Protein AF-A0A3A5AK91-F1 (afdb_monomer)

Radius of gyration: 73.46 Å; Cα contacts (8 Å, |Δi|>4): 492; chains: 1; bounding box: 166×92×155 Å

Secondary structure (DSSP, 8-state):
------------------------------------S-----S------SS-------GGGS---S--TTB-BTTB--BPPPP-S-TTEEE-TTS-EEE-------SSS---EETTEE-SS-PPPPGGGS-TT----GGGS--SS-SS-GGGSPPHHHHHTTS--SS--BTTB-S--TT-TTS-S----S---GGG--S----GGGS-TTT--THHHHTS-GGGGTTSSSS-HHHHHHHHHSS-TTTTTS-GGGTTSTTSP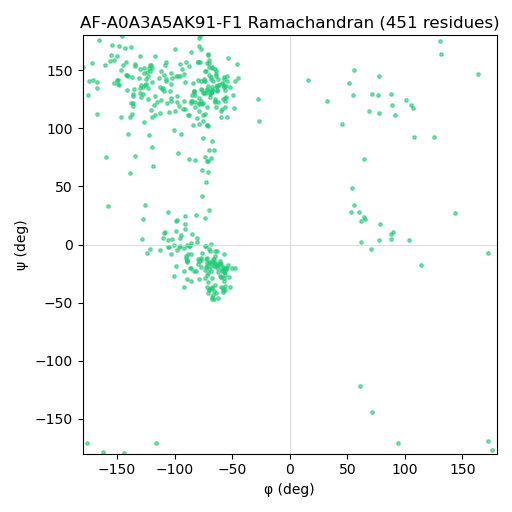PPB-TTSSB-GGGSSSTT--TT-EE-TTS-EEPPPTTTS-TTTS-GGGTTTS-GGGGTTSSSS-HHHHHHHHHHHHSPEE-TTTS-EES-SEEEEEEEEEEEETTEEEEEEEEEEE---S-EEEE-SS-B--SS-EEEEEEEEETTEEEEEEEEEE-TT--EEEEESSTT-PPPPSSSEEEEEEEEEEEBP-

Sequence (453 aa):
MIRYAGLLLLLGLLAAHGWATQITFPGDLPAQHDLLPGAHVTWGDSHNHTEGAGAAVPESGLSLSDNTTGDVSTARHGFVPKAPNDLSTFFRGDGTWSPLPVTAPTGTGFRHVTGGVEDAAAKLVENGDVHAAAGIAESKLSLNYPTHNNANDPTADQKAALAGTNGAPSAANKYVTNSDPRNTDARTPTAHGSGYHTGVIGTWAQIDKTISNLGDLTTKSHTSLTDIGTNSHAAIDTHLVASAPHAGHEVLTSKGGANGYCPLDATTKVATSYLAGAGADATKYLRGDRAWAVPTWGEINKTTSNIADITTKSHTSLTDIGTNSHAAIDSFIASASAWNSYGATSTVTGWSSFWYKDIYYKKVGSLVYVAFYIHGVSNSTAASFTLPFASNAPTYIHALIRAADNYNWQTAGLLSLAQGASTVNFYKDASETAWTASGNKTIAGQFFYEAAP

pLDDT: mean 72.26, std 17.88, range [30.64, 98.19]

Structure (mmCIF, N/CA/C/O backbone):
data_AF-A0A3A5AK91-F1
#
_entry.id   AF-A0A3A5AK91-F1
#
loop_
_atom_site.group_PDB
_atom_site.id
_atom_site.type_symbol
_atom_site.label_atom_id
_atom_site.label_alt_id
_atom_site.label_comp_id
_atom_site.label_asym_id
_atom_site.label_entity_id
_atom_site.label_seq_id
_atom_site.pdbx_PDB_ins_code
_atom_site.Cartn_x
_atom_site.Cartn_y
_atom_site.Cartn_z
_atom_site.occupancy
_atom_site.B_iso_or_equiv
_atom_site.auth_seq_id
_atom_site.auth_comp_id
_atom_site.auth_asym_id
_atom_site.auth_atom_id
_atom_site.pdbx_PDB_model_num
ATOM 1 N N . MET A 1 1 ? 105.443 -18.517 8.307 1.00 34.94 1 MET A N 1
ATOM 2 C CA . MET A 1 1 ? 106.760 -19.045 8.725 1.00 34.94 1 MET A CA 1
ATOM 3 C C . MET A 1 1 ? 107.799 -17.947 8.522 1.00 34.94 1 MET A C 1
ATOM 5 O O . MET A 1 1 ? 108.051 -17.609 7.382 1.00 34.94 1 MET A O 1
ATOM 9 N N . ILE A 1 2 ? 108.210 -17.276 9.614 1.00 36.47 2 ILE A N 1
ATOM 10 C CA . ILE A 1 2 ? 109.609 -17.148 10.097 1.00 36.47 2 ILE A CA 1
ATOM 11 C C . ILE A 1 2 ? 110.478 -16.272 9.153 1.00 36.47 2 ILE A C 1
ATOM 13 O O . ILE A 1 2 ? 110.718 -16.675 8.029 1.00 36.47 2 ILE A O 1
ATOM 17 N N . ARG A 1 3 ? 111.013 -15.093 9.518 1.00 39.81 3 ARG A N 1
ATOM 18 C CA . ARG A 1 3 ? 111.846 -14.761 10.696 1.00 39.81 3 ARG A CA 1
ATOM 19 C C . ARG A 1 3 ? 112.099 -13.224 10.754 1.00 39.81 3 ARG A C 1
ATOM 21 O O . ARG A 1 3 ? 112.382 -12.672 9.705 1.00 39.81 3 ARG A O 1
ATOM 28 N N . TYR A 1 4 ? 112.066 -12.634 11.968 1.00 41.97 4 TYR A N 1
ATOM 29 C CA . TYR A 1 4 ? 113.063 -11.724 12.607 1.00 41.97 4 TYR A CA 1
ATOM 30 C C . TYR A 1 4 ? 113.500 -10.415 11.893 1.00 41.97 4 TYR A C 1
ATOM 32 O O . TYR A 1 4 ? 113.650 -10.395 10.688 1.00 41.97 4 TYR A O 1
ATOM 40 N N . ALA A 1 5 ? 113.886 -9.304 12.532 1.00 44.56 5 ALA A N 1
ATOM 41 C CA . ALA A 1 5 ? 113.915 -8.814 13.914 1.00 44.56 5 ALA A CA 1
ATOM 42 C C . ALA A 1 5 ? 114.512 -7.382 13.896 1.00 44.56 5 ALA A C 1
ATOM 44 O O . ALA A 1 5 ? 115.378 -7.108 13.073 1.00 44.56 5 ALA A O 1
ATOM 45 N N . GLY A 1 6 ? 114.135 -6.550 14.876 1.00 41.31 6 GLY A N 1
ATOM 46 C CA . GLY A 1 6 ? 115.070 -5.677 15.609 1.00 41.31 6 GLY A CA 1
ATOM 47 C C . GLY A 1 6 ? 115.339 -4.249 15.110 1.00 41.31 6 GLY A C 1
ATOM 48 O O . GLY A 1 6 ? 116.075 -4.066 14.152 1.00 41.31 6 GLY A O 1
ATOM 49 N N . LEU A 1 7 ? 114.880 -3.253 15.882 1.00 39.84 7 LEU A N 1
ATOM 50 C CA . LEU A 1 7 ? 115.704 -2.163 16.451 1.00 39.84 7 LEU A CA 1
ATOM 51 C C . LEU A 1 7 ? 114.844 -1.435 17.522 1.00 39.84 7 LEU A C 1
ATOM 53 O O . LEU A 1 7 ? 113.768 -0.969 17.172 1.00 39.84 7 LEU A O 1
ATOM 57 N N . LEU A 1 8 ? 115.057 -1.424 18.845 1.00 42.81 8 LEU A N 1
ATOM 58 C CA . LEU A 1 8 ? 116.217 -1.395 19.751 1.00 42.81 8 LEU A CA 1
ATOM 59 C C . LEU A 1 8 ? 116.482 0.027 20.308 1.00 42.81 8 LEU A C 1
ATOM 61 O O . LEU A 1 8 ? 116.783 0.935 19.545 1.00 42.81 8 LEU A O 1
ATOM 65 N N . LEU A 1 9 ? 116.514 0.090 21.655 1.00 44.25 9 LEU A N 1
ATOM 66 C CA . LEU A 1 9 ? 117.324 0.972 22.522 1.00 44.25 9 LEU A CA 1
ATOM 67 C C . LEU A 1 9 ? 116.881 2.452 22.698 1.00 44.25 9 LEU A C 1
ATOM 69 O O . LEU A 1 9 ? 116.425 3.068 21.754 1.00 44.25 9 LEU A O 1
ATOM 73 N N . LEU A 1 10 ? 117.026 3.126 23.853 1.00 37.09 10 LEU A N 1
ATOM 74 C CA . LEU A 1 10 ? 117.838 2.877 25.056 1.00 37.09 10 LEU A CA 1
ATOM 75 C C . LEU A 1 10 ? 117.471 3.866 26.204 1.00 37.09 10 LEU A C 1
ATOM 77 O O . LEU A 1 10 ? 117.110 5.001 25.916 1.00 37.09 10 LEU A O 1
ATOM 81 N N . LEU A 1 11 ? 117.750 3.454 27.458 1.00 37.44 11 LEU A N 1
ATOM 82 C CA . LEU A 1 11 ? 117.900 4.232 28.718 1.00 37.44 11 LEU A CA 1
ATOM 83 C C . LEU A 1 11 ? 116.579 4.695 29.386 1.00 37.44 11 LEU A C 1
ATOM 85 O O . LEU A 1 11 ? 115.827 5.465 28.812 1.00 37.44 11 LEU A O 1
ATOM 89 N N . GLY A 1 12 ? 116.170 4.220 30.575 1.00 34.44 12 GLY A N 1
ATOM 90 C CA . GLY A 1 12 ? 116.916 4.085 31.843 1.00 34.44 12 GLY A CA 1
ATOM 91 C C . GLY A 1 12 ? 116.769 5.406 32.623 1.00 34.44 12 GLY A C 1
ATOM 92 O O . GLY A 1 12 ? 117.011 6.450 32.045 1.00 34.44 12 GLY A O 1
ATOM 93 N N . LEU A 1 13 ? 116.389 5.514 33.895 1.00 36.06 13 LEU A N 1
ATOM 94 C CA . LEU A 1 13 ? 116.521 4.618 35.034 1.00 36.06 13 LEU A CA 1
ATOM 95 C C . LEU A 1 13 ? 115.764 5.271 36.223 1.00 36.06 13 LEU A C 1
ATOM 97 O O . LEU A 1 13 ? 115.972 6.442 36.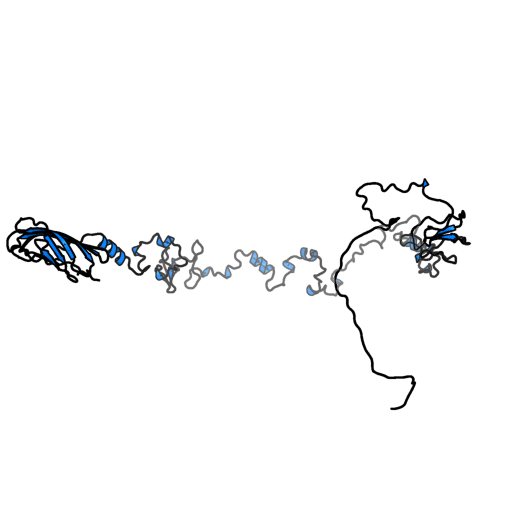509 1.00 36.06 13 LEU A O 1
ATOM 101 N N . LEU A 1 14 ? 114.871 4.509 36.859 1.00 32.53 14 LEU A N 1
ATOM 102 C CA . LEU A 1 14 ? 114.697 4.339 38.313 1.00 32.53 14 LEU A CA 1
ATOM 103 C C . LEU A 1 14 ? 115.000 5.525 39.270 1.00 32.53 14 LEU A C 1
ATOM 105 O O . LEU A 1 14 ? 116.151 5.921 39.411 1.00 32.53 14 LEU A O 1
ATOM 109 N N . ALA A 1 15 ? 114.025 5.927 40.098 1.00 34.75 15 ALA A N 1
ATOM 110 C CA . ALA A 1 15 ? 113.980 5.567 41.531 1.00 34.75 15 ALA A CA 1
ATOM 111 C C . ALA A 1 15 ? 113.025 6.452 42.358 1.00 34.75 15 ALA A C 1
ATOM 113 O O . ALA A 1 15 ? 112.847 7.641 42.120 1.00 34.75 15 ALA A O 1
ATOM 114 N N . ALA A 1 16 ? 112.429 5.807 43.358 1.00 38.16 16 ALA A N 1
ATOM 115 C CA . ALA A 1 16 ? 111.508 6.333 44.353 1.00 38.16 16 ALA A CA 1
ATOM 116 C C . ALA A 1 16 ? 112.188 7.152 45.474 1.00 38.16 16 ALA A C 1
ATOM 118 O O . ALA A 1 16 ? 113.386 6.995 45.706 1.00 38.16 16 ALA A O 1
ATOM 119 N N . HIS A 1 17 ? 111.330 7.849 46.241 1.00 34.38 17 HIS A N 1
ATOM 120 C CA . HIS A 1 17 ? 111.488 8.530 47.547 1.00 34.38 17 HIS A CA 1
ATOM 121 C C . HIS A 1 17 ? 111.510 10.069 47.502 1.00 34.38 17 HIS A C 1
ATOM 123 O O . HIS A 1 17 ? 112.464 10.664 47.022 1.00 34.38 17 HIS A O 1
ATOM 129 N N . GLY A 1 18 ? 110.512 10.694 48.149 1.00 30.64 18 GLY A N 1
ATOM 130 C CA . GLY A 1 18 ? 110.672 12.020 48.766 1.00 30.64 18 GLY A CA 1
ATOM 131 C C . GLY A 1 18 ? 109.680 13.121 48.360 1.00 30.64 18 GLY A C 1
ATOM 132 O O . GLY A 1 18 ? 109.957 13.874 47.445 1.00 30.64 18 GLY A O 1
ATOM 133 N N . TRP A 1 19 ? 108.599 13.239 49.145 1.00 34.88 19 TRP A N 1
ATOM 134 C CA . TRP A 1 19 ? 108.018 14.480 49.716 1.00 34.88 19 TRP A CA 1
ATOM 135 C C . TRP A 1 19 ? 107.279 15.525 48.835 1.00 34.88 19 TRP A C 1
ATOM 137 O O . TRP A 1 19 ? 107.836 16.030 47.878 1.00 34.88 19 TRP A O 1
ATOM 147 N N . ALA A 1 20 ? 106.062 15.893 49.306 1.00 44.84 20 ALA A N 1
ATOM 148 C CA . ALA A 1 20 ? 105.448 17.244 49.459 1.00 44.84 20 ALA A CA 1
ATOM 149 C C . ALA A 1 20 ? 105.431 18.228 48.250 1.00 44.84 20 ALA A C 1
ATOM 151 O O . ALA A 1 20 ? 106.411 18.354 47.541 1.00 44.84 20 ALA A O 1
ATOM 152 N N . THR A 1 21 ? 104.401 19.020 47.906 1.00 44.69 21 THR A N 1
ATOM 153 C CA . THR A 1 21 ? 103.328 19.776 48.615 1.00 44.69 21 THR A CA 1
ATOM 154 C C . THR A 1 21 ? 102.350 20.296 47.515 1.00 44.69 21 THR A C 1
ATOM 156 O O . THR A 1 21 ? 102.803 20.526 46.401 1.00 44.69 21 THR A O 1
ATOM 159 N N . GLN A 1 22 ? 101.012 20.324 47.678 1.00 45.31 22 GLN A N 1
ATOM 160 C CA . GLN A 1 22 ? 100.170 21.494 48.070 1.00 45.31 22 GLN A CA 1
ATOM 161 C C . GLN A 1 22 ? 100.355 22.744 47.149 1.00 45.31 22 GLN A C 1
ATOM 163 O O . GLN A 1 22 ? 101.488 23.146 46.938 1.00 45.31 22 GLN A O 1
ATOM 168 N N . ILE A 1 23 ? 99.359 23.431 46.551 1.00 37.81 23 ILE A N 1
ATOM 169 C CA . ILE A 1 23 ? 98.163 24.123 47.097 1.00 37.81 23 ILE A CA 1
ATOM 170 C C . ILE A 1 23 ? 97.173 24.480 45.945 1.00 37.81 23 ILE A C 1
ATOM 172 O O . ILE A 1 23 ? 97.611 24.882 44.873 1.00 37.81 23 ILE A O 1
ATOM 176 N N . THR A 1 24 ? 95.865 24.302 46.210 1.00 43.12 24 THR A N 1
ATOM 177 C CA . THR A 1 24 ? 94.652 25.156 45.989 1.00 43.12 24 THR A CA 1
ATOM 178 C C . THR A 1 24 ? 94.788 26.358 45.010 1.00 43.12 24 THR A C 1
ATOM 180 O O . THR A 1 24 ? 95.816 27.010 44.980 1.00 43.12 24 THR A O 1
ATOM 183 N N . PHE A 1 25 ? 93.812 26.721 44.162 1.00 37.94 25 PHE A N 1
ATOM 184 C CA . PHE A 1 25 ? 92.537 27.350 44.549 1.00 37.94 25 PHE A CA 1
ATOM 185 C C . PHE A 1 25 ? 91.370 27.077 43.574 1.00 37.94 25 PHE A C 1
ATOM 187 O O . PHE A 1 25 ? 91.568 27.137 42.362 1.00 37.94 25 PHE A O 1
ATOM 194 N N . PRO A 1 26 ? 90.150 26.821 44.090 1.00 45.66 26 PRO A N 1
ATOM 195 C CA . PRO A 1 26 ? 88.912 26.801 43.321 1.00 45.66 26 PRO A CA 1
ATOM 196 C C . PRO A 1 26 ? 88.177 28.152 43.378 1.00 45.66 26 PRO A C 1
ATOM 198 O O . PRO A 1 26 ? 88.245 28.848 44.388 1.00 45.66 26 PRO A O 1
ATOM 201 N N . GLY A 1 27 ? 87.366 28.416 42.350 1.00 38.78 27 GLY A N 1
ATOM 202 C CA . GLY A 1 27 ? 86.095 29.133 42.503 1.00 38.78 27 GLY A CA 1
ATOM 203 C C . GLY A 1 27 ? 86.039 30.589 42.035 1.00 38.78 27 GLY A C 1
ATOM 204 O O . GLY A 1 27 ? 86.692 31.455 42.599 1.00 38.78 27 GLY A O 1
ATOM 205 N N . ASP A 1 28 ? 85.127 30.798 41.082 1.00 41.56 28 ASP A N 1
ATOM 206 C CA . ASP A 1 28 ? 84.268 31.976 40.888 1.00 41.56 28 ASP A CA 1
ATOM 207 C C . ASP A 1 28 ? 84.754 33.173 40.037 1.00 41.56 28 ASP A C 1
ATOM 209 O O . ASP A 1 28 ? 85.714 33.876 40.335 1.00 41.56 28 ASP A O 1
ATOM 213 N N . LEU A 1 29 ? 83.980 33.436 38.969 1.00 55.03 29 LEU A N 1
ATOM 214 C CA . LEU A 1 29 ? 83.901 34.715 38.246 1.00 55.03 29 LEU A CA 1
ATOM 215 C C . LEU A 1 29 ? 83.578 35.856 39.231 1.00 55.03 29 LEU A C 1
ATOM 217 O O . LEU A 1 29 ? 82.753 35.657 40.126 1.00 55.03 29 LEU A O 1
ATOM 221 N N . PRO A 1 30 ? 84.110 37.076 39.025 1.00 48.03 30 PRO A N 1
ATOM 222 C CA . PRO A 1 30 ? 83.265 38.118 38.435 1.00 48.03 30 PRO A CA 1
ATOM 223 C C . PRO A 1 30 ? 84.000 39.145 37.552 1.00 48.03 30 PRO A C 1
ATOM 225 O O . PRO A 1 30 ? 85.220 39.209 37.449 1.00 48.03 30 PRO A O 1
ATOM 228 N N . ALA A 1 31 ? 83.153 39.929 36.893 1.00 48.41 31 ALA A N 1
ATOM 229 C CA . ALA A 1 31 ? 83.404 40.939 35.884 1.00 48.41 31 ALA A CA 1
ATOM 230 C C . ALA A 1 31 ? 83.892 42.302 36.418 1.00 48.41 31 ALA A C 1
ATOM 232 O O . ALA A 1 31 ? 83.851 42.567 37.615 1.00 48.41 31 ALA A O 1
ATOM 233 N N . GLN A 1 32 ? 84.157 43.184 35.439 1.00 47.09 32 GLN A N 1
ATOM 234 C CA . GLN A 1 32 ? 84.255 44.653 35.508 1.00 47.09 32 GLN A CA 1
ATOM 235 C C . GLN A 1 32 ? 85.566 45.168 36.123 1.00 47.09 32 GLN A C 1
ATOM 237 O O . GLN A 1 32 ? 85.966 44.751 37.194 1.00 47.09 32 GLN A O 1
ATOM 242 N N . HIS A 1 33 ? 86.318 46.082 35.518 1.00 40.25 33 HIS A N 1
ATOM 243 C CA . HIS A 1 33 ? 86.023 47.139 34.555 1.00 40.25 33 HIS A CA 1
ATOM 244 C C . HIS A 1 33 ? 87.371 47.609 33.962 1.00 40.25 33 HIS A C 1
ATOM 246 O O . HIS A 1 33 ? 88.426 47.239 34.470 1.00 40.25 33 HIS A O 1
ATOM 252 N N . ASP A 1 34 ? 87.300 48.523 32.996 1.00 48.06 34 ASP A N 1
ATOM 253 C CA . ASP A 1 34 ? 88.273 49.609 32.782 1.00 48.06 34 ASP A CA 1
ATOM 254 C C . ASP A 1 34 ? 89.232 49.549 31.572 1.00 48.06 34 ASP A C 1
ATOM 256 O O . ASP A 1 34 ? 90.337 49.021 31.605 1.00 48.06 34 ASP A O 1
ATOM 260 N N . LEU A 1 35 ? 88.751 50.179 30.491 1.00 51.50 35 LEU A N 1
ATOM 261 C CA . LEU A 1 35 ? 89.426 51.222 29.708 1.00 51.50 35 LEU A CA 1
ATOM 262 C C . LEU A 1 35 ? 90.905 51.013 29.326 1.00 51.50 35 LEU A C 1
ATOM 264 O O . LEU A 1 35 ? 91.818 51.400 30.051 1.00 51.50 35 LEU A O 1
ATOM 268 N N . LEU A 1 36 ? 91.131 50.650 28.058 1.00 48.31 36 LEU A N 1
ATOM 269 C CA . LEU A 1 36 ? 92.208 51.274 27.284 1.00 48.31 36 LEU A CA 1
ATOM 270 C C . LEU A 1 36 ? 91.603 52.072 26.111 1.00 48.31 36 LEU A C 1
ATOM 272 O O . LEU A 1 36 ? 90.840 51.516 25.317 1.00 48.31 36 LEU A O 1
ATOM 276 N N . PRO A 1 37 ? 91.888 53.384 26.020 1.00 52.12 37 PRO A N 1
ATOM 277 C CA . PRO A 1 37 ? 91.320 54.287 25.030 1.00 52.12 37 PRO A CA 1
ATOM 278 C C . PRO A 1 37 ? 91.999 54.059 23.680 1.00 52.12 37 PRO A C 1
ATOM 280 O O . PRO A 1 37 ? 93.212 54.199 23.551 1.00 52.12 37 PRO A O 1
ATOM 283 N N . GLY A 1 38 ? 91.213 53.709 22.668 1.00 50.69 38 GLY A N 1
ATOM 284 C CA . GLY A 1 38 ? 91.739 53.472 21.324 1.00 50.69 38 GLY A CA 1
ATOM 285 C C . GLY A 1 38 ? 91.063 52.344 20.561 1.00 50.69 38 GLY A C 1
ATOM 286 O O . GLY A 1 38 ? 91.694 51.761 19.684 1.00 50.69 38 GLY A O 1
ATOM 287 N N . ALA A 1 39 ? 89.793 52.038 20.848 1.00 45.88 39 ALA A N 1
ATOM 288 C CA . ALA A 1 39 ? 88.972 51.226 19.955 1.00 45.88 39 ALA A CA 1
ATOM 289 C C . ALA A 1 39 ? 88.606 52.058 18.714 1.00 45.88 39 ALA A C 1
ATOM 291 O O . ALA A 1 39 ? 87.488 52.528 18.529 1.00 45.88 39 ALA A O 1
ATOM 292 N N . HIS A 1 40 ? 89.619 52.270 17.882 1.00 49.44 40 HIS A N 1
ATOM 293 C CA . HIS A 1 40 ? 89.514 52.641 16.489 1.00 49.44 40 HIS A CA 1
ATOM 294 C C . HIS A 1 40 ? 88.864 51.458 15.765 1.00 49.44 40 HIS A C 1
ATOM 296 O O . HIS A 1 40 ? 89.546 50.619 15.181 1.00 49.44 40 HIS A O 1
ATOM 302 N N . VAL A 1 41 ? 87.534 51.361 15.834 1.00 45.47 41 VAL A N 1
ATOM 303 C CA . VAL A 1 41 ? 86.777 50.564 14.866 1.00 45.47 41 VAL A CA 1
ATOM 304 C C . VAL A 1 41 ? 86.588 51.431 13.629 1.00 45.47 41 VAL A C 1
ATOM 306 O O . VAL A 1 41 ? 85.536 51.989 13.339 1.00 45.47 41 VAL A O 1
ATOM 309 N N . THR A 1 42 ? 87.692 51.598 12.916 1.00 58.09 42 THR A N 1
ATOM 310 C CA . THR A 1 42 ? 87.702 52.028 11.526 1.00 58.09 42 THR A CA 1
ATOM 311 C C . THR A 1 42 ? 87.360 50.843 10.646 1.00 58.09 42 THR A C 1
ATOM 313 O O . THR A 1 42 ? 88.102 49.864 10.633 1.00 58.09 42 THR A O 1
ATOM 316 N N . TRP A 1 43 ? 86.278 50.989 9.882 1.00 42.44 43 TRP A N 1
ATOM 317 C CA . TRP A 1 43 ? 85.845 50.085 8.812 1.00 42.44 43 TRP A CA 1
ATOM 318 C C . TRP A 1 43 ? 85.456 48.684 9.296 1.00 42.44 43 TRP A C 1
ATOM 320 O O . TRP A 1 43 ? 86.162 47.707 9.066 1.00 42.44 43 TRP A O 1
ATOM 330 N N . GLY A 1 44 ? 84.295 48.581 9.948 1.00 58.03 44 GLY A N 1
ATOM 331 C CA . GLY A 1 44 ? 83.760 47.275 10.341 1.00 58.03 44 GLY A CA 1
ATOM 332 C C . GLY A 1 44 ? 82.524 47.270 11.233 1.00 58.03 44 GLY A C 1
ATOM 333 O O . GLY A 1 44 ? 81.951 46.201 11.423 1.00 58.03 44 GLY A O 1
ATOM 334 N N . ASP A 1 45 ? 82.065 48.417 11.735 1.00 55.94 45 ASP A N 1
ATOM 335 C CA . ASP A 1 45 ? 80.773 48.474 12.411 1.00 55.94 45 ASP A CA 1
ATOM 336 C C . ASP A 1 45 ? 79.643 48.503 11.379 1.00 55.94 45 ASP A C 1
ATOM 338 O O . ASP A 1 45 ? 79.479 49.464 10.623 1.00 55.94 45 ASP A O 1
ATOM 342 N N . SER A 1 46 ? 78.835 47.443 11.370 1.00 49.84 46 SER A N 1
ATOM 343 C CA . SER A 1 46 ? 77.522 47.430 10.726 1.00 49.84 46 SER A CA 1
ATOM 344 C C . SER A 1 46 ? 76.577 48.343 11.505 1.00 49.84 46 SER A C 1
ATOM 346 O O . SER A 1 46 ? 75.706 47.887 12.245 1.00 49.84 46 SER A O 1
ATOM 348 N N . HIS A 1 47 ? 76.768 49.652 11.354 1.00 50.97 47 HIS A N 1
ATOM 349 C CA . HIS A 1 47 ? 75.787 50.637 11.775 1.00 50.97 47 HIS A CA 1
ATOM 350 C C . HIS A 1 47 ? 74.620 50.559 10.796 1.00 50.97 47 HIS A C 1
ATOM 352 O O . HIS A 1 47 ? 74.691 51.018 9.658 1.00 50.97 47 HIS A O 1
ATOM 358 N N . ASN A 1 48 ? 73.544 49.913 11.241 1.00 52.81 48 ASN A N 1
ATOM 359 C CA . ASN A 1 48 ? 72.225 50.048 10.645 1.00 52.81 48 ASN A CA 1
ATOM 360 C C . ASN A 1 48 ? 71.943 51.552 10.490 1.00 52.81 48 ASN A C 1
ATOM 362 O O . ASN A 1 48 ? 71.919 52.274 11.485 1.00 52.81 48 ASN A O 1
ATOM 366 N N . HIS A 1 49 ? 71.774 52.040 9.258 1.00 56.25 49 HIS A N 1
ATOM 367 C CA . HIS A 1 49 ? 71.511 53.452 8.960 1.00 56.25 49 HIS A CA 1
ATOM 368 C C . HIS A 1 49 ? 70.082 53.856 9.358 1.00 56.25 49 HIS A C 1
ATOM 370 O O . HIS A 1 49 ? 69.315 54.370 8.548 1.00 56.25 49 HIS A O 1
ATOM 376 N N . THR A 1 50 ? 69.703 53.609 10.611 1.00 54.38 50 THR A N 1
ATOM 377 C CA . THR A 1 50 ? 68.428 54.071 11.166 1.00 54.38 50 THR A CA 1
ATOM 378 C C . THR A 1 50 ? 68.474 55.563 11.514 1.00 54.38 50 THR A C 1
ATOM 380 O O . THR A 1 50 ? 67.423 56.170 11.668 1.00 54.38 50 THR A O 1
ATOM 383 N N . GLU A 1 51 ? 69.652 56.199 11.519 1.00 52.84 51 GLU A N 1
ATOM 384 C CA . GLU A 1 51 ? 69.791 57.658 11.603 1.00 52.84 51 GLU A CA 1
ATOM 385 C C . GLU A 1 51 ? 70.867 58.127 10.606 1.00 52.84 51 GLU A C 1
ATOM 387 O O . GLU A 1 51 ? 72.034 57.746 10.678 1.00 52.84 51 GLU A O 1
ATOM 392 N N . GLY A 1 52 ? 70.440 58.863 9.577 1.00 55.06 52 GLY A N 1
ATOM 393 C CA . GLY A 1 52 ? 71.211 59.122 8.363 1.00 55.06 52 GLY A CA 1
ATOM 394 C C . GLY A 1 52 ? 72.495 59.938 8.552 1.00 55.06 52 GLY A C 1
ATOM 395 O O . GLY A 1 52 ? 72.448 61.097 8.948 1.00 55.06 52 GLY A O 1
ATOM 396 N N . ALA A 1 53 ? 73.622 59.348 8.135 1.00 54.06 53 ALA A N 1
ATOM 397 C CA . ALA A 1 53 ? 74.844 60.043 7.707 1.00 54.06 53 ALA A CA 1
ATOM 398 C C . ALA A 1 53 ? 75.733 59.168 6.787 1.00 54.06 53 ALA A C 1
ATOM 400 O O . ALA A 1 53 ? 76.956 59.263 6.812 1.00 54.06 53 ALA A O 1
ATOM 401 N N . GLY A 1 54 ? 75.138 58.304 5.954 1.00 54.28 54 GLY A N 1
ATOM 402 C CA . GLY A 1 54 ? 75.844 57.635 4.854 1.00 54.28 54 GLY A CA 1
ATOM 403 C C . GLY A 1 54 ? 76.063 58.602 3.691 1.00 54.28 54 GLY A C 1
ATOM 404 O O . GLY A 1 54 ? 75.462 58.437 2.633 1.00 54.28 54 GLY A O 1
ATOM 405 N N . ALA A 1 55 ? 76.847 59.662 3.900 1.00 59.47 55 ALA A N 1
ATOM 406 C CA . ALA A 1 55 ? 77.246 60.529 2.800 1.00 59.47 55 ALA A CA 1
ATOM 407 C C . ALA A 1 55 ? 78.099 59.696 1.834 1.00 59.47 55 ALA A C 1
ATOM 409 O O . ALA A 1 55 ? 79.133 59.155 2.228 1.00 59.47 55 ALA A O 1
ATOM 410 N N . ALA A 1 56 ? 77.642 59.549 0.588 1.00 62.56 56 ALA A N 1
ATOM 411 C CA . ALA A 1 56 ? 78.427 58.923 -0.467 1.00 62.56 56 ALA A CA 1
ATOM 412 C C . ALA A 1 56 ? 79.805 59.601 -0.533 1.00 62.56 56 ALA A C 1
ATOM 414 O O . ALA A 1 56 ? 79.883 60.828 -0.452 1.00 62.56 56 ALA A O 1
ATOM 415 N N . VAL A 1 57 ? 80.883 58.818 -0.651 1.00 73.56 57 VAL A N 1
ATOM 416 C CA . VAL A 1 57 ? 82.226 59.381 -0.853 1.00 73.56 57 VAL A CA 1
ATOM 417 C C . VAL A 1 57 ? 82.178 60.197 -2.149 1.00 73.56 57 VAL A C 1
ATOM 419 O O . VAL A 1 57 ? 81.927 59.604 -3.199 1.00 73.56 57 VAL A O 1
ATOM 422 N N . PRO A 1 58 ? 82.357 61.532 -2.102 1.00 76.50 58 PRO A N 1
ATOM 423 C CA . PRO A 1 58 ? 82.294 62.349 -3.304 1.00 76.50 58 PRO A CA 1
ATOM 424 C C . PRO A 1 58 ? 83.484 62.017 -4.203 1.00 76.50 58 PRO A C 1
ATOM 426 O O . PRO A 1 58 ? 84.552 61.637 -3.718 1.00 76.50 58 PRO A O 1
ATOM 429 N N . GLU A 1 59 ? 83.335 62.207 -5.510 1.00 75.88 59 GLU A N 1
ATOM 430 C CA . GLU A 1 59 ? 84.373 61.885 -6.493 1.00 75.88 59 GLU A CA 1
ATOM 431 C C . GLU A 1 59 ? 85.696 62.610 -6.198 1.00 75.88 59 GLU A C 1
ATOM 433 O O . GLU A 1 59 ? 86.767 62.076 -6.470 1.00 75.88 59 GLU A O 1
ATOM 438 N N . SER A 1 60 ? 85.644 63.788 -5.567 1.00 76.44 60 SER A N 1
ATOM 439 C CA . SER A 1 60 ? 86.825 64.543 -5.126 1.00 76.44 60 SER A CA 1
ATOM 440 C C . SER A 1 60 ? 87.660 63.842 -4.047 1.00 76.44 60 SER A C 1
ATOM 442 O O . SER A 1 60 ? 88.822 64.198 -3.857 1.00 76.44 60 SER A O 1
ATOM 444 N N . GLY A 1 61 ? 87.095 62.856 -3.344 1.00 78.25 61 GLY A N 1
ATOM 445 C CA . GLY A 1 61 ? 87.800 62.006 -2.385 1.00 78.25 61 GLY A CA 1
ATOM 446 C C . GLY A 1 61 ? 88.487 60.788 -3.014 1.00 78.25 61 GLY A C 1
ATOM 447 O O . GLY A 1 61 ? 89.236 60.098 -2.322 1.00 78.25 61 GLY A O 1
ATOM 448 N N . LEU A 1 62 ? 88.254 60.506 -4.302 1.00 78.19 62 LEU A N 1
ATOM 449 C CA . LEU A 1 62 ? 88.883 59.395 -5.019 1.00 78.19 62 LEU A CA 1
ATOM 450 C C . LEU A 1 62 ? 90.249 59.831 -5.576 1.00 78.19 62 LEU A C 1
ATOM 452 O O . LEU A 1 62 ? 90.344 60.766 -6.368 1.00 78.19 62 LEU A O 1
ATOM 456 N N . SER A 1 63 ? 91.325 59.135 -5.197 1.00 81.56 63 SER A N 1
ATOM 457 C CA . SER A 1 63 ? 92.643 59.349 -5.809 1.00 81.56 63 SER A CA 1
ATOM 458 C C . SER A 1 63 ? 92.726 58.603 -7.139 1.00 81.56 63 SER A C 1
ATOM 460 O O . SER A 1 63 ? 92.816 57.380 -7.157 1.00 81.56 63 SER A O 1
ATOM 462 N N . LEU A 1 64 ? 92.730 59.340 -8.252 1.00 79.12 64 LEU A N 1
ATOM 463 C CA . LEU A 1 64 ? 92.858 58.795 -9.614 1.00 79.12 64 LEU A CA 1
ATOM 464 C C . LEU A 1 64 ? 94.321 58.718 -10.089 1.00 79.12 64 LEU A C 1
ATOM 466 O O . LEU A 1 64 ? 94.605 58.787 -11.285 1.00 79.12 64 LEU A O 1
ATOM 470 N N . SER A 1 65 ? 95.267 58.639 -9.150 1.00 82.88 65 SER A N 1
ATOM 471 C CA . SER A 1 65 ? 96.682 58.458 -9.485 1.00 82.88 65 SER A CA 1
ATOM 472 C C . SER A 1 65 ? 96.899 57.064 -10.079 1.00 82.88 65 SER A C 1
ATOM 474 O O . SER A 1 65 ? 96.284 56.106 -9.625 1.00 82.88 65 SER A O 1
ATOM 476 N N . ASP A 1 66 ? 97.784 56.951 -11.071 1.00 82.94 66 ASP A N 1
ATOM 477 C CA . ASP A 1 66 ? 98.079 55.700 -11.787 1.00 82.94 66 ASP A CA 1
ATOM 478 C C . ASP A 1 66 ? 98.832 54.709 -10.881 1.00 82.94 66 ASP A C 1
ATOM 480 O O . ASP A 1 66 ? 100.062 54.646 -10.868 1.00 82.94 66 ASP A O 1
ATOM 484 N N . ASN A 1 67 ? 98.082 53.997 -10.042 1.00 79.25 67 ASN A N 1
ATOM 485 C CA . ASN A 1 67 ? 98.566 52.970 -9.134 1.00 79.25 67 ASN A CA 1
ATOM 486 C C . ASN A 1 67 ? 97.714 51.720 -9.349 1.00 79.25 67 ASN A C 1
ATOM 488 O O . ASN A 1 67 ? 96.496 51.778 -9.245 1.00 79.25 67 ASN A O 1
ATOM 492 N N . THR A 1 68 ? 98.356 50.583 -9.597 1.00 82.69 68 THR A N 1
ATOM 493 C CA . THR A 1 68 ? 97.684 49.307 -9.897 1.00 82.69 68 THR A CA 1
ATOM 494 C C . THR A 1 68 ? 96.962 48.694 -8.688 1.00 82.69 68 THR A C 1
ATOM 496 O O . THR A 1 68 ? 96.315 47.648 -8.780 1.00 82.69 68 THR A O 1
ATOM 499 N N . THR A 1 69 ? 97.074 49.319 -7.512 1.00 82.94 69 THR A N 1
ATOM 500 C CA . THR A 1 69 ? 96.391 48.885 -6.292 1.00 82.94 69 THR A CA 1
ATOM 501 C C . THR A 1 69 ? 94.900 49.217 -6.366 1.00 82.94 69 THR A C 1
ATOM 503 O O . THR A 1 69 ? 94.517 50.378 -6.281 1.00 82.94 69 THR A O 1
ATOM 506 N N . GLY A 1 70 ? 94.054 48.185 -6.441 1.00 81.75 70 GLY A N 1
ATOM 507 C CA . GLY A 1 70 ? 92.593 48.332 -6.515 1.00 81.75 70 GLY A CA 1
ATOM 508 C C . GLY A 1 70 ? 92.012 48.109 -7.911 1.00 81.75 70 GLY A C 1
ATOM 509 O O . GLY A 1 70 ? 90.800 48.239 -8.080 1.00 81.75 70 GLY A O 1
ATOM 510 N N . ASP A 1 71 ? 92.847 47.735 -8.881 1.00 90.06 71 ASP A N 1
ATOM 511 C CA . ASP A 1 71 ? 92.400 47.343 -10.211 1.00 90.06 71 ASP A CA 1
ATOM 512 C C . ASP A 1 71 ? 91.537 46.071 -10.182 1.00 90.06 71 ASP A C 1
ATOM 514 O O . ASP A 1 71 ? 91.734 45.155 -9.371 1.00 90.06 71 ASP A O 1
ATOM 518 N N . VAL A 1 72 ? 90.574 46.004 -11.100 1.00 90.69 72 VAL A N 1
ATOM 519 C CA . VAL A 1 72 ? 89.711 44.846 -11.293 1.00 90.69 72 VAL A CA 1
ATOM 520 C C . VAL A 1 72 ? 90.549 43.653 -11.733 1.00 90.69 72 VAL A C 1
ATOM 522 O O . VAL A 1 72 ? 91.426 43.739 -12.591 1.00 90.69 72 VAL A O 1
ATOM 525 N N . SER A 1 73 ? 90.249 42.510 -11.137 1.00 88.44 73 SER A N 1
ATOM 526 C CA . SER A 1 73 ? 90.850 41.226 -11.479 1.00 88.44 73 SER A CA 1
ATOM 527 C C . SER A 1 73 ? 89.764 40.161 -11.498 1.00 88.44 73 SER A C 1
ATOM 529 O O . SER A 1 73 ? 88.659 40.379 -11.001 1.00 88.44 73 SER A O 1
ATOM 531 N N . THR A 1 74 ? 90.083 38.968 -11.989 1.00 88.75 74 THR A N 1
ATOM 532 C CA . THR A 1 74 ? 89.158 37.822 -11.925 1.00 88.75 74 THR A CA 1
ATOM 533 C C . THR A 1 74 ? 88.706 37.465 -10.509 1.00 88.75 74 THR A C 1
ATOM 535 O O . THR A 1 74 ? 87.670 36.828 -10.350 1.00 88.75 74 THR A O 1
ATOM 538 N N . ALA A 1 75 ? 89.462 37.860 -9.480 1.00 88.19 75 ALA A N 1
ATOM 539 C CA . ALA A 1 75 ? 89.175 37.528 -8.087 1.00 88.19 75 ALA A CA 1
ATOM 540 C C . ALA A 1 75 ? 88.472 38.652 -7.307 1.00 88.19 75 ALA A C 1
ATOM 542 O O . ALA A 1 75 ? 87.933 38.392 -6.232 1.00 88.19 75 ALA A O 1
ATOM 543 N N . ARG A 1 76 ? 88.514 39.906 -7.784 1.00 83.69 76 ARG A N 1
ATOM 544 C CA . ARG A 1 76 ? 87.997 41.079 -7.057 1.00 83.69 76 ARG A CA 1
ATOM 545 C C . ARG A 1 76 ? 87.479 42.146 -8.017 1.00 83.69 76 ARG A C 1
ATOM 547 O O . ARG A 1 76 ? 88.146 42.473 -8.997 1.00 83.69 76 ARG A O 1
ATOM 554 N N . HIS A 1 77 ? 86.336 42.737 -7.672 1.00 84.12 77 HIS A N 1
ATOM 555 C CA . HIS A 1 77 ? 85.857 43.974 -8.292 1.00 84.12 77 HIS A CA 1
ATOM 556 C C . HIS A 1 77 ? 86.833 45.119 -7.972 1.00 84.12 77 HIS A C 1
ATOM 558 O O . HIS A 1 77 ? 87.459 45.113 -6.911 1.00 84.12 77 HIS A O 1
ATOM 564 N N . GLY A 1 78 ? 86.956 46.093 -8.872 1.00 87.69 78 GLY A N 1
ATOM 565 C CA . GLY A 1 78 ? 87.909 47.191 -8.731 1.00 87.69 78 GLY A CA 1
ATOM 566 C C . GLY A 1 78 ? 87.778 48.225 -9.844 1.00 87.69 78 GLY A C 1
ATOM 567 O O . GLY A 1 78 ? 86.838 48.171 -10.641 1.00 87.69 78 GLY A O 1
ATOM 568 N N . PHE A 1 79 ? 88.726 49.155 -9.903 1.00 87.44 79 PHE A N 1
ATOM 569 C CA . PHE A 1 79 ? 88.838 50.114 -11.001 1.00 87.44 79 PHE A CA 1
ATOM 570 C C . PHE A 1 79 ? 89.357 49.421 -12.265 1.00 87.44 79 PHE A C 1
ATOM 572 O O . PHE A 1 79 ? 90.087 48.442 -12.188 1.00 87.44 79 PHE A O 1
ATOM 579 N N . VAL A 1 80 ? 88.967 49.872 -13.455 1.00 89.31 80 VAL A N 1
ATOM 580 C CA . VAL A 1 80 ? 89.537 49.306 -14.687 1.00 89.31 80 VAL A CA 1
ATOM 581 C C . VAL A 1 80 ? 91.007 49.746 -14.786 1.00 89.31 80 VAL A C 1
ATOM 583 O O . VAL A 1 80 ? 91.237 50.957 -14.736 1.00 89.31 80 VAL A O 1
ATOM 586 N N . PRO A 1 81 ? 91.979 48.821 -14.964 1.00 88.94 81 PRO A N 1
ATOM 587 C CA . PRO A 1 81 ? 93.363 49.168 -15.247 1.00 88.94 81 PRO A CA 1
ATOM 588 C C . PRO A 1 81 ? 93.460 50.202 -16.357 1.00 88.94 81 PRO A C 1
ATOM 590 O O . PRO A 1 81 ? 92.751 50.119 -17.367 1.00 88.94 81 PRO A O 1
ATOM 593 N N . LYS A 1 82 ? 94.379 51.152 -16.198 1.00 89.62 82 LYS A N 1
ATOM 594 C CA . LYS A 1 82 ? 94.569 52.244 -17.151 1.00 89.62 82 LYS A CA 1
ATOM 595 C C . LYS A 1 82 ? 94.667 51.729 -18.591 1.00 89.62 82 LYS A C 1
ATOM 597 O O . LYS A 1 82 ? 95.452 50.832 -18.900 1.00 89.62 82 LYS A O 1
ATOM 602 N N . ALA A 1 83 ? 93.868 52.318 -19.479 1.00 89.25 83 ALA A N 1
ATOM 603 C CA . ALA A 1 83 ? 93.872 51.952 -20.888 1.00 89.25 83 ALA A CA 1
ATOM 604 C C . ALA A 1 83 ? 95.246 52.257 -21.524 1.00 89.25 83 ALA A C 1
ATOM 606 O O . ALA A 1 83 ? 95.776 53.354 -21.317 1.00 89.25 83 ALA A O 1
ATOM 607 N N . PRO A 1 84 ? 95.810 51.345 -22.339 1.00 88.75 84 PRO A N 1
ATOM 608 C CA . PRO A 1 84 ? 97.164 51.480 -22.882 1.00 88.75 84 PRO A CA 1
ATOM 609 C C . PRO A 1 84 ? 97.288 52.534 -23.995 1.00 88.75 84 PRO A C 1
ATOM 611 O O . PRO A 1 84 ? 98.382 52.748 -24.507 1.00 88.75 84 PRO A O 1
ATOM 614 N N . ASN A 1 85 ? 96.184 53.192 -24.378 1.00 90.69 85 ASN A N 1
ATOM 615 C CA . ASN A 1 85 ? 96.093 54.069 -25.550 1.00 90.69 85 ASN A CA 1
ATOM 616 C C . ASN A 1 85 ? 96.504 53.366 -26.864 1.00 90.69 85 ASN A C 1
ATOM 618 O O . ASN A 1 85 ? 97.074 53.980 -27.763 1.00 90.69 85 ASN A O 1
ATOM 622 N N . ASP A 1 86 ? 96.201 52.070 -26.967 1.00 84.94 86 ASP A N 1
ATOM 623 C CA . ASP A 1 86 ? 96.415 51.256 -28.161 1.00 84.94 86 ASP A CA 1
ATOM 624 C C . ASP A 1 86 ? 95.073 50.706 -28.658 1.00 84.94 86 ASP A C 1
ATOM 626 O O . ASP A 1 86 ? 94.470 49.828 -28.034 1.00 84.94 86 ASP A O 1
ATOM 630 N N . LEU A 1 87 ? 94.617 51.234 -29.799 1.00 83.44 87 LEU A N 1
ATOM 631 C CA . LEU A 1 87 ? 93.355 50.856 -30.446 1.00 83.44 87 LEU A CA 1
ATOM 632 C C . LEU A 1 87 ? 93.360 49.420 -30.982 1.00 83.44 87 LEU A C 1
ATOM 634 O O . LEU A 1 87 ? 92.308 48.902 -31.353 1.00 83.44 87 LEU A O 1
ATOM 638 N N . SER A 1 88 ? 94.530 48.785 -31.047 1.00 82.50 88 SER A N 1
ATOM 639 C CA . SER A 1 88 ? 94.659 47.395 -31.459 1.00 82.50 88 SER A CA 1
ATOM 640 C C . SER A 1 88 ? 94.472 46.414 -30.308 1.00 82.50 88 SER A C 1
ATOM 642 O O . SER A 1 88 ? 94.553 45.215 -30.544 1.00 82.50 88 SER A O 1
ATOM 644 N N . THR A 1 89 ? 94.189 46.886 -29.088 1.00 86.38 89 THR A N 1
ATOM 645 C CA . THR A 1 89 ? 93.956 46.033 -27.917 1.00 86.38 89 THR A CA 1
ATOM 646 C C . THR A 1 89 ? 92.567 46.233 -27.311 1.00 86.38 89 THR A C 1
ATOM 648 O O . THR A 1 89 ? 91.964 47.297 -27.431 1.00 86.38 89 THR A O 1
ATOM 651 N N . PHE A 1 90 ? 92.047 45.210 -26.632 1.00 88.50 90 PHE A N 1
ATOM 652 C CA . PHE A 1 90 ? 90.796 45.267 -25.876 1.00 88.50 90 PHE A CA 1
ATOM 653 C C . PHE A 1 90 ? 90.981 44.708 -24.462 1.00 88.50 90 PHE A C 1
ATOM 655 O O . PHE A 1 90 ? 91.837 43.851 -24.226 1.00 88.50 90 PHE A O 1
ATOM 662 N N . PHE A 1 91 ? 90.189 45.208 -23.510 1.00 90.81 91 PHE A N 1
ATOM 663 C CA . PHE A 1 91 ? 90.226 44.747 -22.125 1.00 90.81 91 PHE A CA 1
ATOM 664 C C . PHE A 1 91 ? 89.467 43.428 -22.005 1.00 90.81 91 PHE A C 1
ATOM 666 O O . PHE A 1 91 ? 88.289 43.342 -22.360 1.00 90.81 91 PHE A O 1
ATOM 673 N N . ARG A 1 92 ? 90.144 42.383 -21.535 1.00 86.94 92 ARG A N 1
ATOM 674 C CA . ARG A 1 92 ? 89.563 41.049 -21.388 1.00 86.94 92 ARG A CA 1
ATOM 675 C C . ARG A 1 92 ? 88.932 40.881 -20.012 1.00 86.94 92 ARG A C 1
ATOM 677 O O . ARG A 1 92 ? 89.333 41.508 -19.036 1.00 86.94 92 ARG A O 1
ATOM 684 N N . GLY A 1 93 ? 87.994 39.939 -19.921 1.00 84.00 93 GLY A N 1
ATOM 685 C CA . GLY A 1 93 ? 87.349 39.563 -18.658 1.00 84.00 93 GLY A CA 1
ATOM 686 C C . GLY A 1 93 ? 88.294 38.958 -17.611 1.00 84.00 93 GLY A C 1
ATOM 687 O O . GLY A 1 93 ? 87.861 38.713 -16.490 1.00 84.00 93 GLY A O 1
ATOM 688 N N . ASP A 1 94 ? 89.567 38.725 -17.949 1.00 85.25 94 ASP A N 1
ATOM 689 C CA . ASP A 1 94 ? 90.588 38.285 -16.998 1.00 85.25 94 ASP A CA 1
ATOM 690 C C . ASP A 1 94 ? 91.344 39.431 -16.298 1.00 85.25 94 ASP A C 1
ATOM 692 O O . ASP A 1 94 ? 92.197 39.177 -15.448 1.00 85.25 94 ASP A O 1
ATOM 696 N N . GLY A 1 95 ? 91.016 40.686 -16.618 1.00 86.19 95 GLY A N 1
ATOM 697 C CA . GLY A 1 95 ? 91.658 41.866 -16.039 1.00 86.19 95 GLY A CA 1
ATOM 698 C C . GLY A 1 95 ? 92.890 42.360 -16.806 1.00 86.19 95 GLY A C 1
ATOM 699 O O . GLY A 1 95 ? 93.615 43.207 -16.292 1.00 86.19 95 GLY A O 1
ATOM 700 N N . THR A 1 96 ? 93.154 41.856 -18.021 1.00 89.38 96 THR A N 1
ATOM 701 C CA . THR A 1 96 ? 94.313 42.255 -18.848 1.00 89.38 96 THR A CA 1
ATOM 702 C C . THR A 1 96 ? 93.914 42.804 -20.224 1.00 89.38 96 THR A C 1
ATOM 704 O O . THR A 1 96 ? 92.889 42.417 -20.785 1.00 89.38 96 THR A O 1
ATOM 707 N N . TRP A 1 97 ? 94.736 43.683 -20.809 1.00 91.81 97 TRP A N 1
ATOM 708 C CA . TRP A 1 97 ? 94.584 44.150 -22.198 1.00 91.81 97 TRP A CA 1
ATOM 709 C C . TRP A 1 97 ? 95.236 43.165 -23.189 1.00 91.81 97 TRP A C 1
ATOM 711 O O . TRP A 1 97 ? 96.318 42.647 -22.919 1.00 91.81 97 TRP A O 1
ATOM 721 N N . SER A 1 98 ? 94.593 42.891 -24.331 1.00 88.56 98 SER A N 1
ATOM 722 C CA . SER A 1 98 ? 95.051 41.901 -25.329 1.00 88.56 98 SER A CA 1
ATOM 723 C C . SER A 1 98 ? 94.837 42.379 -26.772 1.00 88.56 98 SER A C 1
ATOM 725 O O . SER A 1 98 ? 93.838 43.055 -27.008 1.00 88.56 98 SER A O 1
ATOM 727 N N . PRO A 1 99 ? 95.728 42.060 -27.738 1.00 83.69 99 PRO A N 1
ATOM 728 C CA . PRO A 1 99 ? 95.607 42.524 -29.122 1.00 83.69 99 PRO A CA 1
ATOM 729 C C . PRO A 1 99 ? 94.442 41.886 -29.903 1.00 83.69 99 PRO A C 1
ATOM 731 O O . PRO A 1 99 ? 93.999 40.776 -29.604 1.00 83.69 99 PRO A O 1
ATOM 734 N N . LEU A 1 100 ? 93.969 42.584 -30.939 1.00 76.56 100 LEU A N 1
ATOM 735 C CA . LEU A 1 100 ? 92.941 42.138 -31.881 1.00 76.56 100 LEU A CA 1
ATOM 736 C C . LEU A 1 100 ? 93.466 40.982 -32.756 1.00 76.56 100 LEU A C 1
ATOM 738 O O . LEU A 1 100 ? 94.532 41.111 -33.363 1.00 76.56 100 LEU A O 1
ATOM 742 N N . PRO A 1 101 ? 92.718 39.876 -32.905 1.00 65.75 101 PRO A N 1
ATOM 743 C CA . PRO A 1 101 ? 93.091 38.803 -33.816 1.00 65.75 101 PRO A CA 1
ATOM 744 C C . PRO A 1 101 ? 92.616 39.137 -35.237 1.00 65.75 101 PRO A C 1
ATOM 746 O O . PRO A 1 101 ? 91.434 38.993 -35.534 1.00 65.75 101 PRO A O 1
ATOM 749 N N . VAL A 1 102 ? 93.504 39.575 -36.138 1.00 57.22 102 VAL A N 1
ATOM 750 C CA . VAL A 1 102 ? 93.166 39.689 -37.571 1.00 57.22 102 VAL A CA 1
ATOM 751 C C . VAL A 1 102 ? 94.280 39.161 -38.476 1.00 57.22 102 VAL A C 1
ATOM 753 O O . VAL A 1 102 ? 95.402 39.658 -38.483 1.00 57.22 102 VAL A O 1
ATOM 756 N N . THR A 1 103 ? 93.948 38.169 -39.300 1.00 55.03 103 THR A N 1
ATOM 757 C CA . THR A 1 103 ? 94.633 37.893 -40.571 1.00 55.03 103 THR A CA 1
ATOM 758 C C . THR A 1 103 ? 93.598 38.100 -41.677 1.00 55.03 103 THR A C 1
ATOM 760 O O . THR A 1 103 ? 92.492 37.580 -41.580 1.00 55.03 103 THR A O 1
ATOM 763 N N . ALA A 1 104 ? 93.903 38.909 -42.695 1.00 52.81 104 ALA A N 1
ATOM 764 C CA . ALA A 1 104 ? 92.972 39.180 -43.796 1.00 52.81 104 ALA A CA 1
ATOM 765 C C . ALA A 1 104 ? 92.925 37.990 -44.789 1.00 52.81 104 ALA A C 1
ATOM 767 O O . ALA A 1 104 ? 93.998 37.526 -45.184 1.00 52.81 104 ALA A O 1
ATOM 768 N N . PRO A 1 105 ? 91.747 37.503 -45.241 1.00 58.00 105 PRO A N 1
ATOM 769 C CA . PRO A 1 105 ? 91.663 36.384 -46.190 1.00 58.00 105 PRO A CA 1
ATOM 770 C C . PRO A 1 105 ? 92.067 36.799 -47.617 1.00 58.00 105 PRO A C 1
ATOM 772 O O . PRO A 1 105 ? 91.695 37.875 -48.080 1.00 58.00 105 PRO A O 1
ATOM 775 N N . THR A 1 106 ? 92.782 35.937 -48.348 1.00 52.84 106 THR A N 1
ATOM 776 C CA . THR A 1 106 ? 93.362 36.229 -49.680 1.00 52.84 106 THR A CA 1
ATOM 777 C C . THR A 1 106 ? 92.631 35.576 -50.873 1.00 52.84 106 THR A C 1
ATOM 779 O O . THR A 1 106 ? 93.242 35.337 -51.912 1.00 52.84 106 THR A O 1
ATOM 782 N N . GLY A 1 107 ? 91.321 35.305 -50.781 1.00 56.31 107 GLY A N 1
ATOM 783 C CA . GLY A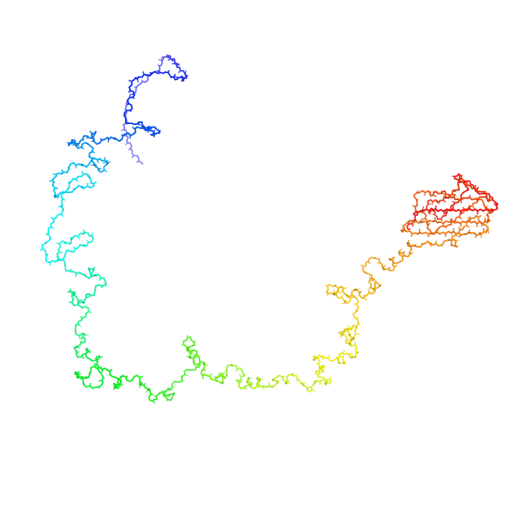 1 107 ? 90.528 34.668 -51.855 1.00 56.31 107 GLY A CA 1
ATOM 784 C C . GLY A 1 107 ? 89.329 35.493 -52.351 1.00 56.31 107 GLY A C 1
ATOM 785 O O . GLY A 1 107 ? 88.774 36.297 -51.611 1.00 56.31 107 GLY A O 1
ATOM 786 N N . THR A 1 108 ? 88.892 35.270 -53.599 1.00 52.28 108 THR A N 1
ATOM 787 C CA . THR A 1 108 ? 87.780 35.980 -54.281 1.00 52.28 108 THR A CA 1
ATOM 788 C C . THR A 1 108 ? 86.367 35.472 -53.921 1.00 52.28 108 THR A C 1
ATOM 790 O O . THR A 1 108 ? 85.442 35.609 -54.722 1.00 52.28 108 THR A O 1
ATOM 793 N N . GLY A 1 109 ? 86.174 34.877 -52.739 1.00 60.38 109 GLY A N 1
ATOM 794 C CA . GLY A 1 109 ? 84.892 34.311 -52.283 1.00 60.38 109 GLY A CA 1
ATOM 795 C C . GLY A 1 109 ? 84.317 34.995 -51.035 1.00 60.38 109 GLY A C 1
ATOM 796 O O . GLY A 1 109 ? 85.031 35.684 -50.310 1.00 60.38 109 GLY A O 1
ATOM 797 N N . PHE A 1 110 ? 83.017 34.798 -50.773 1.00 61.09 110 PHE A N 1
ATOM 798 C CA . PHE A 1 110 ? 82.382 35.196 -49.507 1.00 61.09 110 PHE A CA 1
ATOM 799 C C . PHE A 1 110 ? 82.974 34.397 -48.333 1.00 61.09 110 PHE A C 1
ATOM 801 O O . PHE A 1 110 ? 83.308 33.225 -48.494 1.00 61.09 110 PHE A O 1
ATOM 808 N N . ARG A 1 111 ? 83.100 35.020 -47.152 1.00 61.69 111 ARG A N 1
ATOM 809 C CA . ARG A 1 111 ? 83.643 34.350 -45.957 1.00 61.69 111 ARG A CA 1
ATOM 810 C C . ARG A 1 111 ? 82.713 33.217 -45.519 1.00 61.69 111 ARG A C 1
ATOM 812 O O . ARG A 1 111 ? 81.531 33.461 -45.282 1.00 61.69 111 ARG A O 1
ATOM 819 N N . HIS A 1 112 ? 83.250 32.006 -45.396 1.00 65.88 112 HIS A N 1
ATOM 820 C CA . HIS A 1 112 ? 82.531 30.846 -44.868 1.00 65.88 112 HIS A CA 1
ATOM 821 C C . HIS A 1 112 ? 82.924 30.649 -43.401 1.00 65.88 112 HIS A C 1
ATOM 823 O O . HIS A 1 112 ? 84.092 30.421 -43.088 1.00 65.88 112 HIS A O 1
ATOM 829 N N . VAL A 1 113 ? 81.954 30.828 -42.501 1.00 66.00 113 VAL A N 1
ATOM 830 C CA . VAL A 1 113 ? 82.127 30.699 -41.048 1.00 66.00 113 VAL A CA 1
ATOM 831 C C . VAL A 1 113 ? 81.237 29.559 -40.581 1.00 66.00 113 VAL A C 1
ATOM 833 O O . VAL A 1 113 ? 80.013 29.700 -40.576 1.00 66.00 113 VAL A O 1
ATOM 836 N N . THR A 1 114 ? 81.837 28.454 -40.147 1.00 63.91 114 THR A N 1
ATOM 837 C CA . THR A 1 114 ? 81.098 27.314 -39.589 1.00 63.91 114 THR A CA 1
ATOM 838 C C . THR A 1 114 ? 81.410 27.204 -38.103 1.00 63.91 114 THR A C 1
ATOM 840 O O . THR A 1 114 ? 82.567 27.170 -37.697 1.00 63.91 114 THR A O 1
ATOM 843 N N . GLY A 1 115 ? 80.379 27.210 -37.252 1.00 57.69 115 GLY A N 1
ATOM 844 C CA . GLY A 1 115 ? 80.558 27.095 -35.797 1.00 57.69 115 GLY A CA 1
ATOM 845 C C . GLY A 1 115 ? 81.364 28.233 -35.148 1.00 57.69 115 GLY A C 1
ATOM 846 O O . GLY A 1 115 ? 81.884 28.054 -34.051 1.00 57.69 115 GLY A O 1
ATOM 847 N N . GLY A 1 116 ? 81.474 29.391 -35.809 1.00 61.41 116 GLY A N 1
ATOM 848 C CA . GLY A 1 116 ? 82.203 30.562 -35.305 1.00 61.41 116 GLY A CA 1
ATOM 849 C C . GLY A 1 116 ? 83.698 30.600 -35.641 1.00 61.41 116 GLY A C 1
ATOM 850 O O . GLY A 1 116 ? 84.375 31.527 -35.203 1.00 61.41 116 GLY A O 1
ATOM 851 N N . VAL A 1 117 ? 84.209 29.643 -36.424 1.00 58.34 117 VAL A N 1
ATOM 852 C CA . VAL A 1 117 ? 85.594 29.633 -36.923 1.00 58.34 117 VAL A CA 1
ATOM 853 C C . VAL A 1 117 ? 85.581 29.833 -38.443 1.00 58.34 117 VAL A C 1
ATOM 855 O O . VAL A 1 117 ? 84.746 29.252 -39.137 1.00 58.34 117 VAL A O 1
ATOM 858 N N . GLU A 1 118 ? 86.467 30.692 -38.957 1.00 61.50 118 GLU A N 1
ATOM 859 C CA . GLU A 1 118 ? 86.683 30.851 -40.403 1.00 61.50 118 GLU A CA 1
ATOM 860 C C . GLU A 1 118 ? 87.486 29.659 -40.942 1.00 61.50 118 GLU A C 1
ATOM 862 O O . GLU A 1 118 ? 88.522 29.297 -40.377 1.00 61.50 118 GLU A O 1
ATOM 867 N N . ASP A 1 119 ? 87.009 29.044 -42.027 1.00 65.75 119 ASP A N 1
ATOM 868 C CA . ASP A 1 119 ? 87.692 27.904 -42.644 1.00 65.75 119 ASP A CA 1
ATOM 869 C C . ASP A 1 119 ? 89.032 28.330 -43.274 1.00 65.75 119 ASP A C 1
ATOM 871 O O . ASP A 1 119 ? 89.139 29.343 -43.967 1.00 65.75 119 ASP A O 1
ATOM 875 N N . ALA A 1 120 ? 90.076 27.526 -43.049 1.00 55.81 120 ALA A N 1
ATOM 876 C CA . ALA A 1 120 ? 91.462 27.867 -43.392 1.00 55.81 120 ALA A CA 1
ATOM 877 C C . ALA A 1 120 ? 91.782 27.853 -44.904 1.00 55.81 120 ALA A C 1
ATOM 879 O O . ALA A 1 120 ? 92.847 28.318 -45.312 1.00 55.81 120 ALA A O 1
ATOM 880 N N . ALA A 1 121 ? 90.891 27.321 -45.744 1.00 58.44 121 ALA A N 1
ATOM 881 C CA . ALA A 1 121 ? 91.036 27.300 -47.197 1.00 58.44 121 ALA A CA 1
ATOM 882 C C . ALA A 1 121 ? 89.704 27.660 -47.863 1.00 58.44 121 ALA A C 1
ATOM 884 O O . ALA A 1 121 ? 88.642 27.277 -47.380 1.00 58.44 121 ALA A O 1
ATOM 885 N N . ALA A 1 122 ? 89.761 28.374 -48.991 1.00 56.00 122 ALA A N 1
ATOM 886 C CA . ALA A 1 122 ? 88.571 28.712 -49.765 1.00 56.00 122 ALA A CA 1
ATOM 887 C C . ALA A 1 122 ? 87.851 27.428 -50.214 1.00 56.00 122 ALA A C 1
ATOM 889 O O . ALA A 1 122 ? 88.353 26.692 -51.065 1.00 56.00 122 ALA A O 1
ATOM 890 N N . LYS A 1 123 ? 86.682 27.162 -49.630 1.00 61.84 123 LYS A N 1
ATOM 891 C CA . LYS A 1 123 ? 85.811 26.044 -49.994 1.00 61.84 123 LYS A CA 1
ATOM 892 C C . LYS A 1 123 ? 84.747 26.521 -50.986 1.00 61.84 123 LYS A C 1
ATOM 894 O O . LYS A 1 123 ? 84.290 27.662 -50.910 1.00 61.84 123 LYS A O 1
ATOM 899 N N . LEU A 1 124 ? 84.361 25.672 -51.939 1.00 61.62 124 LEU A N 1
ATOM 900 C CA . LEU A 1 124 ? 83.153 25.909 -52.738 1.00 61.62 124 LEU A CA 1
ATOM 901 C C . LEU A 1 124 ? 81.925 25.715 -51.834 1.00 61.62 124 LEU A C 1
ATOM 903 O O . LEU A 1 124 ? 81.966 24.865 -50.952 1.00 61.62 124 LEU A O 1
ATOM 907 N N . VAL A 1 125 ? 80.853 26.482 -52.056 1.00 64.31 125 VAL A N 1
ATOM 908 C CA . VAL A 1 125 ? 79.583 26.347 -51.314 1.00 64.31 125 VAL A CA 1
ATOM 909 C C . VAL A 1 125 ? 79.068 24.910 -51.444 1.00 64.31 125 VAL A C 1
ATOM 911 O O . VAL A 1 125 ? 78.873 24.427 -52.563 1.00 64.31 125 VAL A O 1
ATOM 914 N N . GLU A 1 126 ? 78.847 24.231 -50.319 1.00 62.03 126 GLU A N 1
ATOM 915 C CA . GLU A 1 126 ? 78.340 22.859 -50.277 1.00 62.03 126 GLU A CA 1
ATOM 916 C C . GLU A 1 126 ? 76.834 22.824 -49.990 1.00 62.03 126 GLU A C 1
ATOM 918 O O . GLU A 1 126 ? 76.212 23.816 -49.616 1.00 62.03 126 GLU A O 1
ATOM 923 N N . ASN A 1 127 ? 76.211 21.655 -50.158 1.00 57.94 127 ASN A N 1
ATOM 924 C CA . ASN A 1 127 ? 74.760 21.505 -50.011 1.00 57.94 127 ASN A CA 1
ATOM 925 C C . ASN A 1 127 ? 74.246 21.875 -48.603 1.00 57.94 127 ASN A C 1
ATOM 927 O O . ASN A 1 127 ? 73.102 22.288 -48.456 1.00 57.94 127 ASN A O 1
ATOM 931 N N . GLY A 1 128 ? 75.087 21.744 -47.572 1.00 60.34 128 GLY A N 1
ATOM 932 C CA . GLY A 1 128 ? 74.749 22.152 -46.205 1.00 60.34 128 GLY A CA 1
ATOM 933 C C . GLY A 1 128 ? 74.700 23.670 -45.998 1.00 60.34 128 GLY A C 1
ATOM 934 O O . GLY A 1 128 ? 74.078 24.126 -45.043 1.00 60.34 128 GLY A O 1
ATOM 935 N N . ASP A 1 129 ? 75.307 24.443 -46.902 1.00 63.25 129 ASP A N 1
ATOM 936 C CA . ASP A 1 129 ? 75.411 25.903 -46.812 1.00 63.25 129 ASP A CA 1
ATOM 937 C C . ASP A 1 129 ? 74.227 26.622 -47.484 1.00 63.25 129 ASP A C 1
ATOM 939 O O . ASP A 1 129 ? 74.040 27.831 -47.323 1.00 63.25 129 ASP A O 1
ATOM 943 N N . VAL A 1 130 ? 73.408 25.890 -48.247 1.00 66.06 130 VAL A N 1
ATOM 944 C CA . VAL A 1 130 ? 72.239 26.420 -48.954 1.00 66.06 130 VAL A CA 1
ATOM 945 C C . VAL A 1 130 ? 70.987 26.189 -48.110 1.00 66.06 130 VAL A C 1
ATOM 947 O O . VAL A 1 130 ? 70.605 25.061 -47.813 1.00 66.06 130 VAL A O 1
ATOM 950 N N . HIS A 1 131 ? 70.313 27.274 -47.726 1.00 65.06 131 HIS A N 1
ATOM 951 C CA . HIS A 1 131 ? 69.074 27.198 -46.952 1.00 65.06 131 HIS A CA 1
ATOM 952 C C . HIS A 1 131 ? 67.981 26.452 -47.735 1.00 65.06 131 HIS A C 1
ATOM 954 O O . HIS A 1 131 ? 67.763 26.739 -48.909 1.00 65.06 131 HIS A O 1
ATOM 960 N N . ALA A 1 132 ? 67.228 25.565 -47.076 1.00 60.47 132 ALA A N 1
ATOM 961 C CA . ALA A 1 132 ? 66.270 24.652 -47.720 1.00 60.47 132 ALA A CA 1
ATOM 962 C C . ALA A 1 132 ? 65.175 25.333 -48.575 1.00 60.47 132 ALA A C 1
ATOM 964 O O . ALA A 1 132 ? 64.574 24.697 -49.434 1.00 60.47 132 ALA A O 1
ATOM 965 N N . ALA A 1 133 ? 64.909 26.623 -48.350 1.00 61.22 133 ALA A N 1
ATOM 966 C CA . ALA A 1 133 ? 63.945 27.421 -49.117 1.00 61.22 133 ALA A CA 1
ATOM 967 C C . ALA A 1 133 ? 64.567 28.243 -50.266 1.00 61.22 133 ALA A C 1
ATOM 969 O O . ALA A 1 133 ? 63.855 28.961 -50.970 1.00 61.22 133 ALA A O 1
ATOM 970 N N . ALA A 1 134 ? 65.886 28.197 -50.451 1.00 62.00 134 ALA A N 1
ATOM 971 C CA . ALA A 1 134 ? 66.548 28.903 -51.536 1.00 62.00 134 ALA A CA 1
ATOM 972 C C . ALA A 1 134 ? 66.305 28.145 -52.851 1.00 62.00 134 ALA A C 1
ATOM 974 O O . ALA A 1 134 ? 66.813 27.045 -53.047 1.00 62.00 134 ALA A O 1
ATOM 975 N N . GLY A 1 135 ? 65.522 28.732 -53.761 1.00 60.62 135 GLY A N 1
ATOM 976 C CA . GLY A 1 135 ? 65.243 28.192 -55.097 1.00 60.62 135 GLY A CA 1
ATOM 977 C C . GLY A 1 135 ? 66.455 28.267 -56.029 1.00 60.62 135 GLY A C 1
ATOM 978 O O . GLY A 1 135 ? 66.433 28.981 -57.032 1.00 60.62 135 GLY A O 1
ATOM 979 N N . ILE A 1 136 ? 67.538 27.578 -55.681 1.00 63.75 136 ILE A N 1
ATOM 980 C CA . ILE A 1 136 ? 68.737 27.487 -56.508 1.00 63.75 136 ILE A CA 1
ATOM 981 C C . ILE A 1 136 ? 68.550 26.299 -57.451 1.00 63.75 136 ILE A C 1
ATOM 983 O O . ILE A 1 136 ? 68.498 25.155 -57.016 1.00 63.75 136 ILE A O 1
ATOM 987 N N . ALA A 1 137 ? 68.408 26.578 -58.749 1.00 57.00 137 ALA A N 1
ATOM 988 C CA . ALA A 1 137 ? 68.352 25.538 -59.772 1.00 57.00 137 ALA A CA 1
ATOM 989 C C . ALA A 1 137 ? 69.623 24.674 -59.707 1.00 57.00 137 ALA A C 1
ATOM 991 O O . ALA A 1 137 ? 70.721 25.228 -59.628 1.00 57.00 137 ALA A O 1
ATOM 992 N N . GLU A 1 138 ? 69.487 23.347 -59.783 1.00 56.62 138 GLU A N 1
ATOM 993 C CA . GLU A 1 138 ? 70.605 22.387 -59.688 1.00 56.62 138 GLU A CA 1
ATOM 994 C C . GLU A 1 138 ? 71.744 22.692 -60.672 1.00 56.62 138 GLU A C 1
ATOM 996 O O . GLU A 1 138 ? 72.907 22.464 -60.362 1.00 56.62 138 GLU A O 1
ATOM 1001 N N . SER A 1 139 ? 71.438 23.329 -61.809 1.00 55.22 139 SER A N 1
ATOM 1002 C CA . SER A 1 139 ? 72.423 23.819 -62.783 1.00 55.22 139 SER A CA 1
ATOM 1003 C C . SER A 1 139 ? 73.426 24.837 -62.224 1.00 55.22 139 SER A C 1
ATOM 1005 O O . SER A 1 139 ? 74.413 25.153 -62.883 1.00 55.22 139 SER A O 1
ATOM 1007 N N . LYS A 1 140 ? 73.139 25.438 -61.064 1.00 55.16 140 LYS A N 1
ATOM 1008 C CA . LYS A 1 140 ? 73.997 26.422 -60.388 1.00 55.16 140 LYS A CA 1
ATOM 1009 C C . LYS A 1 140 ? 74.810 25.824 -59.242 1.00 55.16 140 LYS A C 1
ATOM 1011 O O . LYS A 1 140 ? 75.587 26.548 -58.625 1.00 55.16 140 LYS A O 1
ATOM 1016 N N . LEU A 1 141 ? 74.661 24.529 -58.977 1.00 60.06 141 LEU A N 1
ATOM 1017 C CA . LEU A 1 141 ? 75.513 23.783 -58.065 1.00 60.06 141 LEU A CA 1
ATOM 1018 C C . LEU A 1 141 ? 76.483 22.959 -58.914 1.00 60.06 141 LEU A C 1
ATOM 1020 O O . LEU A 1 141 ? 76.067 22.171 -59.759 1.00 60.06 141 LEU A O 1
ATOM 1024 N N . SER A 1 142 ? 77.788 23.138 -58.710 1.00 59.91 142 SER A N 1
ATOM 1025 C CA . SER A 1 142 ? 78.800 22.273 -59.326 1.00 59.91 142 SER A CA 1
ATOM 1026 C C . SER A 1 142 ? 78.785 20.912 -58.621 1.00 59.91 142 SER A C 1
ATOM 1028 O O . SER A 1 142 ? 79.633 20.621 -57.781 1.00 59.91 142 SER A O 1
ATOM 1030 N N . LEU A 1 143 ? 77.771 20.098 -58.909 1.00 61.31 143 LEU A N 1
ATOM 1031 C CA . LEU A 1 143 ? 77.603 18.767 -58.335 1.00 61.31 143 LEU A CA 1
ATOM 1032 C C . LEU A 1 143 ? 78.646 17.825 -58.942 1.00 61.31 143 LEU A C 1
ATOM 1034 O O . LEU A 1 143 ? 78.639 17.565 -60.142 1.00 61.31 143 LEU A O 1
ATOM 1038 N N . ASN A 1 144 ? 79.524 17.275 -58.101 1.00 55.69 144 ASN A N 1
ATOM 1039 C CA . ASN A 1 144 ? 80.564 16.331 -58.528 1.00 55.69 144 ASN A CA 1
ATOM 1040 C C . ASN A 1 144 ? 79.980 15.011 -59.089 1.00 55.69 144 ASN A C 1
ATOM 1042 O O . ASN A 1 144 ? 80.678 14.264 -59.766 1.00 55.69 144 ASN A O 1
ATOM 1046 N N . TYR A 1 145 ? 78.691 14.746 -58.831 1.00 60.94 145 TYR A N 1
ATOM 1047 C CA . TYR A 1 145 ? 77.902 13.654 -59.402 1.00 60.94 145 TYR A CA 1
ATOM 1048 C C . TYR A 1 145 ? 76.485 14.163 -59.719 1.00 60.94 145 TYR A C 1
ATOM 1050 O O . TYR A 1 145 ? 75.641 14.201 -58.819 1.00 60.94 145 TYR A O 1
ATOM 1058 N N . PRO A 1 146 ? 76.200 14.585 -60.962 1.00 59.34 146 PRO A N 1
ATOM 1059 C CA . PRO A 1 146 ? 74.841 14.917 -61.376 1.00 59.34 146 PRO A CA 1
ATOM 1060 C C . PRO A 1 146 ? 73.942 13.693 -61.161 1.00 59.34 146 PRO A C 1
ATOM 1062 O O . PRO A 1 146 ? 74.254 12.601 -61.636 1.00 59.34 146 PRO A O 1
ATOM 1065 N N . THR A 1 147 ? 72.839 13.842 -60.425 1.00 60.09 147 THR A N 1
ATOM 1066 C CA . THR A 1 147 ? 71.946 12.717 -60.073 1.00 60.09 147 THR A CA 1
ATOM 1067 C C . THR A 1 147 ? 71.114 12.216 -61.257 1.00 60.09 147 THR A C 1
ATOM 1069 O O . THR A 1 147 ? 70.364 11.250 -61.130 1.00 60.09 147 THR A O 1
ATOM 1072 N N . HIS A 1 148 ? 71.262 12.841 -62.423 1.00 54.88 148 HIS A N 1
ATOM 1073 C CA . HIS A 1 148 ? 70.696 12.415 -63.691 1.00 54.88 148 HIS A CA 1
ATOM 1074 C C . HIS A 1 148 ? 71.611 12.857 -64.839 1.00 54.88 148 HIS A C 1
ATOM 1076 O O . HIS A 1 148 ? 72.210 13.929 -64.815 1.00 54.88 148 HIS A O 1
ATOM 1082 N N . ASN A 1 149 ? 71.738 11.996 -65.848 1.00 58.44 149 ASN A N 1
ATOM 1083 C CA . ASN A 1 149 ? 72.361 12.331 -67.122 1.00 58.44 149 ASN A CA 1
ATOM 1084 C C . ASN A 1 149 ? 71.301 13.011 -68.002 1.00 58.44 149 ASN A C 1
ATOM 1086 O O . ASN A 1 149 ? 70.211 12.457 -68.166 1.00 58.44 149 ASN A O 1
ATOM 1090 N N . ASN A 1 150 ? 71.632 14.146 -68.623 1.00 63.69 150 ASN A N 1
ATOM 1091 C CA . ASN A 1 150 ? 70.762 14.900 -69.539 1.00 63.69 150 ASN A CA 1
ATOM 1092 C C . ASN A 1 150 ? 70.265 14.075 -70.744 1.00 63.69 150 ASN A C 1
ATOM 1094 O O . ASN A 1 150 ? 69.412 14.526 -71.501 1.00 63.69 150 ASN A O 1
ATOM 1098 N N . ALA A 1 151 ? 70.778 12.856 -70.929 1.00 63.09 151 ALA A N 1
ATOM 1099 C CA . ALA A 1 151 ? 70.244 11.865 -71.858 1.00 63.09 151 ALA A CA 1
ATOM 1100 C C . ALA A 1 151 ? 68.761 11.510 -71.616 1.00 63.09 151 ALA A C 1
ATOM 1102 O O . ALA A 1 151 ? 68.093 11.081 -72.554 1.00 63.09 151 ALA A O 1
ATOM 1103 N N . ASN A 1 152 ? 68.249 11.709 -70.395 1.00 57.97 152 ASN A N 1
ATOM 1104 C CA . ASN A 1 152 ? 66.834 11.518 -70.061 1.00 57.97 152 ASN A CA 1
ATOM 1105 C C . ASN A 1 152 ? 66.068 12.840 -69.886 1.00 57.97 152 ASN A C 1
ATOM 1107 O O . ASN A 1 152 ? 64.879 12.810 -69.559 1.00 57.97 152 ASN A O 1
ATOM 1111 N N . ASP A 1 153 ? 66.711 13.989 -70.120 1.00 70.25 153 ASP A N 1
ATOM 1112 C CA . ASP A 1 153 ? 65.986 15.250 -70.209 1.00 70.25 153 ASP A CA 1
ATOM 1113 C C . ASP A 1 153 ? 65.130 15.199 -71.480 1.00 70.25 153 ASP A C 1
ATOM 1115 O O . ASP A 1 153 ? 65.649 14.872 -72.552 1.00 70.25 153 ASP A O 1
ATOM 1119 N N . PRO A 1 154 ? 63.831 15.536 -71.420 1.00 68.38 154 PRO A N 1
ATOM 1120 C CA . PRO A 1 154 ? 63.021 15.588 -72.623 1.00 68.38 154 PRO A CA 1
ATOM 1121 C C . PRO A 1 154 ? 63.678 16.541 -73.631 1.00 68.38 154 PRO A C 1
ATOM 1123 O O . PRO A 1 154 ? 63.962 17.697 -73.311 1.00 68.38 154 PRO A O 1
ATOM 1126 N N . THR A 1 155 ? 63.930 16.071 -74.850 1.00 69.06 155 THR A N 1
ATOM 1127 C CA . THR A 1 155 ? 64.360 16.915 -75.975 1.00 69.06 155 THR A CA 1
ATOM 1128 C C . THR A 1 155 ? 63.381 18.077 -76.172 1.00 69.06 155 THR A C 1
ATOM 1130 O O . THR A 1 155 ? 62.239 18.023 -75.713 1.00 69.06 155 THR A O 1
ATOM 1133 N N . ALA A 1 156 ? 63.792 19.145 -76.863 1.00 61.47 156 ALA A N 1
ATOM 1134 C CA . ALA A 1 156 ? 62.890 20.265 -77.160 1.00 61.47 156 ALA A CA 1
ATOM 1135 C C . ALA A 1 156 ? 61.569 19.789 -77.806 1.00 61.47 156 ALA A C 1
ATOM 1137 O O . ALA A 1 156 ? 60.498 20.269 -77.436 1.00 61.47 156 ALA A O 1
ATOM 1138 N N . ASP A 1 157 ? 61.645 18.760 -78.655 1.00 54.69 157 ASP A N 1
ATOM 1139 C CA . ASP A 1 157 ? 60.493 18.123 -79.296 1.00 54.69 157 ASP A CA 1
ATOM 1140 C C . ASP A 1 157 ? 59.653 17.282 -78.320 1.00 54.69 157 ASP A C 1
ATOM 1142 O O . ASP A 1 157 ? 58.427 17.304 -78.385 1.00 54.69 157 ASP A O 1
ATOM 1146 N N . GLN A 1 158 ? 60.272 16.590 -77.356 1.00 59.84 158 GLN A N 1
ATOM 1147 C CA . GLN A 1 158 ? 59.547 15.875 -76.294 1.00 59.84 158 GLN A CA 1
ATOM 1148 C C . GLN A 1 158 ? 58.894 16.831 -75.283 1.00 59.84 158 GLN A C 1
ATOM 1150 O O . GLN A 1 158 ? 57.809 16.532 -74.792 1.00 59.84 158 GLN A O 1
ATOM 1155 N N . LYS A 1 159 ? 59.485 18.005 -75.013 1.00 63.09 159 LYS A N 1
ATOM 1156 C CA . LYS A 1 159 ? 58.824 19.080 -74.245 1.00 63.09 159 LYS A CA 1
ATOM 1157 C C . LYS A 1 159 ? 57.646 19.671 -75.024 1.00 63.09 159 LYS A C 1
ATOM 1159 O O . LYS A 1 159 ? 56.616 19.972 -74.429 1.00 63.09 159 LYS A O 1
ATOM 1164 N N . ALA A 1 160 ? 57.771 19.794 -76.347 1.00 53.59 160 ALA A N 1
ATOM 1165 C CA . ALA A 1 160 ? 56.697 20.255 -77.228 1.00 53.59 160 ALA A CA 1
ATOM 1166 C C . ALA A 1 160 ? 55.571 19.215 -77.409 1.00 53.59 160 ALA A C 1
ATOM 1168 O O . ALA A 1 160 ? 54.418 19.587 -77.627 1.00 53.59 160 ALA A O 1
ATOM 1169 N N . ALA A 1 161 ? 55.866 17.918 -77.259 1.00 54.91 161 ALA A N 1
ATOM 1170 C CA . ALA A 1 161 ? 54.891 16.831 -77.375 1.00 54.91 161 ALA A CA 1
ATOM 1171 C C . ALA A 1 161 ? 53.802 16.838 -76.280 1.00 54.91 161 ALA A C 1
ATOM 1173 O O . ALA A 1 161 ? 52.759 16.212 -76.463 1.00 54.91 161 ALA A O 1
ATOM 1174 N N . LEU A 1 162 ? 53.991 17.581 -75.181 1.00 54.66 162 LEU A N 1
ATOM 1175 C CA . LEU A 1 162 ? 52.953 17.820 -74.168 1.00 54.66 162 LEU A CA 1
ATOM 1176 C C . LEU A 1 162 ? 51.943 18.927 -74.555 1.00 54.66 162 LEU A C 1
ATOM 1178 O O . LEU A 1 162 ? 51.040 19.218 -73.774 1.00 54.66 162 LEU A O 1
ATOM 1182 N N . ALA A 1 163 ? 52.056 19.535 -75.745 1.00 52.28 163 ALA A N 1
ATOM 1183 C CA . ALA A 1 163 ? 51.261 20.698 -76.154 1.00 52.28 163 ALA A CA 1
ATOM 1184 C C . ALA A 1 163 ? 50.497 20.547 -77.494 1.00 52.28 163 ALA A C 1
ATOM 1186 O O . ALA A 1 163 ? 50.335 21.535 -78.203 1.00 52.28 163 ALA A O 1
ATOM 1187 N N . GLY A 1 164 ? 49.983 19.372 -77.888 1.00 50.69 164 GLY A N 1
ATOM 1188 C CA . GLY A 1 164 ? 49.246 19.290 -79.165 1.00 50.69 164 GLY A CA 1
ATOM 1189 C C . GLY A 1 164 ? 48.430 18.035 -79.460 1.00 50.69 164 GLY A C 1
ATOM 1190 O O . GLY A 1 164 ? 48.924 16.920 -79.300 1.00 50.69 164 GLY A O 1
ATOM 1191 N N . THR A 1 165 ? 47.198 18.220 -79.956 1.00 50.97 165 THR A N 1
ATOM 1192 C CA . THR A 1 165 ? 46.337 17.128 -80.435 1.00 50.97 165 THR A CA 1
ATOM 1193 C C . THR A 1 165 ? 46.650 16.623 -81.835 1.00 50.97 165 THR A C 1
ATOM 1195 O O . THR A 1 165 ? 47.202 17.376 -82.626 1.00 50.97 165 THR A O 1
ATOM 1198 N N . ASN A 1 166 ? 46.242 15.378 -82.128 1.00 54.75 166 ASN A N 1
ATOM 1199 C CA . ASN A 1 166 ? 46.491 14.589 -83.347 1.00 54.75 166 ASN A CA 1
ATOM 1200 C C . ASN A 1 166 ? 46.726 15.380 -84.652 1.00 54.75 166 ASN A C 1
ATOM 1202 O O . ASN A 1 166 ? 45.891 16.171 -85.088 1.00 54.75 166 ASN A O 1
ATOM 1206 N N . GLY A 1 167 ? 47.862 15.090 -85.291 1.00 60.31 167 GLY A N 1
ATOM 1207 C CA . GLY A 1 167 ? 48.416 15.791 -86.451 1.00 60.31 167 GLY A CA 1
ATOM 1208 C C . GLY A 1 167 ? 49.898 16.135 -86.245 1.00 60.31 167 GLY A C 1
ATOM 1209 O O . GLY A 1 167 ? 50.403 16.080 -85.124 1.00 60.31 167 GLY A O 1
ATOM 1210 N N . ALA A 1 168 ? 50.612 16.466 -87.327 1.00 52.75 168 ALA A N 1
ATOM 1211 C CA . ALA A 1 168 ? 52.019 16.870 -87.260 1.00 52.75 168 ALA A CA 1
ATOM 1212 C C . ALA A 1 168 ? 52.159 18.241 -86.551 1.00 52.75 168 ALA A C 1
ATOM 1214 O O . ALA A 1 168 ? 51.446 19.180 -86.921 1.00 52.75 168 ALA A O 1
ATOM 1215 N N . PRO A 1 169 ? 53.049 18.388 -85.552 1.00 52.12 169 PRO A N 1
ATOM 1216 C CA . PRO A 1 169 ? 53.210 19.639 -84.807 1.00 52.12 169 PRO A CA 1
ATOM 1217 C C . PRO A 1 169 ? 53.592 20.831 -85.703 1.00 52.12 169 PRO A C 1
ATOM 1219 O O . PRO A 1 169 ? 54.433 20.705 -86.591 1.00 52.12 169 PRO A O 1
ATOM 1222 N N . SER A 1 170 ? 53.003 22.009 -85.456 1.00 58.41 170 SER A N 1
ATOM 1223 C CA . SER A 1 170 ? 53.377 23.272 -86.117 1.00 58.41 170 SER A CA 1
ATOM 1224 C C . SER A 1 170 ? 53.119 24.480 -85.210 1.00 58.41 170 SER A C 1
ATOM 1226 O O . SER A 1 170 ? 52.323 24.401 -84.276 1.00 58.41 170 SER A O 1
ATOM 1228 N N . ALA A 1 171 ? 53.725 25.634 -85.513 1.00 52.75 171 ALA A N 1
ATOM 1229 C CA . ALA A 1 171 ? 53.538 26.880 -84.752 1.00 52.75 171 ALA A CA 1
ATOM 1230 C C . ALA A 1 171 ? 52.069 27.364 -84.673 1.00 52.75 171 ALA A C 1
ATOM 1232 O O . ALA A 1 171 ? 51.713 28.161 -83.800 1.00 52.75 171 ALA A O 1
ATOM 1233 N N . ALA A 1 172 ? 51.210 26.879 -85.576 1.00 55.38 172 ALA A N 1
ATOM 1234 C CA . ALA A 1 172 ? 49.787 27.196 -85.609 1.00 55.38 172 ALA A CA 1
ATOM 1235 C C . ALA A 1 172 ? 48.934 26.295 -84.692 1.00 55.38 172 ALA A C 1
ATOM 1237 O O . ALA A 1 172 ? 47.839 26.705 -84.312 1.00 55.38 172 ALA A O 1
ATOM 1238 N N . ASN A 1 173 ? 49.420 25.109 -84.302 1.00 56.50 173 ASN A N 1
ATOM 1239 C CA . ASN A 1 173 ? 48.666 24.130 -83.512 1.00 56.50 173 ASN A CA 1
ATOM 1240 C C . ASN A 1 173 ? 49.367 23.850 -82.175 1.00 56.50 173 ASN A C 1
ATOM 1242 O O . ASN A 1 173 ? 50.167 22.928 -82.046 1.00 56.50 173 ASN A O 1
ATOM 1246 N N . LYS A 1 174 ? 49.086 24.724 -81.207 1.00 55.06 174 LYS A N 1
ATOM 1247 C CA . LYS A 1 174 ? 49.850 24.923 -79.966 1.00 55.06 174 LYS A CA 1
ATOM 1248 C C . LYS A 1 174 ? 49.230 24.283 -78.708 1.00 55.06 174 LYS A C 1
ATOM 1250 O O . LYS A 1 174 ? 49.760 24.503 -77.624 1.00 55.06 174 LYS A O 1
ATOM 1255 N N . TYR A 1 175 ? 48.121 23.535 -78.839 1.00 51.88 175 TYR A N 1
ATOM 1256 C CA . TYR A 1 175 ? 47.454 22.847 -77.719 1.00 51.88 175 TYR A CA 1
ATOM 1257 C C . TYR A 1 175 ? 46.828 21.499 -78.092 1.00 51.88 175 TYR A C 1
ATOM 1259 O O . TYR A 1 175 ? 46.409 21.269 -79.229 1.00 51.88 175 TYR A O 1
ATOM 1267 N N . VAL A 1 176 ? 46.693 20.631 -77.083 1.00 55.22 176 VAL A N 1
ATOM 1268 C CA . VAL A 1 176 ? 45.790 19.479 -77.113 1.00 55.22 176 VAL A CA 1
ATOM 1269 C C . VAL A 1 176 ? 44.335 19.993 -77.000 1.00 55.22 176 VAL A C 1
ATOM 1271 O O . VAL A 1 176 ? 43.903 20.386 -75.926 1.00 55.22 176 VAL A O 1
ATOM 1274 N N . THR A 1 177 ? 43.579 20.034 -78.102 1.00 58.00 177 THR A N 1
ATOM 1275 C CA . THR A 1 177 ? 42.126 20.292 -78.148 1.00 58.00 177 THR A CA 1
ATOM 1276 C C . THR A 1 177 ? 41.253 19.071 -77.778 1.00 58.00 177 THR A C 1
ATOM 1278 O O . THR A 1 177 ? 41.714 17.934 -77.727 1.00 58.00 177 THR A O 1
ATOM 1281 N N . ASN A 1 178 ? 39.939 19.264 -77.605 1.00 57.97 178 ASN A N 1
ATOM 1282 C CA . ASN A 1 178 ? 38.971 18.163 -77.420 1.00 57.97 178 ASN A CA 1
ATOM 1283 C C . ASN A 1 178 ? 38.775 17.301 -78.688 1.00 57.97 178 ASN A C 1
ATOM 1285 O O . ASN A 1 178 ? 37.960 16.385 -78.695 1.00 57.97 178 ASN A O 1
ATOM 1289 N N . SER A 1 179 ? 39.480 17.618 -79.779 1.00 54.44 179 SER A N 1
ATOM 1290 C CA . SER A 1 179 ? 39.441 16.875 -81.039 1.00 54.44 179 SER A CA 1
ATOM 1291 C C . SER A 1 179 ? 40.568 15.830 -81.173 1.00 54.44 179 SER A C 1
ATOM 1293 O O . SER A 1 179 ? 40.670 15.219 -82.234 1.00 54.44 179 SER A O 1
ATOM 1295 N N . ASP A 1 180 ? 41.411 15.580 -80.148 1.00 61.22 180 ASP A N 1
ATOM 1296 C CA . ASP A 1 180 ? 42.330 14.419 -80.193 1.00 61.22 180 ASP A CA 1
ATOM 1297 C C . ASP A 1 180 ? 41.515 13.135 -80.077 1.00 61.22 180 ASP A C 1
ATOM 1299 O O . ASP A 1 180 ? 40.841 12.957 -79.058 1.00 61.22 180 ASP A O 1
ATOM 1303 N N . PRO A 1 181 ? 41.707 12.153 -80.966 1.00 59.34 181 PRO A N 1
ATOM 1304 C CA . PRO A 1 181 ? 41.273 10.784 -80.715 1.00 59.34 181 PRO A CA 1
ATOM 1305 C C . PRO A 1 181 ? 41.927 10.129 -79.480 1.00 59.34 181 PRO A C 1
ATOM 1307 O O . PRO A 1 181 ? 41.442 9.102 -79.010 1.00 59.34 181 PRO A O 1
ATOM 1310 N N . ARG A 1 182 ? 43.022 10.680 -78.933 1.00 65.19 182 ARG A N 1
ATOM 1311 C CA . ARG A 1 182 ? 43.625 10.227 -77.662 1.00 65.19 182 ARG A CA 1
ATOM 1312 C C . ARG A 1 182 ? 43.015 10.871 -76.412 1.00 65.19 182 ARG A C 1
ATOM 1314 O O . ARG A 1 182 ? 43.186 10.305 -75.343 1.00 65.19 182 ARG A O 1
ATOM 1321 N N . ASN A 1 183 ? 42.339 12.014 -76.544 1.00 62.28 183 ASN A N 1
ATOM 1322 C CA . ASN A 1 183 ? 41.814 12.838 -75.445 1.00 62.28 183 ASN A CA 1
ATOM 1323 C C . ASN A 1 183 ? 40.277 12.779 -75.359 1.00 62.28 183 ASN A C 1
ATOM 1325 O O . ASN A 1 183 ? 39.638 13.531 -74.630 1.00 62.28 183 ASN A O 1
ATOM 1329 N N . THR A 1 184 ? 39.662 11.871 -76.114 1.00 57.38 184 THR A N 1
ATOM 1330 C CA . THR A 1 184 ? 38.318 11.385 -75.834 1.00 57.38 184 THR A CA 1
ATOM 1331 C C . THR A 1 184 ? 38.379 10.419 -74.655 1.00 57.38 184 THR A C 1
ATOM 1333 O O . THR A 1 184 ? 38.486 9.207 -74.842 1.00 57.38 184 THR A O 1
ATOM 1336 N N . ASP A 1 185 ? 38.189 10.941 -73.446 1.00 57.75 185 ASP A N 1
ATOM 1337 C CA . ASP A 1 185 ? 37.823 10.163 -72.248 1.00 57.75 185 ASP A CA 1
ATOM 1338 C C . ASP A 1 185 ? 36.378 9.624 -72.310 1.00 57.75 185 ASP A C 1
ATOM 1340 O O . ASP A 1 185 ? 35.713 9.369 -71.311 1.00 57.75 185 ASP A O 1
ATOM 1344 N N . ALA A 1 186 ? 35.908 9.372 -73.527 1.00 50.94 186 ALA A N 1
ATOM 1345 C CA . ALA A 1 186 ? 34.904 8.378 -73.820 1.00 50.94 186 ALA A CA 1
ATOM 1346 C C . ALA A 1 186 ? 35.528 7.341 -74.762 1.00 50.94 186 ALA A C 1
ATOM 1348 O O . ALA A 1 186 ? 35.100 7.168 -75.903 1.00 50.94 186 ALA A O 1
ATOM 1349 N N . ARG A 1 187 ? 36.497 6.560 -74.265 1.00 59.75 187 ARG A N 1
ATOM 1350 C CA . ARG A 1 187 ? 36.524 5.150 -74.671 1.00 59.75 187 ARG A CA 1
ATOM 1351 C C . ARG A 1 187 ? 35.345 4.473 -73.987 1.00 59.75 187 ARG A C 1
ATOM 1353 O O . ARG A 1 187 ? 35.524 3.712 -73.044 1.00 59.75 187 ARG A O 1
ATOM 1360 N N . THR A 1 188 ? 34.131 4.767 -74.442 1.00 51.00 188 THR A N 1
ATOM 1361 C CA . THR A 1 188 ? 32.998 3.889 -74.178 1.00 51.00 188 THR A CA 1
ATOM 1362 C C . THR A 1 188 ? 33.422 2.529 -74.721 1.00 51.00 188 THR A C 1
ATOM 1364 O O . THR A 1 188 ? 33.702 2.447 -75.922 1.00 51.00 188 THR A O 1
ATOM 1367 N N . PRO A 1 189 ? 33.521 1.463 -73.908 1.00 59.25 189 PRO A N 1
ATOM 1368 C CA . PRO A 1 189 ? 33.579 0.126 -74.470 1.00 59.25 189 PRO A CA 1
ATOM 1369 C C . PRO A 1 189 ? 32.339 0.014 -75.358 1.00 59.25 189 PRO A C 1
ATOM 1371 O O . PRO A 1 189 ? 31.222 0.056 -74.846 1.00 59.25 189 PRO A O 1
ATOM 1374 N N . THR A 1 190 ? 32.508 -0.024 -76.684 1.00 57.44 190 THR A N 1
ATOM 1375 C CA . THR A 1 190 ? 31.370 0.016 -77.625 1.00 57.44 190 THR A CA 1
ATOM 1376 C C . THR A 1 190 ? 30.424 -1.168 -77.387 1.00 57.44 190 THR A C 1
ATOM 1378 O O . THR A 1 190 ? 29.233 -1.082 -77.660 1.00 57.44 190 THR A O 1
ATOM 1381 N N . ALA A 1 191 ? 30.937 -2.220 -76.746 1.00 52.16 191 ALA A N 1
ATOM 1382 C CA . ALA A 1 191 ? 30.229 -2.981 -75.732 1.00 52.16 191 ALA A CA 1
ATOM 1383 C C . ALA A 1 191 ? 31.249 -3.529 -74.720 1.00 52.16 191 ALA A C 1
ATOM 1385 O O . ALA A 1 191 ? 32.312 -4.006 -75.107 1.00 52.16 191 ALA A O 1
ATOM 1386 N N . HIS A 1 192 ? 30.901 -3.547 -73.437 1.00 51.47 192 HIS A N 1
ATOM 1387 C CA . HIS A 1 192 ? 31.215 -4.716 -72.615 1.00 51.47 192 HIS A CA 1
ATOM 1388 C C . HIS A 1 192 ? 29.951 -5.047 -71.820 1.00 51.47 192 HIS A C 1
ATOM 1390 O O . HIS A 1 192 ? 29.752 -4.674 -70.672 1.00 51.47 192 HIS A O 1
ATOM 1396 N N . GLY A 1 193 ? 28.991 -5.651 -72.518 1.00 53.84 193 GLY A N 1
ATOM 1397 C CA . GLY A 1 193 ? 27.887 -6.315 -71.840 1.00 53.84 193 GLY A CA 1
ATOM 1398 C C . GLY A 1 193 ? 28.396 -7.590 -71.170 1.00 53.84 193 GLY A C 1
ATOM 1399 O O . GLY A 1 193 ? 29.436 -8.128 -71.560 1.00 53.84 193 GLY A O 1
ATOM 1400 N N . SER A 1 194 ? 27.620 -8.123 -70.227 1.00 56.19 194 SER A N 1
ATOM 1401 C CA . SER A 1 194 ? 27.860 -9.423 -69.576 1.00 56.19 194 SER A CA 1
ATOM 1402 C C . SER A 1 194 ? 28.184 -10.569 -70.550 1.00 56.19 194 SER A C 1
ATOM 1404 O O . SER A 1 194 ? 28.813 -11.538 -70.151 1.00 56.19 194 SER A O 1
ATOM 1406 N N . GLY A 1 195 ? 27.830 -10.450 -71.835 1.00 60.53 195 GLY A N 1
ATOM 1407 C CA . GLY A 1 195 ? 28.154 -11.413 -72.893 1.00 60.53 195 GLY A CA 1
ATOM 1408 C C . GLY A 1 195 ? 29.641 -11.567 -73.254 1.00 60.53 195 GLY A C 1
ATOM 1409 O O . GLY A 1 195 ? 29.975 -12.538 -73.924 1.00 60.53 195 GLY A O 1
ATOM 1410 N N . TYR A 1 196 ? 30.534 -10.674 -72.809 1.00 52.88 196 TYR A N 1
ATOM 1411 C CA . TYR A 1 196 ? 31.998 -10.854 -72.924 1.00 52.88 196 TYR A CA 1
ATOM 1412 C C . TYR A 1 196 ? 32.666 -11.209 -71.588 1.00 52.88 196 TYR A C 1
ATOM 1414 O O . TYR A 1 196 ? 33.869 -11.463 -71.536 1.00 52.88 196 TYR A O 1
ATOM 1422 N N . HIS A 1 197 ? 31.879 -11.275 -70.513 1.00 57.69 197 HIS A N 1
ATOM 1423 C CA . HIS A 1 197 ? 32.307 -11.806 -69.230 1.00 57.69 197 HIS A CA 1
ATOM 1424 C C . HIS A 1 197 ? 31.895 -13.277 -69.175 1.00 57.69 197 HIS A C 1
ATOM 1426 O O . HIS A 1 197 ? 30.784 -13.616 -68.788 1.00 57.69 197 HIS A O 1
ATOM 1432 N N . THR A 1 198 ? 32.804 -14.187 -69.535 1.00 56.06 198 THR A N 1
ATOM 1433 C CA . THR A 1 198 ? 32.613 -15.621 -69.233 1.00 56.06 198 THR A CA 1
ATOM 1434 C C . THR A 1 198 ? 32.726 -15.909 -67.731 1.00 56.06 198 THR A C 1
ATOM 1436 O O . THR A 1 198 ? 32.515 -17.036 -67.292 1.00 56.06 198 THR A O 1
ATOM 1439 N N . GLY A 1 199 ? 33.075 -14.899 -66.933 1.00 55.00 199 GLY A N 1
ATOM 1440 C CA . GLY A 1 199 ? 33.034 -14.948 -65.486 1.00 55.00 199 GLY A CA 1
ATOM 1441 C C . GLY A 1 199 ? 31.686 -14.454 -64.997 1.00 55.00 199 GLY A C 1
ATOM 1442 O O . GLY A 1 199 ? 31.355 -13.286 -65.182 1.00 55.00 199 GLY A O 1
ATOM 1443 N N . VAL A 1 200 ? 30.951 -15.350 -64.341 1.00 54.75 200 VAL A N 1
ATOM 1444 C CA . VAL A 1 200 ? 29.988 -15.032 -63.284 1.00 54.75 200 VAL A CA 1
ATOM 1445 C C . VAL A 1 200 ? 30.422 -13.727 -62.608 1.00 54.75 200 VAL A C 1
ATOM 1447 O O . VAL A 1 200 ? 31.426 -13.719 -61.894 1.00 54.75 200 VAL A O 1
ATOM 1450 N N . ILE A 1 201 ? 29.724 -12.612 -62.868 1.00 56.72 201 ILE A N 1
ATOM 1451 C CA . ILE A 1 201 ? 29.881 -11.431 -62.014 1.00 56.72 201 ILE A CA 1
ATOM 1452 C C . ILE A 1 201 ? 29.484 -11.946 -60.644 1.00 56.72 201 ILE A C 1
ATOM 1454 O O . ILE A 1 201 ? 28.391 -12.500 -60.511 1.00 56.72 201 ILE A O 1
ATOM 1458 N N . GLY A 1 202 ? 30.448 -11.930 -59.725 1.00 60.06 202 GLY A N 1
ATOM 1459 C CA . GLY A 1 202 ? 30.438 -12.783 -58.553 1.00 60.06 202 GLY A CA 1
ATOM 1460 C C . GLY A 1 202 ? 29.073 -12.833 -57.874 1.00 60.06 202 GLY A C 1
ATOM 1461 O O . GLY A 1 202 ? 28.344 -11.843 -57.818 1.00 60.06 202 GLY A O 1
ATOM 1462 N N . THR A 1 203 ? 28.725 -14.011 -57.365 1.00 58.31 203 THR A N 1
ATOM 1463 C CA . THR A 1 203 ? 27.555 -14.194 -56.501 1.00 58.31 203 THR A CA 1
ATOM 1464 C C . THR A 1 203 ? 27.520 -13.097 -55.431 1.00 58.31 203 THR A C 1
ATOM 1466 O O . THR A 1 203 ? 28.558 -12.557 -55.065 1.00 58.31 203 THR A O 1
ATOM 1469 N N . TRP A 1 204 ? 26.352 -12.770 -54.877 1.00 57.56 204 TRP A N 1
ATOM 1470 C CA . TRP A 1 204 ? 26.207 -11.740 -53.831 1.00 57.56 204 TRP A CA 1
ATOM 1471 C C . TRP A 1 204 ? 27.183 -11.898 -52.639 1.00 57.56 204 TRP A C 1
ATOM 1473 O O . TRP A 1 204 ? 27.472 -10.941 -51.922 1.00 57.56 204 TRP A O 1
ATOM 1483 N N . ALA A 1 205 ? 27.734 -13.100 -52.443 1.00 56.09 205 ALA A N 1
ATOM 1484 C CA . ALA A 1 205 ? 28.792 -13.394 -51.481 1.00 56.09 205 ALA A CA 1
ATOM 1485 C C . ALA A 1 205 ? 30.168 -12.774 -51.818 1.00 56.09 205 ALA A C 1
ATOM 1487 O O . ALA A 1 205 ? 30.980 -12.597 -50.919 1.00 56.09 205 ALA A O 1
ATOM 1488 N N . GLN A 1 206 ? 30.436 -12.455 -53.085 1.00 58.47 206 GLN A N 1
ATOM 1489 C CA . GLN A 1 206 ? 31.715 -11.957 -53.611 1.00 58.47 206 GLN A CA 1
ATOM 1490 C C . GLN A 1 206 ? 31.766 -10.424 -53.731 1.00 58.47 206 GLN A C 1
ATOM 1492 O O . GLN A 1 206 ? 32.796 -9.880 -54.119 1.00 58.47 206 GLN A O 1
ATOM 1497 N N . ILE A 1 207 ? 30.673 -9.726 -53.406 1.00 66.06 207 ILE A N 1
ATOM 1498 C CA . ILE A 1 207 ? 30.637 -8.262 -53.329 1.00 66.06 207 ILE A CA 1
ATOM 1499 C C . ILE A 1 207 ? 31.190 -7.833 -51.966 1.00 66.06 207 ILE A C 1
ATOM 1501 O O . ILE A 1 207 ? 30.659 -8.231 -50.925 1.00 66.06 207 ILE A O 1
ATOM 1505 N N . ASP A 1 208 ? 32.241 -7.008 -51.971 1.00 62.59 208 ASP A N 1
ATOM 1506 C CA . ASP A 1 208 ? 32.813 -6.430 -50.755 1.00 62.59 208 ASP A CA 1
ATOM 1507 C C . ASP A 1 208 ? 31.925 -5.293 -50.226 1.00 62.59 208 ASP A C 1
ATOM 1509 O O . ASP A 1 208 ? 31.865 -4.182 -50.755 1.00 62.59 208 ASP A O 1
ATOM 1513 N N . LYS A 1 209 ? 31.217 -5.595 -49.139 1.00 66.38 209 LYS A N 1
ATOM 1514 C CA . LYS A 1 209 ? 30.218 -4.721 -48.511 1.00 66.38 209 LYS A CA 1
ATOM 1515 C C . LYS A 1 209 ? 30.834 -3.577 -47.707 1.00 66.38 209 LYS A C 1
ATOM 1517 O O . LYS A 1 209 ? 30.094 -2.728 -47.222 1.00 66.38 209 LYS A O 1
ATOM 1522 N N . THR A 1 210 ? 32.155 -3.564 -47.536 1.00 56.28 210 THR A N 1
ATOM 1523 C CA . THR A 1 210 ? 32.855 -2.516 -46.781 1.00 56.28 210 THR A CA 1
ATOM 1524 C C . THR A 1 210 ? 33.264 -1.325 -47.647 1.00 56.28 210 THR A C 1
ATOM 1526 O O . THR A 1 210 ? 33.538 -0.255 -47.109 1.00 56.28 210 THR A O 1
ATOM 1529 N N . ILE A 1 211 ? 33.238 -1.487 -48.975 1.00 61.69 211 ILE A N 1
ATOM 1530 C CA . ILE A 1 211 ? 33.628 -0.463 -49.959 1.00 61.69 211 ILE A CA 1
ATOM 1531 C C . ILE A 1 211 ? 32.529 -0.138 -50.985 1.00 61.69 211 ILE A C 1
ATOM 1533 O O . ILE A 1 211 ? 32.686 0.813 -51.746 1.00 61.69 211 ILE A O 1
ATOM 1537 N N . SER A 1 212 ? 31.413 -0.880 -51.015 1.00 63.09 212 SER A N 1
ATOM 1538 C CA . SER A 1 212 ? 30.279 -0.567 -51.902 1.00 63.09 212 SER A CA 1
ATOM 1539 C C . SER A 1 212 ? 29.461 0.611 -51.366 1.00 63.09 212 SER A C 1
ATOM 1541 O O . SER A 1 212 ? 29.070 0.649 -50.198 1.00 63.09 212 SER A O 1
ATOM 1543 N N . ASN A 1 213 ? 29.151 1.564 -52.243 1.00 59.78 213 ASN A N 1
ATOM 1544 C CA . ASN A 1 213 ? 28.384 2.755 -51.896 1.00 59.78 213 ASN A CA 1
ATOM 1545 C C . ASN A 1 213 ? 26.893 2.393 -51.778 1.00 59.78 213 ASN A C 1
ATOM 1547 O O . ASN A 1 213 ? 26.354 1.674 -52.617 1.00 59.78 213 ASN A O 1
ATOM 1551 N N . LEU A 1 214 ? 26.186 2.960 -50.794 1.00 60.47 214 LEU A N 1
ATOM 1552 C CA . LEU A 1 214 ? 24.751 2.728 -50.539 1.00 60.47 214 LEU A CA 1
ATOM 1553 C C . LEU A 1 214 ? 23.837 2.970 -51.768 1.00 60.47 214 LEU A C 1
ATOM 1555 O O . LEU A 1 214 ? 22.708 2.485 -51.806 1.00 60.47 214 LEU A O 1
ATOM 1559 N N . GLY A 1 215 ? 24.331 3.678 -52.791 1.00 59.12 215 GLY A N 1
ATOM 1560 C CA . GLY A 1 215 ? 23.643 3.906 -54.067 1.00 59.12 215 GLY A CA 1
ATOM 1561 C C . GLY A 1 215 ? 23.343 2.641 -54.886 1.00 59.12 215 GLY A C 1
ATOM 1562 O O . GLY A 1 215 ? 22.376 2.629 -55.646 1.00 59.12 215 GLY A O 1
ATOM 1563 N N . ASP A 1 216 ? 24.086 1.547 -54.687 1.00 57.53 216 ASP A N 1
ATOM 1564 C CA . ASP A 1 216 ? 23.774 0.257 -55.331 1.00 57.53 216 ASP A CA 1
ATOM 1565 C C . ASP A 1 216 ? 22.532 -0.416 -54.721 1.00 57.53 216 ASP A C 1
ATOM 1567 O O . ASP A 1 216 ? 21.901 -1.277 -55.340 1.00 57.53 216 ASP A O 1
ATOM 1571 N N . LEU A 1 217 ? 22.154 -0.007 -53.505 1.00 59.47 217 LEU A N 1
ATOM 1572 C CA . LEU A 1 217 ? 20.992 -0.522 -52.787 1.00 59.47 217 LEU A CA 1
ATOM 1573 C C . LEU A 1 217 ? 19.717 0.275 -53.107 1.00 59.47 217 LEU A C 1
ATOM 1575 O O . LEU A 1 217 ? 18.632 -0.297 -53.112 1.00 59.47 217 LEU A O 1
ATOM 1579 N N . THR A 1 218 ? 19.832 1.571 -53.423 1.00 56.16 218 THR A N 1
ATOM 1580 C CA . THR A 1 218 ? 18.677 2.449 -53.705 1.00 56.16 218 THR A CA 1
ATOM 1581 C C . THR A 1 218 ? 18.075 2.258 -55.100 1.00 56.16 218 THR A C 1
ATOM 1583 O O . THR A 1 218 ? 16.966 2.724 -55.352 1.00 56.16 218 THR A O 1
ATOM 1586 N N . THR A 1 219 ? 18.773 1.562 -56.002 1.00 58.12 219 THR A N 1
ATOM 1587 C CA . THR A 1 219 ? 18.304 1.264 -57.369 1.00 58.12 219 THR A CA 1
ATOM 1588 C C . THR A 1 219 ? 17.804 -0.170 -57.548 1.00 58.12 219 THR A C 1
ATOM 1590 O O . THR A 1 219 ? 17.205 -0.488 -58.579 1.00 58.12 219 THR A O 1
ATOM 1593 N N . LYS A 1 220 ? 17.984 -1.049 -56.551 1.00 60.12 220 LYS A N 1
ATOM 1594 C CA . LYS A 1 220 ? 17.389 -2.389 -56.569 1.00 60.12 220 LYS A CA 1
ATOM 1595 C C . LYS A 1 220 ? 15.972 -2.339 -56.010 1.00 60.12 220 LYS A C 1
ATOM 1597 O O . LYS A 1 220 ? 15.749 -1.940 -54.872 1.00 60.12 220 LYS A O 1
ATOM 1602 N N . SER A 1 221 ? 15.011 -2.802 -56.808 1.00 60.34 221 SER A N 1
ATOM 1603 C CA . SER A 1 221 ? 13.664 -3.085 -56.312 1.00 60.34 221 SER A CA 1
ATOM 1604 C C . SER A 1 221 ? 13.751 -4.057 -55.134 1.00 60.34 221 SER A C 1
ATOM 1606 O O . SER A 1 221 ? 14.460 -5.061 -55.214 1.00 60.34 221 SER A O 1
ATOM 1608 N N . HIS A 1 222 ? 12.989 -3.807 -54.069 1.00 60.84 222 HIS A N 1
ATOM 1609 C CA . HIS A 1 222 ? 12.866 -4.722 -52.929 1.00 60.84 222 HIS A CA 1
ATOM 1610 C C . HIS A 1 222 ? 12.417 -6.143 -53.342 1.00 60.84 222 HIS A C 1
ATOM 1612 O O . HIS A 1 222 ? 12.712 -7.115 -52.656 1.00 60.84 222 HIS A O 1
ATOM 1618 N N . THR A 1 223 ? 11.808 -6.293 -54.525 1.00 58.50 223 THR A N 1
ATOM 1619 C CA . THR A 1 223 ? 11.464 -7.588 -55.131 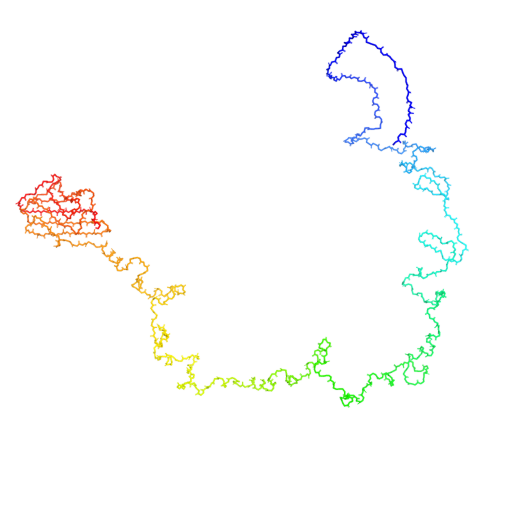1.00 58.50 223 THR A CA 1
ATOM 1620 C C . THR A 1 223 ? 12.675 -8.396 -55.611 1.00 58.50 223 THR A C 1
ATOM 1622 O O . THR A 1 223 ? 12.528 -9.578 -55.888 1.00 58.50 223 THR A O 1
ATOM 1625 N N . SER A 1 224 ? 13.867 -7.802 -55.734 1.00 62.59 224 SER A N 1
ATOM 1626 C CA . SER A 1 224 ? 15.116 -8.521 -56.044 1.00 62.59 224 SER A CA 1
ATOM 1627 C C . SER A 1 224 ? 15.825 -9.072 -54.802 1.00 62.59 224 SER A C 1
ATOM 1629 O O . SER A 1 224 ? 16.865 -9.708 -54.943 1.00 62.59 224 SER A O 1
ATOM 1631 N N . LEU A 1 225 ? 15.278 -8.840 -53.602 1.00 64.69 225 LEU A N 1
ATOM 1632 C CA . LEU A 1 225 ? 15.714 -9.462 -52.345 1.00 64.69 225 LEU A CA 1
ATOM 1633 C C . LEU A 1 225 ? 14.950 -10.768 -52.052 1.00 64.69 225 LEU A C 1
ATOM 1635 O O . LEU A 1 225 ? 14.926 -11.235 -50.913 1.00 64.69 225 LEU A O 1
ATOM 1639 N N . THR A 1 226 ? 14.300 -11.353 -53.063 1.00 58.19 226 THR A N 1
ATOM 1640 C CA . THR A 1 226 ? 13.690 -12.680 -52.952 1.00 58.19 226 THR A CA 1
ATOM 1641 C C . THR A 1 226 ? 14.752 -13.699 -52.542 1.00 58.19 226 THR A C 1
ATOM 1643 O O . THR A 1 226 ? 15.867 -13.668 -53.054 1.00 58.19 226 THR A O 1
ATOM 1646 N N . ASP A 1 227 ? 14.387 -14.578 -51.608 1.00 55.78 227 ASP A N 1
ATOM 1647 C CA . ASP A 1 227 ? 15.179 -15.710 -51.097 1.00 55.78 227 ASP A CA 1
ATOM 1648 C C . ASP A 1 227 ? 16.121 -15.425 -49.907 1.00 55.78 227 ASP A C 1
ATOM 1650 O O . ASP A 1 227 ? 16.849 -16.318 -49.469 1.00 55.78 227 ASP A O 1
ATOM 1654 N N . ILE A 1 228 ? 16.053 -14.242 -49.277 1.00 60.38 228 ILE A N 1
ATOM 1655 C CA . ILE A 1 228 ? 16.586 -14.044 -47.911 1.00 60.38 228 ILE A CA 1
ATOM 1656 C C . ILE A 1 228 ? 15.490 -14.401 -46.891 1.00 60.38 228 ILE A C 1
ATOM 1658 O O . ILE A 1 228 ? 14.863 -13.533 -46.288 1.00 60.38 228 ILE A O 1
ATOM 1662 N N . GLY A 1 229 ? 15.222 -15.698 -46.725 1.00 64.06 229 GLY A N 1
ATOM 1663 C CA . GLY A 1 229 ? 14.200 -16.228 -45.811 1.00 64.06 229 GLY A CA 1
ATOM 1664 C C . GLY A 1 229 ? 13.268 -17.246 -46.474 1.00 64.06 229 GLY A C 1
ATOM 1665 O O . GLY A 1 229 ? 13.355 -17.495 -47.670 1.00 64.06 229 GLY A O 1
ATOM 1666 N N . THR A 1 230 ? 12.373 -17.865 -45.698 1.00 71.62 230 THR A N 1
ATOM 1667 C CA . THR A 1 230 ? 11.455 -18.918 -46.185 1.00 71.62 230 THR A CA 1
ATOM 1668 C C . THR A 1 230 ? 10.228 -18.393 -46.933 1.00 71.62 230 THR A C 1
ATOM 1670 O O . THR A 1 230 ? 9.566 -19.165 -47.619 1.00 71.62 230 THR A O 1
ATOM 1673 N N . ASN A 1 231 ? 9.903 -17.106 -46.802 1.00 71.38 231 ASN A N 1
ATOM 1674 C CA . ASN A 1 231 ? 8.746 -16.489 -47.449 1.00 71.38 231 ASN A CA 1
ATOM 1675 C C . ASN A 1 231 ? 9.213 -15.548 -48.562 1.00 71.38 231 ASN A C 1
ATOM 1677 O O . ASN A 1 231 ? 10.088 -14.713 -48.338 1.00 71.38 231 ASN A O 1
ATOM 1681 N N . SER A 1 232 ? 8.611 -15.653 -49.748 1.00 76.88 232 SER A N 1
ATOM 1682 C CA . SER A 1 232 ? 8.880 -14.714 -50.840 1.00 76.88 232 SER A CA 1
ATOM 1683 C C . SER A 1 232 ? 8.289 -13.335 -50.530 1.00 76.88 232 SER A C 1
ATOM 1685 O O . SER A 1 232 ? 7.276 -13.222 -49.840 1.00 76.88 232 SER A O 1
ATOM 1687 N N . HIS A 1 233 ? 8.881 -12.273 -51.081 1.00 73.56 233 HIS A N 1
ATOM 1688 C CA . HIS A 1 233 ? 8.345 -10.914 -50.940 1.00 73.56 233 HIS A CA 1
ATOM 1689 C C . HIS A 1 233 ? 6.897 -10.811 -51.436 1.00 73.56 233 HIS A C 1
ATOM 1691 O O . HIS A 1 233 ? 6.061 -10.237 -50.756 1.00 73.56 233 HIS A O 1
ATOM 1697 N N . ALA A 1 234 ? 6.562 -11.490 -52.537 1.00 76.50 234 ALA A N 1
ATOM 1698 C CA . ALA A 1 234 ? 5.186 -11.573 -53.021 1.00 76.50 234 ALA A CA 1
ATOM 1699 C C . ALA A 1 234 ? 4.224 -12.204 -51.992 1.00 76.50 234 ALA A C 1
ATOM 1701 O O . ALA A 1 234 ? 3.077 -11.770 -51.880 1.00 76.50 234 ALA A O 1
ATOM 1702 N N . ALA A 1 235 ? 4.674 -13.202 -51.222 1.00 79.88 235 ALA A N 1
ATOM 1703 C CA . ALA A 1 235 ? 3.878 -13.791 -50.145 1.00 79.88 235 ALA A CA 1
ATOM 1704 C C . ALA A 1 235 ? 3.703 -12.818 -48.967 1.00 79.88 235 ALA A C 1
ATOM 1706 O O . ALA A 1 235 ? 2.613 -12.733 -48.404 1.00 79.88 235 ALA A O 1
ATOM 1707 N N . ILE A 1 236 ? 4.747 -12.055 -48.628 1.00 80.12 236 ILE A N 1
ATOM 1708 C CA . ILE A 1 236 ? 4.700 -11.017 -47.588 1.00 80.12 236 ILE A CA 1
ATOM 1709 C C . ILE A 1 236 ? 3.769 -9.875 -48.004 1.00 80.12 236 ILE A C 1
ATOM 1711 O O . ILE A 1 236 ? 2.906 -9.486 -47.222 1.00 80.12 236 ILE A O 1
ATOM 1715 N N . ASP A 1 237 ? 3.885 -9.384 -49.235 1.00 82.69 237 ASP A N 1
ATOM 1716 C CA . ASP A 1 237 ? 3.053 -8.302 -49.761 1.00 82.69 237 ASP A CA 1
ATOM 1717 C C . ASP A 1 237 ? 1.586 -8.727 -49.790 1.00 82.69 237 ASP A C 1
ATOM 1719 O O . ASP A 1 237 ? 0.728 -8.017 -49.272 1.00 82.69 237 ASP A O 1
ATOM 1723 N N . THR A 1 238 ? 1.308 -9.937 -50.288 1.00 82.88 238 THR A N 1
ATOM 1724 C CA . THR A 1 238 ? -0.041 -10.528 -50.279 1.00 82.88 238 THR A CA 1
ATOM 1725 C C . THR A 1 238 ? -0.599 -10.637 -48.858 1.00 82.88 238 THR A C 1
ATOM 1727 O O . THR A 1 238 ? -1.777 -10.364 -48.640 1.00 82.88 238 THR A O 1
ATOM 1730 N N . HIS A 1 239 ? 0.234 -10.993 -47.877 1.00 84.56 239 HIS A N 1
ATOM 1731 C CA . HIS A 1 239 ? -0.159 -11.044 -46.470 1.00 84.56 239 HIS A CA 1
ATOM 1732 C C . HIS A 1 239 ? -0.400 -9.642 -45.879 1.00 84.56 239 HIS A C 1
ATOM 1734 O O . HIS A 1 239 ? -1.341 -9.456 -45.115 1.00 84.56 239 HIS A O 1
ATOM 1740 N N . LEU A 1 240 ? 0.410 -8.641 -46.232 1.00 84.12 240 LEU A N 1
ATOM 1741 C CA . LEU A 1 240 ? 0.268 -7.258 -45.756 1.00 84.12 240 LEU A CA 1
ATOM 1742 C C . LEU A 1 240 ? -0.992 -6.571 -46.294 1.00 84.12 240 LEU A C 1
ATOM 1744 O O . LEU A 1 240 ? -1.617 -5.808 -45.561 1.00 84.12 240 LEU A O 1
ATOM 1748 N N . VAL A 1 241 ? -1.370 -6.832 -47.551 1.00 83.81 241 VAL A N 1
ATOM 1749 C CA . VAL A 1 241 ? -2.576 -6.236 -48.158 1.00 83.81 241 VAL A CA 1
ATOM 1750 C C . VAL A 1 241 ? -3.850 -7.050 -47.933 1.00 83.81 241 VAL A C 1
ATOM 1752 O O . VAL A 1 241 ? -4.943 -6.581 -48.255 1.00 83.81 241 VAL A O 1
ATOM 1755 N N . ALA A 1 242 ? -3.749 -8.259 -47.378 1.00 83.06 242 ALA A N 1
ATOM 1756 C CA . ALA A 1 242 ? -4.925 -9.025 -46.993 1.00 83.06 242 ALA A CA 1
ATOM 1757 C C . ALA A 1 242 ? -5.692 -8.268 -45.897 1.00 83.06 242 ALA A C 1
ATOM 1759 O O . ALA A 1 242 ? -5.113 -7.847 -44.901 1.00 83.06 242 ALA A O 1
ATOM 1760 N N . SER A 1 243 ? -7.016 -8.126 -46.031 1.00 77.50 243 SER A N 1
ATOM 1761 C CA . SER A 1 243 ? -7.809 -7.392 -45.028 1.00 77.50 243 SER A CA 1
ATOM 1762 C C . SER A 1 243 ? -7.861 -8.101 -43.666 1.00 77.50 243 SER A C 1
ATOM 1764 O O . SER A 1 243 ? -8.281 -7.503 -42.679 1.00 77.50 243 SER A O 1
ATOM 1766 N N . ALA A 1 244 ? -7.481 -9.382 -43.620 1.00 69.75 244 ALA A N 1
ATOM 1767 C CA . ALA A 1 244 ? -7.378 -10.185 -42.411 1.00 69.75 244 ALA A CA 1
ATOM 1768 C C . ALA A 1 244 ? -6.447 -11.394 -42.656 1.00 69.75 244 ALA A C 1
ATOM 1770 O O . ALA A 1 244 ? -6.921 -12.522 -42.813 1.00 69.75 244 ALA A O 1
ATOM 1771 N N . PRO A 1 245 ? -5.118 -11.197 -42.700 1.00 72.06 245 PRO A N 1
ATOM 1772 C CA . PRO A 1 245 ? -4.169 -12.253 -43.070 1.00 72.06 245 PRO A CA 1
ATOM 1773 C C . PRO A 1 245 ? -4.154 -13.443 -42.102 1.00 72.06 245 PRO A C 1
ATOM 1775 O O . PRO A 1 245 ? -3.708 -14.534 -42.443 1.00 72.06 245 PRO A O 1
ATOM 1778 N N . HIS A 1 246 ? -4.696 -13.242 -40.902 1.00 72.94 246 HIS A N 1
ATOM 1779 C CA . HIS A 1 246 ? -4.823 -14.257 -39.863 1.00 72.94 246 HIS A CA 1
ATOM 1780 C C . HIS A 1 246 ? -6.273 -14.723 -39.641 1.00 72.94 246 HIS A C 1
ATOM 1782 O O . HIS A 1 246 ? -6.529 -15.458 -38.690 1.00 72.94 246 HIS A O 1
ATOM 1788 N N . ALA A 1 247 ? -7.226 -14.366 -40.517 1.00 61.69 247 ALA A N 1
ATOM 1789 C CA . ALA A 1 247 ? -8.625 -14.807 -40.402 1.00 61.69 247 ALA A CA 1
ATOM 1790 C C . ALA A 1 247 ? -8.803 -16.333 -40.475 1.00 61.69 247 ALA A C 1
ATOM 1792 O O . ALA A 1 247 ? -9.829 -16.844 -40.048 1.00 61.69 247 ALA A O 1
ATOM 1793 N N . GLY A 1 248 ? -7.811 -17.075 -40.981 1.00 57.50 248 GLY A N 1
ATOM 1794 C CA . GLY A 1 248 ? -7.813 -18.541 -40.956 1.00 57.50 248 GLY A CA 1
ATOM 1795 C C . GLY A 1 248 ? -7.456 -19.158 -39.596 1.00 57.50 248 GLY A C 1
ATOM 1796 O O . GLY A 1 248 ? -7.782 -20.318 -39.364 1.00 57.50 248 GLY A O 1
ATOM 1797 N N . HIS A 1 249 ? -6.813 -18.410 -38.691 1.00 61.72 249 HIS A N 1
ATOM 1798 C CA . HIS A 1 249 ? -6.499 -18.896 -37.340 1.00 61.72 249 HIS A CA 1
ATOM 1799 C C . HIS A 1 249 ? -7.677 -18.752 -36.372 1.00 61.72 249 HIS A C 1
ATOM 1801 O O . HIS A 1 249 ? -7.762 -19.493 -35.394 1.00 61.72 249 HIS A O 1
ATOM 1807 N N . GLU A 1 250 ? -8.611 -17.846 -36.657 1.00 59.38 250 GLU A N 1
ATOM 1808 C CA . GLU A 1 250 ? -9.888 -17.777 -35.963 1.00 59.38 250 GLU A CA 1
ATOM 1809 C C . GLU A 1 250 ? -10.951 -18.440 -36.842 1.00 59.38 250 GLU A C 1
ATOM 1811 O O . GLU A 1 250 ? -11.464 -17.844 -37.783 1.00 59.38 250 GLU A O 1
ATOM 1816 N N . VAL A 1 251 ? -11.283 -19.703 -36.563 1.00 66.06 251 VAL A N 1
ATOM 1817 C CA . VAL A 1 251 ? -12.338 -20.411 -37.301 1.00 66.06 251 VAL A CA 1
ATOM 1818 C C . VAL A 1 251 ? -13.687 -19.764 -36.965 1.00 66.06 251 VAL A C 1
ATOM 1820 O O . VAL A 1 251 ? -14.360 -20.150 -36.010 1.00 66.06 251 VAL A O 1
ATOM 1823 N N . LEU A 1 252 ? -14.075 -18.744 -37.735 1.00 66.38 252 LEU A N 1
ATOM 1824 C CA . LEU A 1 252 ? -15.308 -17.970 -37.545 1.00 66.38 252 LEU A CA 1
ATOM 1825 C C . LEU A 1 252 ? -16.557 -18.862 -37.575 1.00 66.38 252 LEU A C 1
ATOM 1827 O O . LEU A 1 252 ? -17.511 -18.600 -36.850 1.00 66.38 252 LEU A O 1
ATOM 1831 N N . THR A 1 253 ? -16.527 -19.955 -38.343 1.00 66.06 253 THR A N 1
ATOM 1832 C CA . THR A 1 253 ? -17.598 -20.966 -38.399 1.00 66.06 253 THR A CA 1
ATOM 1833 C C . THR A 1 253 ? -17.745 -21.774 -37.109 1.00 66.06 253 THR A C 1
ATOM 1835 O O . THR A 1 253 ? -18.799 -22.360 -36.878 1.00 66.06 253 THR A O 1
ATOM 1838 N N . SER A 1 254 ? -16.723 -21.786 -36.250 1.00 67.12 254 SER A N 1
ATOM 1839 C CA . SER A 1 254 ? -16.763 -22.431 -34.937 1.00 67.12 254 SER A CA 1
ATOM 1840 C C . SER A 1 254 ? -17.248 -21.483 -33.835 1.00 67.12 254 SER A C 1
ATOM 1842 O O . SER A 1 254 ? -17.515 -21.946 -32.729 1.00 67.12 254 SER A O 1
ATOM 1844 N N . LYS A 1 255 ? -17.396 -20.171 -34.072 1.00 67.94 255 LYS A N 1
ATOM 1845 C CA . LYS A 1 255 ? -17.943 -19.269 -33.043 1.00 67.94 255 LYS A CA 1
ATOM 1846 C C . LYS A 1 255 ? -19.401 -19.629 -32.742 1.00 67.94 255 LYS A C 1
ATOM 1848 O O . LYS A 1 255 ? -20.236 -19.642 -33.638 1.00 67.94 255 LYS A O 1
ATOM 1853 N N . GLY A 1 256 ? -19.708 -19.918 -31.477 1.00 65.75 256 GLY A N 1
ATOM 1854 C CA . GLY A 1 256 ? -21.060 -20.290 -31.036 1.00 65.75 256 GLY A CA 1
ATOM 1855 C C . GLY A 1 256 ? -21.486 -21.731 -31.345 1.00 65.75 256 GLY A C 1
ATOM 1856 O O . GLY A 1 256 ? -22.622 -22.093 -31.049 1.00 65.75 256 GLY A O 1
ATOM 1857 N N . GLY A 1 257 ? -20.604 -22.565 -31.911 1.00 72.69 257 GLY A N 1
ATOM 1858 C CA . GLY A 1 257 ? -20.867 -23.991 -32.126 1.00 72.69 257 GLY A CA 1
ATOM 1859 C C . GLY A 1 257 ? -20.671 -24.830 -30.856 1.00 72.69 257 GLY A C 1
ATOM 1860 O O . GLY A 1 257 ? -19.899 -24.459 -29.976 1.00 72.69 257 GLY A O 1
ATOM 1861 N N . ALA A 1 258 ? -21.311 -26.004 -30.785 1.00 67.38 258 ALA A N 1
ATOM 1862 C CA . ALA A 1 258 ? -21.276 -26.894 -29.611 1.00 67.38 258 ALA A CA 1
ATOM 1863 C C . ALA A 1 258 ? -19.858 -27.316 -29.158 1.00 67.38 258 ALA A C 1
ATOM 1865 O O . ALA A 1 258 ? -19.666 -27.626 -27.989 1.00 67.38 258 ALA A O 1
ATOM 1866 N N . ASN A 1 259 ? -18.875 -27.288 -30.066 1.00 69.81 259 ASN A N 1
ATOM 1867 C CA . ASN A 1 259 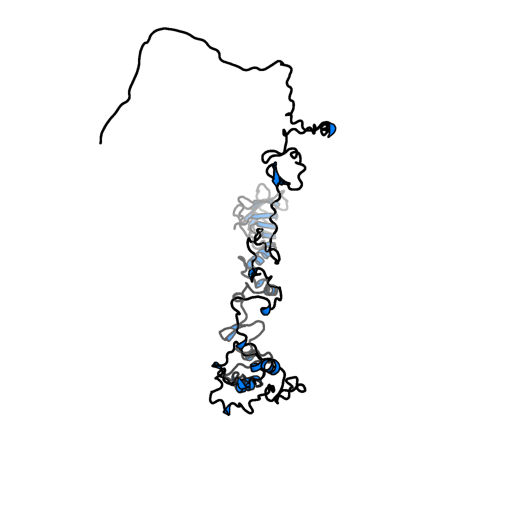? -17.467 -27.626 -29.813 1.00 69.81 259 ASN A CA 1
ATOM 1868 C C . ASN A 1 259 ? -16.499 -26.524 -30.285 1.00 69.81 259 ASN A C 1
ATOM 1870 O O . ASN A 1 259 ? -15.344 -26.805 -30.602 1.00 69.81 259 ASN A O 1
ATOM 1874 N N . GLY A 1 260 ? -16.981 -25.289 -30.424 1.00 73.56 260 GLY A N 1
ATOM 1875 C CA . GLY A 1 260 ? -16.203 -24.192 -30.986 1.00 73.56 260 GLY A CA 1
ATOM 1876 C C . GLY A 1 260 ? -15.925 -23.058 -30.001 1.00 73.56 260 GLY A C 1
ATOM 1877 O O . GLY A 1 260 ? -16.142 -23.187 -28.797 1.00 73.56 260 GLY A O 1
ATOM 1878 N N . TYR A 1 261 ? -15.393 -21.943 -30.506 1.00 75.69 261 TYR A N 1
ATOM 1879 C CA . TYR A 1 261 ? -15.076 -20.787 -29.673 1.00 75.69 261 TYR A CA 1
ATOM 1880 C C . TYR A 1 261 ? -16.347 -20.160 -29.108 1.00 75.69 261 TYR A C 1
ATOM 1882 O O . TYR A 1 261 ? -17.363 -20.016 -29.792 1.00 75.69 261 TYR A O 1
ATOM 1890 N N . CYS A 1 262 ? -16.271 -19.742 -27.852 1.00 77.38 262 CYS A N 1
ATOM 1891 C CA . CYS A 1 262 ? -17.365 -19.034 -27.217 1.00 77.38 262 CYS A CA 1
ATOM 1892 C C . CYS A 1 262 ? -17.617 -17.697 -27.943 1.00 77.38 262 CYS A C 1
ATOM 1894 O O . CYS A 1 262 ? -16.650 -16.981 -28.221 1.00 77.38 262 CYS A O 1
ATOM 1896 N N . PRO A 1 263 ? -18.868 -17.339 -28.281 1.00 77.81 263 PRO A N 1
ATOM 1897 C CA . PRO A 1 263 ? -19.136 -16.097 -28.994 1.00 77.81 263 PRO A CA 1
ATOM 1898 C C . PRO A 1 263 ? -18.847 -14.888 -28.095 1.00 77.81 263 PRO A C 1
ATOM 1900 O O . PRO A 1 263 ? -19.072 -14.925 -26.880 1.00 77.81 263 PRO A O 1
ATOM 1903 N N . LEU A 1 264 ? -18.341 -13.820 -28.713 1.00 81.94 264 LEU A N 1
ATOM 1904 C CA . LEU A 1 264 ? -18.098 -12.542 -28.053 1.00 81.94 264 LEU A CA 1
ATOM 1905 C C . LEU A 1 264 ? -19.327 -11.634 -28.191 1.00 81.94 264 LEU A C 1
ATOM 1907 O O . LEU A 1 264 ? -20.027 -11.677 -29.202 1.00 81.94 264 LEU A O 1
ATOM 1911 N N . ASP A 1 265 ? -19.584 -10.812 -27.182 1.00 79.31 265 ASP A N 1
ATOM 1912 C CA . ASP A 1 265 ? -20.570 -9.740 -27.213 1.00 79.31 265 ASP A CA 1
ATOM 1913 C C . ASP A 1 265 ? -20.052 -8.505 -27.976 1.00 79.31 265 ASP A C 1
ATOM 1915 O O . ASP A 1 265 ? -18.915 -8.462 -28.457 1.00 79.31 265 ASP A O 1
ATOM 1919 N N . ALA A 1 266 ? -20.887 -7.466 -28.070 1.00 82.88 266 ALA A N 1
ATOM 1920 C CA . ALA A 1 266 ? -20.540 -6.205 -28.731 1.00 82.88 266 ALA A CA 1
ATOM 1921 C C . ALA A 1 266 ? -19.336 -5.477 -28.095 1.00 82.88 266 ALA A C 1
ATOM 1923 O O . ALA A 1 266 ? -18.775 -4.573 -28.709 1.00 82.88 266 ALA A O 1
ATOM 1924 N N . THR A 1 267 ? -18.926 -5.866 -26.883 1.00 82.94 267 THR A N 1
ATOM 1925 C CA . THR A 1 267 ? -17.753 -5.335 -26.175 1.00 82.94 267 THR A CA 1
ATOM 1926 C C . THR A 1 267 ? -16.525 -6.232 -26.304 1.00 82.94 267 THR A C 1
ATOM 1928 O O . THR A 1 267 ? -15.535 -6.008 -25.608 1.00 82.94 267 THR A O 1
ATOM 1931 N N . THR A 1 268 ? -16.556 -7.223 -27.202 1.00 82.56 268 THR A N 1
ATOM 1932 C CA . THR A 1 268 ? -15.482 -8.199 -27.451 1.00 82.56 268 THR A CA 1
ATOM 1933 C C . THR A 1 268 ? -15.195 -9.144 -26.275 1.00 82.56 268 THR A C 1
ATOM 1935 O O . THR A 1 268 ? -14.121 -9.739 -26.204 1.00 82.56 268 THR A O 1
ATOM 1938 N N . LYS A 1 269 ? -16.151 -9.331 -25.355 1.00 80.38 269 LYS A N 1
ATOM 1939 C CA . LYS A 1 269 ? -16.032 -10.258 -24.212 1.00 80.38 269 LYS A CA 1
ATOM 1940 C C . LYS A 1 269 ? -16.916 -11.480 -24.403 1.00 80.38 269 LYS A C 1
ATOM 1942 O O . LYS A 1 269 ? -17.928 -11.406 -25.083 1.00 80.38 269 LYS A O 1
ATOM 1947 N N . VAL A 1 270 ? -16.571 -12.609 -23.786 1.00 82.94 270 VAL A N 1
ATOM 1948 C CA . VAL A 1 270 ? -17.465 -13.775 -23.780 1.00 82.94 270 VAL A CA 1
ATOM 1949 C C . VAL A 1 270 ? -18.758 -13.411 -23.054 1.00 82.94 270 VAL A C 1
ATOM 1951 O O . VAL A 1 270 ? -18.717 -13.027 -21.884 1.00 82.94 270 VAL A O 1
ATOM 1954 N N . ALA A 1 271 ? -19.899 -13.546 -23.733 1.00 79.88 271 ALA A N 1
ATOM 1955 C CA . ALA A 1 271 ? -21.180 -13.219 -23.121 1.00 79.88 271 ALA A CA 1
ATOM 1956 C C . ALA A 1 271 ? -21.456 -14.134 -21.916 1.00 79.88 271 ALA A C 1
ATOM 1958 O O . ALA A 1 271 ? -21.238 -15.348 -21.960 1.00 79.88 271 ALA A O 1
ATOM 1959 N N . THR A 1 272 ? -21.960 -13.545 -20.833 1.00 75.56 272 THR A N 1
ATOM 1960 C CA . THR A 1 272 ? -22.156 -14.220 -19.539 1.00 75.56 272 THR A CA 1
ATOM 1961 C C . THR A 1 272 ? -23.089 -15.424 -19.623 1.00 75.56 272 THR A C 1
ATOM 1963 O O . THR A 1 272 ? -22.891 -16.396 -18.905 1.00 75.56 272 THR A O 1
ATOM 1966 N N . SER A 1 273 ? -24.033 -15.426 -20.568 1.00 75.25 273 SER A N 1
ATOM 1967 C CA . SER A 1 273 ? -24.901 -16.571 -20.875 1.00 75.25 273 SER A CA 1
ATOM 1968 C C . SER A 1 273 ? -24.133 -17.851 -21.218 1.00 75.25 273 SER A C 1
ATOM 1970 O O . SER A 1 273 ? -24.644 -18.947 -20.999 1.00 75.25 273 SER A O 1
ATOM 1972 N N . TYR A 1 274 ? -22.907 -17.722 -21.726 1.00 77.12 274 TYR A N 1
ATOM 1973 C CA . TYR A 1 274 ? -22.030 -18.845 -22.048 1.00 77.12 274 TYR A CA 1
ATOM 1974 C C . TYR A 1 274 ? -20.997 -19.147 -20.949 1.00 77.12 274 TYR A C 1
ATOM 1976 O O . TYR A 1 274 ? -20.287 -20.149 -21.020 1.00 77.12 274 TYR A O 1
ATOM 1984 N N . LEU A 1 275 ? -20.933 -18.322 -19.900 1.00 74.12 275 LEU A N 1
ATOM 1985 C CA . LEU A 1 275 ? -20.105 -18.527 -18.713 1.00 74.12 275 LEU A CA 1
ATOM 1986 C C . LEU A 1 275 ? -20.962 -19.156 -17.610 1.00 74.12 275 LEU A C 1
ATOM 1988 O O . LEU A 1 275 ? -21.449 -18.483 -16.709 1.00 74.12 275 LEU A O 1
ATOM 1992 N N . ALA A 1 276 ? -21.178 -20.468 -17.718 1.00 73.56 276 ALA A N 1
ATOM 1993 C CA . ALA A 1 276 ? -21.965 -21.257 -16.766 1.00 73.56 276 ALA A CA 1
ATOM 1994 C C . ALA A 1 276 ? -23.396 -20.736 -16.478 1.00 73.56 276 ALA A C 1
ATOM 1996 O O . ALA A 1 276 ? -23.959 -20.993 -15.413 1.00 73.56 276 ALA A O 1
ATOM 1997 N N . GLY A 1 277 ? -24.006 -20.034 -17.440 1.00 73.69 277 GLY A N 1
ATOM 1998 C CA . GLY A 1 277 ? -25.403 -19.592 -17.392 1.00 73.69 277 GLY A CA 1
ATOM 1999 C C . GLY A 1 277 ? -25.622 -18.173 -16.848 1.00 73.69 277 GLY A C 1
ATOM 2000 O O . GLY A 1 277 ? -24.691 -17.401 -16.647 1.00 73.69 277 GLY A O 1
ATOM 2001 N N . ALA A 1 278 ? -26.889 -17.813 -16.613 1.00 68.19 278 ALA A N 1
ATOM 2002 C CA . ALA A 1 278 ? -27.362 -16.443 -16.349 1.00 68.19 278 ALA A CA 1
ATOM 2003 C C . ALA A 1 278 ? -27.025 -15.861 -14.952 1.00 68.19 278 ALA A C 1
ATOM 2005 O O . ALA A 1 278 ? -27.719 -14.970 -14.472 1.00 68.19 278 ALA A O 1
ATOM 2006 N N . GLY A 1 279 ? -25.993 -16.369 -14.275 1.00 74.19 279 GLY A N 1
ATOM 2007 C CA . GLY A 1 279 ? -25.677 -16.017 -12.884 1.00 74.19 279 GLY A CA 1
ATOM 2008 C C . GLY A 1 279 ? -24.701 -14.853 -12.697 1.00 74.19 279 GLY A C 1
ATOM 2009 O O . GLY A 1 279 ? -24.421 -14.492 -11.558 1.00 74.19 279 GLY A O 1
ATOM 2010 N N . ALA A 1 280 ? -24.162 -14.284 -13.776 1.00 81.94 280 ALA A N 1
ATOM 2011 C CA . ALA A 1 280 ? -23.187 -13.202 -13.688 1.00 81.94 280 ALA A CA 1
ATOM 2012 C C . ALA A 1 280 ? -23.851 -11.870 -13.312 1.00 81.94 280 ALA A C 1
ATOM 2014 O O . ALA A 1 280 ? -24.691 -11.353 -14.048 1.00 81.94 280 ALA A O 1
ATOM 2015 N N . ASP A 1 281 ? -23.406 -11.272 -12.213 1.00 83.50 281 ASP A N 1
ATOM 2016 C CA . ASP A 1 281 ? -23.720 -9.896 -11.845 1.00 83.50 281 ASP A CA 1
ATOM 2017 C C . ASP A 1 281 ? -22.522 -9.261 -11.121 1.00 83.50 281 ASP A C 1
ATOM 2019 O O . ASP A 1 281 ? -21.494 -9.903 -10.910 1.00 83.50 281 ASP A O 1
ATOM 2023 N N . ALA A 1 282 ? -22.649 -7.992 -10.729 1.00 83.56 282 ALA A N 1
ATOM 2024 C CA . ALA A 1 282 ? -21.579 -7.242 -10.068 1.00 83.56 282 ALA A CA 1
ATOM 2025 C C . ALA A 1 282 ? -21.178 -7.781 -8.676 1.00 83.56 282 ALA A C 1
ATOM 2027 O O . ALA A 1 282 ? -20.240 -7.269 -8.072 1.00 83.56 282 ALA A O 1
ATOM 2028 N N . THR A 1 283 ? -21.885 -8.783 -8.147 1.00 82.88 283 THR A N 1
ATOM 2029 C CA . THR A 1 283 ? -21.702 -9.324 -6.790 1.00 82.88 283 THR A CA 1
ATOM 2030 C C . THR A 1 283 ? -21.158 -10.750 -6.769 1.00 82.88 283 THR A C 1
ATOM 2032 O O . THR A 1 283 ? -20.896 -11.280 -5.688 1.00 82.88 283 THR A O 1
ATOM 2035 N N . LYS A 1 284 ? -21.001 -11.389 -7.934 1.00 86.44 284 LYS A N 1
ATOM 2036 C CA . LYS A 1 284 ? -20.641 -12.807 -8.044 1.00 86.44 284 LYS A CA 1
ATOM 2037 C C . LYS A 1 284 ? -19.387 -13.015 -8.884 1.00 86.44 284 LYS A C 1
ATOM 2039 O O . LYS A 1 284 ? -19.139 -12.302 -9.850 1.00 86.44 284 LYS A O 1
ATOM 2044 N N . TYR A 1 285 ? -18.625 -14.047 -8.539 1.00 87.81 285 TYR A N 1
ATOM 2045 C CA . TYR A 1 285 ? -17.497 -14.544 -9.321 1.00 87.81 285 TYR A CA 1
ATOM 2046 C C . TYR A 1 285 ? -17.743 -15.999 -9.733 1.00 87.81 285 TYR A C 1
ATOM 2048 O O . TYR A 1 285 ? -18.469 -16.734 -9.058 1.00 87.81 285 TYR A O 1
ATOM 2056 N N . LEU A 1 286 ? -17.165 -16.415 -10.861 1.00 88.00 286 LEU A N 1
ATOM 2057 C CA . LEU A 1 286 ? -17.251 -17.794 -11.333 1.00 88.00 286 LEU A CA 1
ATOM 2058 C C . LEU A 1 286 ? -16.158 -18.633 -10.659 1.00 88.00 286 LEU A C 1
ATOM 2060 O O . LEU A 1 286 ? -14.973 -18.312 -10.763 1.00 88.00 286 LEU A O 1
ATOM 2064 N N . ARG A 1 287 ? -16.551 -19.708 -9.977 1.00 85.81 287 ARG A N 1
ATOM 2065 C CA . ARG A 1 287 ? -15.630 -20.657 -9.339 1.00 85.81 287 ARG A CA 1
ATOM 2066 C C . ARG A 1 287 ? -15.165 -21.740 -10.317 1.00 85.81 287 ARG A C 1
ATOM 2068 O O . ARG A 1 287 ? -15.753 -21.951 -11.377 1.00 85.81 287 ARG A O 1
ATOM 2075 N N . GLY A 1 288 ? -14.113 -22.470 -9.937 1.00 83.62 288 GLY A N 1
ATOM 2076 C CA . GLY A 1 288 ? -13.555 -23.571 -10.738 1.00 83.62 288 GLY A CA 1
ATOM 2077 C C . GLY A 1 288 ? -14.516 -24.750 -10.961 1.00 83.62 288 GLY A C 1
ATOM 2078 O O . GLY A 1 288 ? -14.357 -25.492 -11.925 1.00 83.62 288 GLY A O 1
ATOM 2079 N N . ASP A 1 289 ? -15.549 -24.886 -10.125 1.00 85.62 289 ASP A N 1
ATOM 2080 C CA . ASP A 1 289 ? -16.650 -25.848 -10.280 1.00 85.62 289 ASP A CA 1
ATOM 2081 C C . ASP A 1 289 ? -17.731 -25.379 -11.271 1.00 85.62 289 ASP A C 1
ATOM 2083 O O . ASP A 1 289 ? -18.749 -26.049 -11.436 1.00 85.62 289 ASP A O 1
ATOM 2087 N N . ARG A 1 290 ? -17.502 -24.245 -11.949 1.00 83.19 290 ARG A N 1
ATOM 2088 C CA . ARG A 1 290 ? -18.436 -23.595 -12.876 1.00 83.19 290 ARG A CA 1
ATOM 2089 C C . ARG A 1 290 ? -19.717 -23.100 -12.197 1.00 83.19 290 ARG A C 1
ATOM 2091 O O . ARG A 1 290 ? -20.720 -22.925 -12.875 1.00 83.19 290 ARG A O 1
ATOM 2098 N N . ALA A 1 291 ? -19.708 -22.842 -10.891 1.00 85.94 291 ALA A N 1
ATOM 2099 C CA . ALA A 1 291 ? -20.820 -22.185 -10.208 1.00 85.94 291 ALA A CA 1
ATOM 2100 C C . ALA A 1 291 ? -20.509 -20.706 -9.928 1.00 85.94 291 ALA A C 1
ATOM 2102 O O . ALA A 1 291 ? -19.379 -20.341 -9.596 1.00 85.94 291 ALA A O 1
ATOM 2103 N N . TRP A 1 292 ? -21.525 -19.849 -10.036 1.00 88.19 292 TRP A N 1
ATOM 2104 C CA . TRP A 1 292 ? -21.444 -18.452 -9.607 1.00 88.19 292 TRP A CA 1
ATOM 2105 C C . TRP A 1 292 ? -21.591 -18.368 -8.086 1.00 88.19 292 TRP A C 1
ATOM 2107 O O . TRP A 1 292 ? -22.574 -18.860 -7.531 1.00 88.19 292 TRP A O 1
ATOM 2117 N N . ALA A 1 293 ? -20.636 -17.732 -7.413 1.00 87.94 293 ALA A N 1
ATOM 2118 C CA . ALA A 1 293 ? -20.635 -17.567 -5.963 1.00 87.94 293 ALA A CA 1
ATOM 2119 C C . ALA A 1 293 ? -20.472 -16.095 -5.577 1.00 87.94 293 ALA A C 1
ATOM 2121 O O . ALA A 1 293 ? -19.795 -15.331 -6.261 1.00 87.94 293 ALA A O 1
ATOM 2122 N N . VAL A 1 294 ? -21.084 -15.702 -4.462 1.00 87.31 294 VAL A N 1
ATOM 2123 C CA . VAL A 1 294 ? -20.819 -14.408 -3.822 1.00 87.31 294 VAL A CA 1
ATOM 2124 C C . VAL A 1 294 ? -19.565 -14.573 -2.953 1.00 87.31 294 VAL A C 1
ATOM 2126 O O . VAL A 1 294 ? -19.525 -15.540 -2.190 1.00 87.31 294 VAL A O 1
ATOM 2129 N N . PRO A 1 295 ? -18.556 -13.683 -3.036 1.00 84.88 295 PRO A N 1
ATOM 2130 C CA . PRO A 1 295 ? -17.388 -13.743 -2.162 1.00 84.88 295 PRO A CA 1
ATOM 2131 C C . PRO A 1 295 ? -17.798 -13.721 -0.690 1.00 84.88 295 PRO A C 1
ATOM 2133 O O . PRO A 1 295 ? -18.523 -12.828 -0.243 1.00 84.88 295 PRO A O 1
ATOM 2136 N N . THR A 1 296 ? -17.319 -14.691 0.078 1.00 81.00 296 THR A N 1
ATOM 2137 C CA . THR A 1 296 ? -17.412 -14.660 1.537 1.00 81.00 296 THR A CA 1
ATOM 2138 C C . THR A 1 296 ? -16.343 -13.730 2.108 1.00 81.00 296 THR A C 1
ATOM 2140 O O . THR A 1 296 ? -15.302 -13.492 1.499 1.00 81.00 296 THR A O 1
ATOM 2143 N N . TRP A 1 297 ? -16.561 -13.214 3.320 1.00 70.12 297 TRP A N 1
ATOM 2144 C CA . TRP A 1 297 ? -15.587 -12.330 3.975 1.00 70.12 297 TRP A CA 1
ATOM 2145 C C . TRP A 1 297 ? -14.213 -12.989 4.193 1.00 70.12 297 TRP A C 1
ATOM 2147 O O . TRP A 1 297 ? -13.192 -12.304 4.215 1.00 70.12 297 TRP A O 1
ATOM 2157 N N . GLY A 1 298 ? -14.181 -14.319 4.335 1.00 73.38 298 GLY A N 1
ATOM 2158 C CA . GLY A 1 298 ? -12.942 -15.089 4.457 1.00 73.38 298 GLY A CA 1
ATOM 2159 C C . GLY A 1 298 ? -12.130 -15.168 3.160 1.00 73.38 298 GLY A C 1
ATOM 2160 O O . GLY A 1 298 ? -10.917 -15.327 3.223 1.00 73.38 298 GLY A O 1
ATOM 2161 N N . GLU A 1 299 ? -12.777 -15.018 2.002 1.00 78.88 299 GLU A N 1
ATOM 2162 C CA . GLU A 1 299 ? -12.146 -15.102 0.675 1.00 78.88 299 GLU A CA 1
ATOM 2163 C C . GLU A 1 299 ? -11.610 -13.746 0.184 1.00 78.88 299 GLU A C 1
ATOM 2165 O O . GLU A 1 299 ? -10.835 -13.689 -0.770 1.00 78.88 299 GLU A O 1
ATOM 2170 N N . ILE A 1 300 ? -11.998 -12.642 0.830 1.00 77.38 300 ILE A N 1
ATOM 2171 C CA . ILE A 1 300 ? -11.555 -11.295 0.461 1.00 77.38 300 ILE A CA 1
ATOM 2172 C C . ILE A 1 300 ? -10.121 -11.067 0.955 1.00 77.38 300 ILE A C 1
ATOM 2174 O O . ILE A 1 300 ? -9.839 -11.147 2.153 1.00 77.38 300 ILE A O 1
ATOM 2178 N N . ASN A 1 301 ? -9.205 -10.719 0.042 1.00 75.62 301 ASN A N 1
ATOM 2179 C CA . ASN A 1 301 ? -7.847 -10.329 0.412 1.00 75.62 301 ASN A CA 1
ATOM 2180 C C . ASN A 1 301 ? -7.849 -8.950 1.092 1.00 75.62 301 ASN A C 1
ATOM 2182 O O . ASN A 1 301 ? -7.894 -7.901 0.445 1.00 75.62 301 ASN A O 1
ATOM 2186 N N . LYS A 1 302 ? -7.736 -8.959 2.418 1.00 71.69 302 LYS A N 1
ATOM 2187 C CA . LYS A 1 302 ? -7.792 -7.760 3.268 1.00 71.69 302 LYS A CA 1
ATOM 2188 C C . LYS A 1 302 ? -6.572 -6.846 3.136 1.00 71.69 302 LYS A C 1
ATOM 2190 O O . LYS A 1 302 ? -6.638 -5.701 3.559 1.00 71.69 302 LYS A O 1
ATOM 2195 N N . THR A 1 303 ? -5.472 -7.332 2.559 1.00 67.25 303 THR A N 1
ATOM 2196 C CA . THR A 1 303 ? -4.237 -6.542 2.403 1.00 67.25 303 THR A CA 1
ATOM 2197 C C . THR A 1 303 ? -4.275 -5.601 1.201 1.00 67.25 303 THR A C 1
ATOM 2199 O O . THR A 1 303 ? -3.559 -4.606 1.185 1.00 67.25 303 THR A O 1
ATOM 2202 N N . THR A 1 304 ? -5.124 -5.891 0.210 1.00 74.44 304 THR A N 1
ATOM 2203 C CA . THR A 1 304 ? -5.213 -5.132 -1.048 1.00 74.44 304 THR A CA 1
ATOM 2204 C C . THR A 1 304 ? -6.600 -4.545 -1.313 1.00 74.44 304 THR A C 1
ATOM 2206 O O . THR A 1 304 ? -6.783 -3.870 -2.321 1.00 74.44 304 THR A O 1
ATOM 2209 N N . SER A 1 305 ? -7.589 -4.819 -0.456 1.00 71.12 305 SER A N 1
ATOM 2210 C CA . SER A 1 305 ? -8.953 -4.290 -0.612 1.00 71.12 305 SER A CA 1
ATOM 2211 C C . SER A 1 305 ? -9.046 -2.846 -0.112 1.00 71.12 305 SER A C 1
ATOM 2213 O O . SER A 1 305 ? -8.442 -2.490 0.900 1.00 71.12 305 SER A O 1
ATOM 2215 N N . ASN A 1 306 ? -9.819 -2.006 -0.806 1.00 67.31 306 ASN A N 1
ATOM 2216 C CA . ASN A 1 306 ? -10.026 -0.619 -0.400 1.00 67.31 306 ASN A CA 1
ATOM 2217 C C . ASN A 1 306 ? -10.926 -0.554 0.845 1.00 67.31 306 ASN A C 1
ATOM 2219 O O . ASN A 1 306 ? -12.001 -1.143 0.884 1.00 67.31 306 ASN A O 1
ATOM 2223 N N . ILE A 1 307 ? -10.533 0.251 1.837 1.00 65.31 307 ILE A N 1
ATOM 2224 C CA . ILE A 1 307 ? -11.302 0.521 3.071 1.00 65.31 307 ILE A CA 1
ATOM 2225 C C . ILE A 1 307 ? -12.735 1.024 2.798 1.00 65.31 307 ILE A C 1
ATOM 2227 O O . ILE A 1 307 ? -13.610 0.889 3.651 1.00 65.31 307 ILE A O 1
ATOM 2231 N N . ALA A 1 308 ? -13.008 1.553 1.603 1.00 58.91 308 ALA A N 1
ATOM 2232 C CA . ALA A 1 308 ? -14.350 1.942 1.167 1.00 58.91 308 ALA A CA 1
ATOM 2233 C C . ALA A 1 308 ? -15.365 0.776 1.168 1.00 58.91 308 ALA A C 1
ATOM 2235 O O . ALA A 1 308 ? -16.562 1.012 1.316 1.00 58.91 308 ALA A O 1
ATOM 2236 N N . ASP A 1 309 ? -14.913 -0.479 1.098 1.00 60.16 309 ASP A N 1
ATOM 2237 C CA . ASP A 1 309 ? -15.800 -1.646 1.206 1.00 60.16 309 ASP A CA 1
ATOM 2238 C C . ASP A 1 309 ? -16.332 -1.860 2.638 1.00 60.16 309 ASP A C 1
ATOM 2240 O O . ASP A 1 309 ? -17.319 -2.570 2.846 1.00 60.16 309 ASP A O 1
ATOM 2244 N N . ILE A 1 310 ? -15.711 -1.219 3.635 1.00 63.69 310 ILE A N 1
ATOM 2245 C CA . ILE A 1 310 ? -16.125 -1.266 5.043 1.00 63.69 310 ILE A CA 1
ATOM 2246 C C . ILE A 1 310 ? -17.202 -0.209 5.336 1.00 63.69 310 ILE A C 1
ATOM 2248 O O . ILE A 1 310 ? -18.086 -0.460 6.152 1.00 63.69 310 ILE A O 1
ATOM 2252 N N . THR A 1 311 ? -17.197 0.946 4.656 1.00 56.84 311 THR A N 1
ATOM 2253 C CA . THR A 1 311 ? -18.113 2.068 4.965 1.00 56.84 311 THR A CA 1
ATOM 2254 C C . THR A 1 311 ? -19.567 1.823 4.554 1.00 56.84 311 THR A C 1
ATOM 2256 O O . THR A 1 311 ? -20.453 2.554 4.991 1.00 56.84 311 THR A O 1
ATOM 2259 N N . THR A 1 312 ? -19.835 0.789 3.752 1.00 58.31 312 THR A N 1
ATOM 2260 C CA . THR A 1 312 ? -21.189 0.414 3.303 1.00 58.31 312 THR A CA 1
ATOM 2261 C C . THR A 1 312 ? -21.756 -0.817 4.015 1.00 58.31 312 THR A C 1
ATOM 2263 O O . THR A 1 312 ? -22.904 -1.193 3.768 1.00 58.31 312 THR A O 1
ATOM 2266 N N . LYS A 1 313 ? -20.996 -1.451 4.921 1.00 59.38 313 LYS A N 1
ATOM 2267 C CA . LYS A 1 313 ? -21.448 -2.636 5.663 1.00 59.38 313 LYS A CA 1
ATOM 2268 C C . LYS A 1 313 ? -21.845 -2.280 7.093 1.00 59.38 313 LYS A C 1
ATOM 2270 O O . LYS A 1 313 ? -21.174 -1.517 7.777 1.00 59.38 313 LYS A O 1
ATOM 2275 N N . SER A 1 314 ? -22.954 -2.865 7.552 1.00 59.97 314 SER A N 1
ATOM 2276 C CA . SER A 1 314 ? -23.401 -2.753 8.944 1.00 59.97 314 SER A CA 1
ATOM 2277 C C . SER A 1 314 ? -22.314 -3.262 9.893 1.00 59.97 314 SER A C 1
ATOM 2279 O O . SER A 1 314 ? -21.722 -4.313 9.650 1.00 59.97 314 SER A O 1
ATOM 2281 N N . HIS A 1 315 ? -22.100 -2.552 11.001 1.00 60.72 315 HIS A N 1
ATOM 2282 C CA . HIS A 1 315 ? -21.134 -2.896 12.052 1.00 60.72 315 HIS A CA 1
ATOM 2283 C C . HIS A 1 315 ? -21.355 -4.310 12.634 1.00 60.72 315 HIS A C 1
ATOM 2285 O O . HIS A 1 315 ? -20.422 -4.938 13.119 1.00 60.72 315 HIS A O 1
ATOM 2291 N N . THR A 1 316 ? -22.568 -4.857 12.497 1.00 59.16 316 THR A N 1
ATOM 2292 C CA . THR A 1 316 ? -22.912 -6.251 12.843 1.00 59.16 316 THR A CA 1
ATOM 2293 C C . THR A 1 316 ? -22.222 -7.306 11.972 1.00 59.16 316 THR A C 1
ATOM 2295 O O . THR A 1 316 ? -22.130 -8.458 12.373 1.00 59.16 316 THR A O 1
ATOM 2298 N N . SER A 1 317 ? -21.709 -6.935 10.796 1.00 60.28 317 SER A N 1
ATOM 2299 C CA . SER A 1 317 ? -20.950 -7.824 9.906 1.00 60.28 317 SER A CA 1
ATOM 2300 C C . SER A 1 317 ? -19.450 -7.856 10.230 1.00 60.28 317 SER A C 1
ATOM 2302 O O . SER A 1 317 ? -18.702 -8.558 9.548 1.00 60.28 317 SER A O 1
ATOM 2304 N N . LEU A 1 318 ? -19.004 -7.081 11.226 1.00 63.94 318 LEU A N 1
ATOM 2305 C CA . LEU A 1 318 ? -17.616 -7.005 11.693 1.00 63.94 318 LEU A CA 1
ATOM 2306 C C . LEU A 1 318 ? -17.374 -7.865 12.945 1.00 63.94 318 LEU A C 1
ATOM 2308 O O . LEU A 1 318 ? -16.415 -7.622 13.681 1.00 63.94 318 LEU A O 1
ATOM 2312 N N . THR A 1 319 ? -18.240 -8.850 13.205 1.00 57.50 319 THR A N 1
ATOM 2313 C CA . THR A 1 319 ? -18.018 -9.828 14.275 1.00 57.50 319 THR A CA 1
ATOM 2314 C C . THR A 1 319 ? -16.650 -10.490 14.086 1.00 57.50 319 THR A C 1
ATOM 2316 O O . THR A 1 319 ? -16.225 -10.743 12.959 1.00 57.50 319 THR A O 1
ATOM 2319 N N . ASP A 1 320 ? -15.950 -10.728 15.196 1.00 57.69 320 ASP A N 1
ATOM 2320 C CA . ASP A 1 320 ? -14.650 -11.417 15.266 1.00 57.69 320 ASP A CA 1
ATOM 2321 C C . ASP A 1 320 ? -13.403 -10.591 14.875 1.00 57.69 320 ASP A C 1
ATOM 2323 O O . ASP A 1 320 ? -12.324 -11.145 14.669 1.00 57.69 320 ASP A O 1
ATOM 2327 N N . ILE A 1 321 ? -13.496 -9.252 14.845 1.00 62.69 321 ILE A N 1
ATOM 2328 C CA . ILE A 1 321 ? -12.323 -8.347 14.729 1.00 62.69 321 ILE A CA 1
ATOM 2329 C C . ILE A 1 321 ? -11.669 -8.046 16.108 1.00 62.69 321 ILE A C 1
ATOM 2331 O O . ILE A 1 321 ? -10.752 -7.237 16.228 1.00 62.69 321 ILE A O 1
ATOM 2335 N N . GLY A 1 322 ? -12.068 -8.742 17.176 1.00 64.62 322 GLY A N 1
ATOM 2336 C CA . GLY A 1 322 ? -11.493 -8.598 18.519 1.00 64.62 322 GLY A CA 1
ATOM 2337 C C . GLY A 1 322 ? -11.810 -9.785 19.433 1.00 64.62 322 GLY A C 1
ATOM 2338 O O . GLY A 1 322 ? -12.452 -10.742 19.014 1.00 64.62 322 GLY A O 1
ATOM 2339 N N . THR A 1 323 ? -11.362 -9.732 20.692 1.00 69.00 323 THR A N 1
ATOM 2340 C CA . THR A 1 323 ? -11.580 -10.804 21.688 1.00 69.00 323 THR A CA 1
ATOM 2341 C C . THR A 1 323 ? -13.010 -10.878 22.222 1.00 69.00 323 THR A C 1
ATOM 2343 O O . THR A 1 323 ? -13.420 -11.926 22.709 1.00 69.00 323 THR A O 1
ATOM 2346 N N . ASN A 1 324 ? -13.771 -9.787 22.133 1.00 64.88 324 ASN A N 1
ATOM 2347 C CA . ASN A 1 324 ? -15.165 -9.726 22.561 1.00 64.88 324 ASN A CA 1
ATOM 2348 C C . ASN A 1 324 ? -16.074 -9.608 21.340 1.00 64.88 324 ASN A C 1
ATOM 2350 O O . ASN A 1 324 ? -15.825 -8.787 20.456 1.00 64.88 324 ASN A O 1
ATOM 2354 N N . SER A 1 325 ? -17.152 -10.390 21.312 1.00 72.00 325 SER A N 1
ATOM 2355 C CA . SER A 1 325 ? -18.188 -10.242 20.293 1.00 72.00 325 SER A CA 1
ATOM 2356 C C . SER A 1 325 ? -18.935 -8.917 20.474 1.00 72.00 325 SER A C 1
ATOM 2358 O O . SER A 1 325 ? -19.088 -8.422 21.593 1.00 72.00 325 SER A O 1
ATOM 2360 N N . HIS A 1 326 ? -19.466 -8.346 19.390 1.00 70.62 326 HIS A N 1
ATOM 2361 C CA . HIS A 1 326 ? -20.339 -7.169 19.481 1.00 70.62 326 HIS A CA 1
ATOM 2362 C C . HIS A 1 326 ? -21.546 -7.411 20.378 1.00 70.62 326 HIS A C 1
ATOM 2364 O O . HIS A 1 326 ? -21.899 -6.534 21.150 1.00 70.62 326 HIS A O 1
ATOM 2370 N N . ALA A 1 327 ? -22.102 -8.625 20.374 1.00 70.69 327 ALA A N 1
ATOM 2371 C CA . ALA A 1 327 ? -23.161 -9.003 21.304 1.00 70.69 327 ALA A CA 1
ATOM 2372 C C . ALA A 1 327 ? -22.726 -8.856 22.776 1.00 70.69 327 ALA A C 1
ATOM 2374 O O . ALA A 1 327 ? -23.515 -8.412 23.607 1.00 70.69 327 ALA A O 1
ATOM 2375 N N . ALA A 1 328 ? -21.469 -9.175 23.105 1.00 71.06 328 ALA A N 1
ATOM 2376 C CA . ALA A 1 328 ? -20.927 -8.972 24.446 1.00 71.06 328 ALA A CA 1
ATOM 2377 C C . ALA A 1 328 ? -20.751 -7.479 24.780 1.00 71.06 328 ALA A C 1
ATOM 2379 O O . ALA A 1 328 ? -21.051 -7.068 25.899 1.00 71.06 328 ALA A O 1
ATOM 2380 N N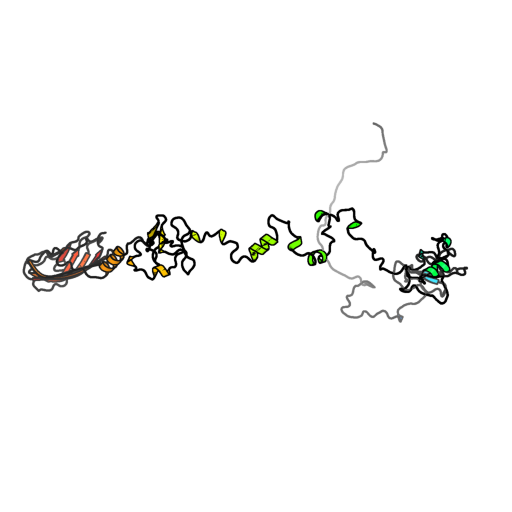 . ILE A 1 329 ? -20.323 -6.660 23.815 1.00 76.00 329 ILE A N 1
ATOM 2381 C CA . ILE A 1 329 ? -20.181 -5.202 23.981 1.00 76.00 329 ILE A CA 1
ATOM 2382 C C . ILE A 1 329 ? -21.553 -4.536 24.148 1.00 76.00 329 ILE A C 1
ATOM 2384 O O . ILE A 1 329 ? -21.751 -3.758 25.080 1.00 76.00 329 ILE A O 1
ATOM 2388 N N . ASP A 1 330 ? -22.518 -4.884 23.304 1.00 72.12 330 ASP A N 1
ATOM 2389 C CA . ASP A 1 330 ? -23.879 -4.353 23.357 1.00 72.12 330 ASP A CA 1
ATOM 2390 C C . ASP A 1 330 ? -24.570 -4.773 24.659 1.00 72.12 330 ASP A C 1
ATOM 2392 O O . ASP A 1 330 ? -25.188 -3.947 25.332 1.00 72.12 330 ASP A O 1
ATOM 2396 N N . SER A 1 331 ? -24.388 -6.027 25.087 1.00 70.50 331 SER A N 1
ATOM 2397 C CA . SER A 1 331 ? -24.879 -6.504 26.384 1.00 70.50 331 SER A CA 1
ATOM 2398 C C . SER A 1 331 ? -24.196 -5.794 27.560 1.00 70.50 331 SER A C 1
ATOM 2400 O O . SER A 1 331 ? -24.841 -5.540 28.581 1.00 70.50 331 SER A O 1
ATOM 2402 N N . PHE A 1 332 ? -22.913 -5.441 27.448 1.00 73.25 332 PHE A N 1
ATOM 2403 C CA . PHE A 1 332 ? -22.204 -4.659 28.464 1.00 73.25 332 PHE A CA 1
ATOM 2404 C C . PHE A 1 332 ? -22.747 -3.225 28.554 1.00 73.25 332 PHE A C 1
ATOM 2406 O O . PHE A 1 332 ? -23.037 -2.742 29.647 1.00 73.25 332 PHE A O 1
ATOM 2413 N N . ILE A 1 333 ? -22.973 -2.560 27.419 1.00 70.81 333 ILE A N 1
ATOM 2414 C CA . ILE A 1 333 ? -23.532 -1.199 27.380 1.00 70.81 333 ILE A CA 1
ATOM 2415 C C . ILE A 1 333 ? -24.984 -1.185 27.882 1.00 70.81 333 ILE A C 1
ATOM 2417 O O . ILE A 1 333 ? -25.354 -0.319 28.680 1.00 70.81 333 ILE A O 1
ATOM 2421 N N . ALA A 1 334 ? -25.802 -2.158 27.470 1.00 66.31 334 ALA A N 1
ATOM 2422 C CA . ALA A 1 334 ? -27.196 -2.281 27.895 1.00 66.31 334 ALA A CA 1
ATOM 2423 C C . ALA A 1 334 ? -27.324 -2.584 29.400 1.00 66.31 334 ALA A C 1
ATOM 2425 O O . ALA A 1 334 ? -28.160 -1.994 30.083 1.00 66.31 334 ALA A O 1
ATOM 2426 N N . SER A 1 335 ? -26.459 -3.443 29.950 1.00 64.06 335 SER A N 1
ATOM 2427 C CA . SER A 1 335 ? -26.450 -3.739 31.392 1.00 64.06 335 SER A CA 1
ATOM 2428 C C . SER A 1 335 ? -25.878 -2.598 32.245 1.00 64.06 335 SER A C 1
ATOM 2430 O O . SER A 1 335 ? -26.319 -2.407 33.379 1.00 64.06 335 SER A O 1
ATOM 2432 N N . ALA A 1 336 ? -24.964 -1.785 31.703 1.00 63.25 336 ALA A N 1
ATOM 2433 C CA . ALA A 1 336 ? -24.375 -0.641 32.401 1.00 63.25 336 ALA A CA 1
ATOM 2434 C C . ALA A 1 336 ? -25.266 0.619 32.426 1.00 63.25 336 ALA A C 1
ATOM 2436 O O . ALA A 1 336 ? -24.974 1.561 33.171 1.00 63.25 336 ALA A O 1
ATOM 2437 N N . SER A 1 337 ? -26.340 0.689 31.633 1.00 63.75 337 SER A N 1
ATOM 2438 C CA . SER A 1 337 ? -27.120 1.925 31.453 1.00 63.75 337 SER A CA 1
ATOM 2439 C C . SER A 1 337 ? -28.417 1.996 32.274 1.00 63.75 337 SER A C 1
ATOM 2441 O O . SER A 1 337 ? -28.777 3.099 32.689 1.00 63.75 337 SER A O 1
ATOM 2443 N N . ALA A 1 338 ? -29.056 0.877 32.635 1.00 81.38 338 ALA A N 1
ATOM 2444 C CA . ALA A 1 338 ? -30.365 0.878 33.308 1.00 81.38 338 ALA A CA 1
ATOM 2445 C C . ALA A 1 338 ? -30.346 0.381 34.771 1.00 81.38 338 ALA A C 1
ATOM 2447 O O . ALA A 1 338 ? -29.554 -0.480 35.154 1.00 81.38 338 ALA A O 1
ATOM 2448 N N . TRP A 1 339 ? -31.254 0.918 35.594 1.00 91.44 339 TRP A N 1
ATOM 2449 C CA . TRP A 1 339 ? -31.616 0.326 36.887 1.00 91.44 339 TRP A CA 1
ATOM 2450 C C . TRP A 1 339 ? -32.484 -0.913 36.653 1.00 91.44 339 TRP A C 1
ATOM 2452 O O . TRP A 1 339 ? -33.472 -0.853 35.924 1.00 91.44 339 TRP A O 1
ATOM 2462 N N . ASN A 1 340 ? -32.140 -2.023 37.296 1.00 91.75 340 ASN A N 1
ATOM 2463 C CA . ASN A 1 340 ? -32.882 -3.276 37.230 1.00 91.75 340 ASN A CA 1
ATOM 2464 C C . ASN A 1 340 ? -33.793 -3.388 38.449 1.00 91.75 340 ASN A C 1
ATOM 2466 O O . ASN A 1 340 ? -33.326 -3.261 39.582 1.00 91.75 340 ASN A O 1
ATOM 2470 N N . SER A 1 341 ? -35.082 -3.641 38.226 1.00 94.12 341 SER A N 1
ATOM 2471 C CA . SER A 1 341 ? -36.006 -3.950 39.317 1.00 94.12 341 SER A CA 1
ATOM 2472 C C . SER A 1 341 ? -35.733 -5.353 39.851 1.00 94.12 341 SER A C 1
ATOM 2474 O O . SER A 1 341 ? -35.643 -6.318 39.096 1.00 94.12 341 SER A O 1
ATOM 2476 N N . TYR A 1 342 ? -35.608 -5.460 41.165 1.00 96.00 342 TYR A N 1
ATOM 2477 C CA . TYR A 1 342 ? -35.379 -6.699 41.903 1.00 96.00 342 TYR A CA 1
ATOM 2478 C C . TYR A 1 342 ? -36.392 -6.888 43.036 1.00 96.00 342 TYR A C 1
ATOM 2480 O O . TYR A 1 342 ? -36.312 -7.857 43.783 1.00 96.00 342 TYR A O 1
ATOM 2488 N N . GLY A 1 343 ? -37.384 -5.999 43.158 1.00 94.06 343 GLY A N 1
ATOM 2489 C CA . GLY A 1 343 ? -38.428 -6.091 44.180 1.00 94.06 343 GLY A CA 1
ATOM 2490 C C . GLY A 1 343 ? -39.214 -7.403 44.107 1.00 94.06 343 GLY A C 1
ATOM 2491 O O . GLY A 1 343 ? -39.470 -8.021 45.135 1.00 94.06 343 GLY A O 1
ATOM 2492 N N . ALA A 1 344 ? -39.549 -7.881 42.905 1.00 93.81 344 ALA A N 1
ATOM 2493 C CA . ALA A 1 344 ? -40.262 -9.150 42.726 1.00 93.81 344 ALA A CA 1
ATOM 2494 C C . ALA A 1 344 ? -39.384 -10.374 43.048 1.00 93.81 344 ALA A C 1
ATOM 2496 O O . ALA A 1 344 ? -39.850 -11.298 43.711 1.00 93.81 344 ALA A O 1
ATOM 2497 N N . THR A 1 345 ? -38.119 -10.350 42.622 1.00 96.81 345 THR A N 1
ATOM 2498 C CA . THR A 1 345 ? -37.169 -11.468 42.758 1.00 96.81 345 THR A CA 1
ATOM 2499 C C . THR A 1 345 ? -36.574 -11.579 44.161 1.00 96.81 345 THR A C 1
ATOM 2501 O O . THR A 1 345 ? -36.242 -12.672 44.609 1.00 96.81 345 THR A O 1
ATOM 2504 N N . SER A 1 346 ? -36.434 -10.459 44.869 1.00 97.12 346 SER A N 1
ATOM 2505 C CA . SER A 1 346 ? -35.859 -10.436 46.208 1.00 97.12 346 SER A CA 1
ATOM 2506 C C . SER A 1 346 ? -36.757 -11.134 47.230 1.00 97.12 346 SER A C 1
ATOM 2508 O O . SER A 1 346 ? -37.961 -10.847 47.351 1.00 97.12 346 SER A O 1
ATOM 2510 N N . THR A 1 347 ? -36.134 -11.997 48.030 1.00 97.31 347 THR A N 1
ATOM 2511 C CA . THR A 1 347 ? -36.740 -12.589 49.220 1.00 97.31 347 THR A CA 1
ATOM 2512 C C . THR A 1 347 ? -36.685 -11.557 50.334 1.00 97.31 347 THR A C 1
ATOM 2514 O O . THR A 1 347 ? -35.630 -11.326 50.921 1.00 97.31 347 THR A O 1
ATOM 2517 N N . VAL A 1 348 ? -37.826 -10.931 50.616 1.00 96.75 348 VAL A N 1
ATOM 2518 C CA . VAL A 1 348 ? -37.962 -9.937 51.684 1.00 96.75 348 VAL A CA 1
ATOM 2519 C C . VAL A 1 348 ? -38.538 -10.614 52.920 1.00 96.75 348 VAL A C 1
ATOM 2521 O O . VAL A 1 348 ? -39.630 -11.179 52.866 1.00 96.75 348 VAL A O 1
ATOM 2524 N N . THR A 1 349 ? -37.813 -10.537 54.032 1.00 95.62 349 THR A N 1
ATOM 2525 C CA . THR A 1 349 ? -38.231 -11.079 55.327 1.00 95.62 349 THR A CA 1
ATOM 2526 C C . THR A 1 349 ? -38.609 -9.941 56.256 1.00 95.62 349 THR A C 1
ATOM 2528 O O . THR A 1 349 ? -37.974 -8.891 56.261 1.00 95.62 349 THR A O 1
ATOM 2531 N N . GLY A 1 350 ? -39.640 -10.162 57.064 1.00 94.00 350 GLY A N 1
ATOM 2532 C CA . GLY A 1 350 ? -40.053 -9.238 58.111 1.00 94.00 350 GLY A CA 1
ATOM 2533 C C . GLY A 1 350 ? -41.415 -8.601 57.886 1.00 94.00 350 GLY A C 1
ATOM 2534 O O . GLY A 1 350 ? -42.022 -8.150 58.850 1.00 94.00 350 GLY A O 1
ATOM 2535 N N . TRP A 1 351 ? -41.951 -8.617 56.669 1.00 95.25 351 TRP A N 1
ATOM 2536 C CA . TRP A 1 351 ? -43.261 -8.050 56.341 1.00 95.25 351 TRP A CA 1
ATOM 2537 C C . TRP A 1 351 ? -44.288 -9.147 56.072 1.00 95.25 351 TRP A C 1
ATOM 2539 O O . TRP A 1 351 ? -43.979 -10.153 55.440 1.00 95.25 351 TRP A O 1
ATOM 2549 N N . SER A 1 352 ? -45.517 -8.940 56.542 1.00 94.38 352 SER A N 1
ATOM 2550 C CA . SER A 1 352 ? -46.673 -9.787 56.223 1.00 94.38 352 SER A CA 1
ATOM 2551 C C . SER A 1 352 ? -47.444 -9.278 55.004 1.00 94.38 352 SER A C 1
ATOM 2553 O O . SER A 1 352 ? -48.148 -10.046 54.356 1.00 94.38 352 SER A O 1
ATOM 2555 N N . SER A 1 353 ? -47.315 -7.990 54.678 1.00 95.31 353 SER A N 1
ATOM 2556 C CA . SER A 1 353 ? -47.863 -7.383 53.462 1.00 95.31 353 SER A CA 1
ATOM 2557 C C . SER A 1 353 ? -47.083 -6.125 53.085 1.00 95.31 353 SER A C 1
ATOM 2559 O O . SER A 1 353 ? -46.431 -5.511 53.933 1.00 95.31 353 SER A O 1
ATOM 2561 N N . PHE A 1 354 ? -47.164 -5.736 51.813 1.00 96.56 354 PHE A N 1
ATOM 2562 C CA . PHE A 1 354 ? -46.451 -4.588 51.259 1.00 96.56 354 PHE A CA 1
ATOM 2563 C C . PHE A 1 354 ? -47.432 -3.604 50.626 1.00 96.56 354 PHE A C 1
ATOM 2565 O O . PHE A 1 354 ? -48.295 -4.008 49.850 1.00 96.56 354 PHE A O 1
ATOM 2572 N N . TRP A 1 355 ? -47.252 -2.317 50.913 1.00 96.69 355 TRP A N 1
ATOM 2573 C CA . TRP A 1 355 ? -47.791 -1.234 50.085 1.00 96.69 355 TRP A CA 1
ATOM 2574 C C . TRP A 1 355 ? -46.781 -0.795 49.030 1.00 96.69 355 TRP A C 1
ATOM 2576 O O . TRP A 1 355 ? -47.162 -0.511 47.901 1.00 96.69 355 TRP A O 1
ATOM 2586 N N . TYR A 1 356 ? -45.496 -0.804 49.389 1.00 96.62 356 TYR A N 1
ATOM 2587 C CA . TYR A 1 356 ? -44.387 -0.554 48.476 1.00 96.62 356 TYR A CA 1
ATOM 2588 C C . TYR A 1 356 ? -43.288 -1.592 48.715 1.00 96.62 356 TYR A C 1
ATOM 2590 O O . TYR A 1 356 ? -42.938 -1.881 49.865 1.00 96.62 356 TYR A O 1
ATOM 2598 N N . LYS A 1 357 ? -42.764 -2.167 47.629 1.00 97.00 357 LYS A N 1
ATOM 2599 C CA . LYS A 1 357 ? -41.684 -3.167 47.630 1.00 97.00 357 LYS A CA 1
ATOM 2600 C C . LYS A 1 357 ? -40.719 -2.866 46.484 1.00 97.00 357 LYS A C 1
ATOM 2602 O O . LYS A 1 357 ? -40.552 -3.654 45.553 1.00 97.00 357 LYS A O 1
ATOM 2607 N N . ASP A 1 358 ? -40.114 -1.692 46.555 1.00 97.69 358 ASP A N 1
ATOM 2608 C CA . ASP A 1 358 ? -39.180 -1.201 45.557 1.00 97.69 358 ASP A CA 1
ATOM 2609 C C . ASP A 1 358 ? -37.757 -1.581 45.956 1.00 97.69 358 ASP A C 1
ATOM 2611 O O . ASP A 1 358 ? -37.247 -1.149 46.988 1.00 97.69 358 ASP A O 1
ATOM 2615 N N . ILE A 1 359 ? -37.110 -2.408 45.140 1.00 98.00 359 ILE A N 1
ATOM 2616 C CA . ILE A 1 359 ? -35.693 -2.752 45.275 1.00 98.00 359 ILE A CA 1
ATOM 2617 C C . ILE A 1 359 ? -35.118 -2.687 43.871 1.00 98.00 359 ILE A C 1
ATOM 2619 O O . ILE A 1 359 ? -35.563 -3.425 42.994 1.00 98.00 359 ILE A O 1
ATOM 2623 N N . TYR A 1 360 ? -34.146 -1.813 43.657 1.00 96.94 360 TYR A N 1
ATOM 2624 C CA . TYR A 1 360 ? -33.475 -1.626 42.379 1.00 96.94 360 TYR A CA 1
ATOM 2625 C C . TYR A 1 360 ? -31.976 -1.826 42.547 1.00 96.94 360 TYR A C 1
ATOM 2627 O O . TYR A 1 360 ? -31.403 -1.439 43.567 1.00 96.94 360 TYR A O 1
ATOM 2635 N N . TYR A 1 361 ? -31.330 -2.383 41.525 1.00 95.19 361 TYR A N 1
ATOM 2636 C CA . TYR A 1 361 ? -29.875 -2.446 41.466 1.00 95.19 361 TYR A CA 1
ATOM 2637 C C . TYR A 1 361 ? -29.331 -2.036 40.102 1.00 95.19 361 TYR A C 1
ATOM 2639 O O . TYR A 1 361 ? -29.994 -2.161 39.072 1.00 95.19 361 TYR A O 1
ATOM 2647 N N . LYS A 1 362 ? -28.083 -1.581 40.090 1.00 92.75 362 LYS A N 1
ATOM 2648 C CA . LYS A 1 362 ? -27.324 -1.301 38.874 1.00 92.75 362 LYS A CA 1
ATOM 2649 C C . LYS A 1 362 ? -25.902 -1.815 39.048 1.00 92.75 362 LYS A C 1
ATOM 2651 O O . LYS A 1 362 ? -25.221 -1.387 39.975 1.00 92.75 362 LYS A O 1
ATOM 2656 N N . LYS A 1 363 ? -25.454 -2.718 38.172 1.00 89.75 363 LYS A N 1
ATOM 2657 C CA . LYS A 1 363 ? -24.085 -3.259 38.187 1.00 89.75 363 LYS A CA 1
ATOM 2658 C C . LYS A 1 363 ? -23.255 -2.605 37.083 1.00 89.75 363 LYS A C 1
ATOM 2660 O O . LYS A 1 363 ? -23.660 -2.619 35.927 1.00 89.75 363 LYS A O 1
ATOM 2665 N N . VAL A 1 364 ? -22.105 -2.041 37.441 1.00 88.19 364 VAL A N 1
ATOM 2666 C CA . VAL A 1 364 ? -21.119 -1.467 36.513 1.00 88.19 364 VAL A CA 1
ATOM 2667 C C . VAL A 1 364 ? -19.770 -2.108 36.823 1.00 88.19 364 VAL A C 1
ATOM 2669 O O . VAL A 1 364 ? -19.160 -1.830 37.854 1.00 88.19 364 VAL A O 1
ATOM 2672 N N . GLY A 1 365 ? -19.324 -3.023 35.958 1.00 87.00 365 GLY A N 1
ATOM 2673 C CA . GLY A 1 365 ? -18.181 -3.886 36.268 1.00 87.00 365 GLY A CA 1
ATOM 2674 C C . GLY A 1 365 ? -18.467 -4.760 37.497 1.00 87.00 365 GLY A C 1
ATOM 2675 O O . GLY A 1 365 ? -19.447 -5.513 37.502 1.00 87.00 365 GLY A O 1
ATOM 2676 N N . SER A 1 366 ? -17.632 -4.650 38.534 1.00 90.06 366 SER A N 1
ATOM 2677 C CA . SER A 1 366 ? -17.829 -5.331 39.826 1.00 90.06 366 SER A CA 1
ATOM 2678 C C . SER A 1 366 ? -18.648 -4.515 40.827 1.00 90.06 366 SER A C 1
ATOM 2680 O O . SER A 1 366 ? -19.123 -5.075 41.805 1.00 90.06 366 SER A O 1
ATOM 2682 N N . LEU A 1 367 ? -18.861 -3.218 40.598 1.00 92.06 367 LEU A N 1
ATOM 2683 C CA . LEU A 1 367 ? -19.580 -2.357 41.534 1.00 92.06 367 LEU A CA 1
ATOM 2684 C C . LEU A 1 367 ? -21.095 -2.478 41.334 1.00 92.06 367 LEU A C 1
ATOM 2686 O O . LEU A 1 367 ? -21.591 -2.379 40.211 1.00 92.06 367 LEU A O 1
ATOM 2690 N N . VAL A 1 368 ? -21.838 -2.653 42.422 1.00 94.06 368 VAL A N 1
ATOM 2691 C CA . VAL A 1 368 ? -23.300 -2.735 42.444 1.00 94.06 368 VAL A CA 1
ATOM 2692 C C . VAL A 1 368 ? -23.851 -1.587 43.277 1.00 94.06 368 VAL A C 1
ATOM 2694 O O . VAL A 1 368 ? -23.569 -1.488 44.466 1.00 94.06 368 VAL A O 1
ATOM 2697 N N . TYR A 1 369 ? -24.672 -0.745 42.662 1.00 95.12 369 TYR A N 1
ATOM 2698 C CA . TYR A 1 369 ? -25.492 0.255 43.341 1.00 95.12 369 TYR A CA 1
ATOM 2699 C C . TYR A 1 369 ? -26.850 -0.347 43.671 1.00 95.12 369 TYR A C 1
ATOM 2701 O O . TYR A 1 369 ? -27.423 -1.051 42.840 1.00 95.12 369 TYR A O 1
ATOM 2709 N N . VAL A 1 370 ? -27.379 -0.042 44.850 1.00 97.31 370 VAL A N 1
ATOM 2710 C CA . VAL A 1 370 ? -28.685 -0.512 45.314 1.00 97.31 370 VAL A CA 1
ATOM 2711 C C . VAL A 1 370 ? -29.483 0.675 45.829 1.00 97.31 370 VAL A C 1
ATOM 2713 O O . VAL A 1 370 ? -28.964 1.487 46.592 1.00 97.31 370 VAL A O 1
ATOM 2716 N N . ALA A 1 371 ? -30.750 0.748 45.438 1.00 97.44 371 ALA A N 1
ATOM 2717 C CA . ALA A 1 371 ? -31.726 1.692 45.965 1.00 97.44 371 ALA A CA 1
ATOM 2718 C C . ALA A 1 371 ? -32.983 0.923 46.370 1.00 97.44 371 ALA A C 1
ATOM 2720 O O . ALA A 1 371 ? -33.416 0.021 45.653 1.00 97.44 371 ALA A O 1
ATOM 2721 N N . PHE A 1 372 ? -33.566 1.254 47.517 1.00 98.00 372 PHE A N 1
ATOM 2722 C CA . PHE A 1 372 ? -34.737 0.538 48.009 1.00 98.00 372 PHE A CA 1
ATOM 2723 C C . PHE A 1 372 ? -35.698 1.443 48.777 1.00 98.00 372 PHE A C 1
ATOM 2725 O O . PHE A 1 372 ? -35.298 2.410 49.432 1.00 98.00 372 PHE A O 1
ATOM 2732 N N . TYR A 1 373 ? -36.973 1.075 48.714 1.00 97.94 373 TYR A N 1
ATOM 2733 C CA . TYR A 1 373 ? -38.063 1.638 49.491 1.00 97.94 373 TYR A CA 1
ATOM 2734 C C . TYR A 1 373 ? -39.073 0.526 49.788 1.00 97.94 373 TYR A C 1
ATOM 2736 O O . TYR A 1 373 ? -39.757 0.020 48.897 1.00 97.94 373 TYR A O 1
ATOM 2744 N N . ILE A 1 374 ? -39.146 0.111 51.051 1.00 97.19 374 ILE A N 1
ATOM 2745 C CA . ILE A 1 374 ? -40.059 -0.944 51.495 1.00 97.19 374 ILE A CA 1
ATOM 2746 C C . ILE A 1 374 ? -40.942 -0.379 52.595 1.00 97.19 374 ILE A C 1
ATOM 2748 O O . ILE A 1 374 ? -40.450 0.138 53.600 1.00 97.19 374 ILE A O 1
ATOM 2752 N N . HIS A 1 375 ? -42.251 -0.489 52.399 1.00 96.50 375 HIS A N 1
ATOM 2753 C CA . HIS A 1 375 ? -43.255 -0.030 53.346 1.00 96.50 375 HIS A CA 1
ATOM 2754 C C . HIS A 1 375 ? -44.428 -1.007 53.393 1.00 96.50 375 HIS A C 1
ATOM 2756 O O . HIS A 1 375 ? -44.958 -1.412 52.355 1.00 96.50 375 HIS A O 1
ATOM 2762 N N . GLY A 1 376 ? -44.857 -1.368 54.599 1.00 96.69 376 GLY A N 1
ATOM 2763 C CA . GLY A 1 376 ? -45.980 -2.276 54.787 1.00 96.69 376 GLY A CA 1
ATOM 2764 C C . GLY A 1 376 ? -46.178 -2.697 56.236 1.00 96.69 376 GLY A C 1
ATOM 2765 O O . GLY A 1 376 ? -45.550 -2.155 57.151 1.00 96.69 376 GLY A O 1
ATOM 2766 N N . VAL A 1 377 ? -47.038 -3.696 56.426 1.00 96.25 377 VAL A N 1
ATOM 2767 C CA . VAL A 1 377 ? -47.300 -4.295 57.737 1.00 96.25 377 VAL A CA 1
ATOM 2768 C C . VAL A 1 377 ? -46.213 -5.325 58.038 1.00 96.25 377 VAL A C 1
ATOM 2770 O O . VAL A 1 377 ? -45.925 -6.208 57.228 1.00 96.25 377 VAL A O 1
ATOM 2773 N N . SER A 1 378 ? -45.601 -5.213 59.210 1.00 93.88 378 SER A N 1
ATOM 2774 C CA . SER A 1 378 ? -44.504 -6.043 59.684 1.00 93.88 378 SER A CA 1
ATOM 2775 C C . SER A 1 378 ? -44.694 -6.404 61.156 1.00 93.88 378 SER A C 1
ATOM 2777 O O . SER A 1 378 ? -44.463 -5.600 62.054 1.00 93.88 378 SER A O 1
ATOM 2779 N N . ASN A 1 379 ? -44.997 -7.675 61.409 1.00 90.56 379 ASN A N 1
ATOM 2780 C CA . ASN A 1 379 ? -45.107 -8.228 62.763 1.00 90.56 379 ASN A CA 1
ATOM 2781 C C . ASN A 1 379 ? -43.823 -8.959 63.211 1.00 90.56 379 ASN A C 1
ATOM 2783 O O . ASN A 1 379 ? -43.865 -9.812 64.088 1.00 90.56 379 ASN A O 1
ATOM 2787 N N . SER A 1 380 ? -42.681 -8.666 62.582 1.00 94.38 380 SER A N 1
ATOM 2788 C CA . SER A 1 380 ? -41.400 -9.346 62.822 1.00 94.38 380 SER A CA 1
ATOM 2789 C C . SER A 1 380 ? -40.402 -8.453 63.554 1.00 94.38 380 SER A C 1
ATOM 2791 O O . SER A 1 380 ? -40.338 -7.258 63.289 1.00 94.38 380 SER A O 1
ATOM 2793 N N . THR A 1 381 ? -39.555 -9.019 64.409 1.00 95.81 381 THR A N 1
ATOM 2794 C CA . THR A 1 381 ? -38.417 -8.291 65.004 1.00 95.81 381 THR A CA 1
ATOM 2795 C C . THR A 1 381 ? -37.215 -8.168 64.061 1.00 95.81 381 THR A C 1
ATOM 2797 O O . THR A 1 381 ? -36.326 -7.352 64.302 1.00 95.81 381 THR A O 1
ATOM 2800 N N . ALA A 1 382 ? -37.200 -8.942 62.974 1.00 95.44 382 ALA A N 1
ATOM 2801 C CA . ALA A 1 382 ? -36.163 -8.944 61.947 1.00 95.44 382 ALA A CA 1
ATOM 2802 C C . ALA A 1 382 ? -36.705 -8.424 60.609 1.00 95.44 382 ALA A C 1
ATOM 2804 O O . ALA A 1 382 ? -37.844 -8.728 60.237 1.00 95.44 382 ALA A O 1
ATOM 2805 N N . ALA A 1 383 ? -35.868 -7.689 59.879 1.00 96.50 383 ALA A N 1
ATOM 2806 C CA . ALA A 1 383 ? -36.158 -7.169 58.551 1.00 96.50 383 ALA A CA 1
ATOM 2807 C C . ALA A 1 383 ? -34.942 -7.370 57.640 1.00 96.50 383 ALA A C 1
ATOM 2809 O O . ALA A 1 383 ? -33.834 -6.969 57.997 1.00 96.50 383 ALA A O 1
ATOM 2810 N N . SER A 1 384 ? -35.140 -7.974 56.469 1.00 97.56 384 SER A N 1
ATOM 2811 C CA . SER A 1 384 ? -34.059 -8.193 55.505 1.00 97.56 384 SER A CA 1
ATOM 2812 C C . SER A 1 384 ? -34.562 -8.333 54.072 1.00 97.56 384 SER A C 1
ATOM 2814 O O . SER A 1 384 ? -35.746 -8.589 53.839 1.00 97.56 384 SER A O 1
ATOM 2816 N N . PHE A 1 385 ? -33.658 -8.181 53.105 1.00 98.19 385 PHE A N 1
ATOM 2817 C CA . PHE A 1 385 ? -33.908 -8.580 51.721 1.00 98.19 385 PHE A CA 1
ATOM 2818 C C . PHE A 1 385 ? -32.666 -9.187 51.065 1.00 98.19 385 PHE A C 1
ATOM 2820 O O . PHE A 1 385 ? -31.541 -8.909 51.482 1.00 98.19 385 PHE A O 1
ATOM 2827 N N . THR A 1 386 ? -32.859 -9.994 50.018 1.00 98.19 386 THR A N 1
ATOM 2828 C CA . THR A 1 386 ? -31.755 -10.575 49.237 1.00 98.19 386 THR A CA 1
ATOM 2829 C C . THR A 1 386 ? -31.384 -9.737 48.013 1.00 98.19 386 THR A C 1
ATOM 2831 O O . THR A 1 386 ? -32.221 -9.056 47.416 1.00 98.19 386 THR A O 1
ATOM 2834 N N . LEU A 1 387 ? -30.118 -9.814 47.621 1.00 97.31 387 LEU A N 1
ATOM 2835 C CA . LEU A 1 387 ? -29.502 -9.176 46.466 1.00 97.31 387 LEU A CA 1
ATOM 2836 C C . LEU A 1 387 ? -29.190 -10.211 45.375 1.00 97.31 387 LEU A C 1
ATOM 2838 O O . LEU A 1 387 ? -29.026 -11.393 45.682 1.00 97.31 387 LEU A O 1
ATOM 2842 N N . PRO A 1 388 ? -29.067 -9.779 44.109 1.00 95.06 388 PRO A N 1
ATOM 2843 C CA . PRO A 1 388 ? -28.706 -10.665 43.001 1.00 95.06 388 PRO A CA 1
ATOM 2844 C C . PRO A 1 388 ? -27.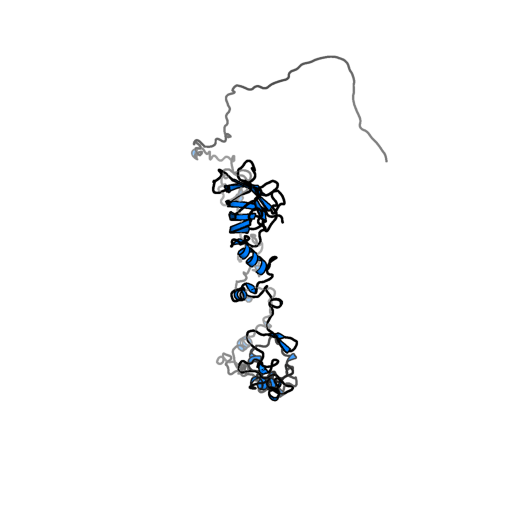252 -11.152 43.045 1.00 95.06 388 PRO A C 1
ATOM 2846 O O . PRO A 1 388 ? -26.938 -12.167 42.431 1.00 95.06 388 PRO A O 1
ATOM 2849 N N . PHE A 1 389 ? -26.367 -10.448 43.755 1.00 95.38 389 PHE A N 1
ATOM 2850 C CA . PHE A 1 389 ? -24.946 -10.777 43.842 1.00 95.38 389 PHE A CA 1
ATOM 2851 C C . PHE A 1 389 ? -24.496 -10.785 45.304 1.00 95.38 389 PHE A C 1
ATOM 2853 O O . PHE A 1 389 ? -24.958 -9.975 46.110 1.00 95.38 389 PHE A O 1
ATOM 2860 N N . ALA A 1 390 ? -23.601 -11.708 45.650 1.00 96.31 390 ALA A N 1
ATOM 2861 C CA . ALA A 1 390 ? -22.961 -11.729 46.959 1.00 96.31 390 ALA A CA 1
ATOM 2862 C C . ALA A 1 390 ? -21.914 -10.612 47.068 1.00 96.31 390 ALA A C 1
ATOM 2864 O O . ALA A 1 390 ? -21.292 -10.240 46.073 1.00 96.31 390 ALA A O 1
ATOM 2865 N N . SER A 1 391 ? -21.708 -10.089 48.274 1.00 96.12 391 SER A N 1
ATOM 2866 C CA . SER A 1 391 ? -20.684 -9.086 48.557 1.00 96.12 391 SER A CA 1
ATOM 2867 C C . SER A 1 391 ? -19.275 -9.677 48.511 1.00 96.12 391 SER A C 1
ATOM 2869 O O . SER A 1 391 ? -19.004 -10.686 49.155 1.00 96.12 391 SER A O 1
ATOM 2871 N N . ASN A 1 392 ? -18.359 -9.004 47.820 1.00 95.25 392 ASN A N 1
ATOM 2872 C CA . ASN A 1 392 ? -16.915 -9.245 47.853 1.00 95.25 392 ASN A CA 1
ATOM 2873 C C . ASN A 1 392 ? -16.186 -8.340 48.858 1.00 95.25 392 ASN A C 1
ATOM 2875 O O . ASN A 1 392 ? -14.958 -8.270 48.855 1.00 95.25 392 ASN A O 1
ATOM 2879 N N . ALA A 1 393 ? -16.916 -7.580 49.679 1.00 87.88 393 ALA A N 1
ATOM 2880 C CA . ALA A 1 393 ? -16.271 -6.653 50.595 1.00 87.88 393 ALA A CA 1
ATOM 2881 C C . ALA A 1 393 ? -15.382 -7.399 51.607 1.00 87.88 393 ALA A C 1
ATOM 2883 O O . ALA A 1 393 ? -15.760 -8.466 52.101 1.00 87.88 393 ALA A O 1
ATOM 2884 N N . PRO A 1 394 ? -14.218 -6.831 51.968 1.00 83.25 394 PRO A N 1
ATOM 2885 C CA . PRO A 1 394 ? -13.328 -7.430 52.960 1.00 83.25 394 PRO A CA 1
ATOM 2886 C C . PRO A 1 394 ? -13.926 -7.412 54.377 1.00 83.25 394 PRO A C 1
ATOM 2888 O O . PRO A 1 394 ? -13.430 -8.112 55.255 1.00 83.25 394 PRO A O 1
ATOM 2891 N N . THR A 1 395 ? -14.978 -6.618 54.609 1.00 91.12 395 THR A N 1
ATOM 2892 C CA . THR A 1 395 ? -15.671 -6.455 55.894 1.00 91.12 395 THR A CA 1
ATOM 2893 C C . THR A 1 395 ? -17.177 -6.269 55.684 1.00 91.12 395 THR A C 1
ATOM 2895 O O . THR A 1 395 ? -17.663 -6.236 54.554 1.00 91.12 395 THR A O 1
ATOM 2898 N N . TYR A 1 396 ? -17.920 -6.093 56.781 1.00 92.19 396 TYR A N 1
ATOM 2899 C CA . TYR A 1 396 ? -19.306 -5.631 56.734 1.00 92.19 396 TYR A CA 1
ATOM 2900 C C . TYR A 1 396 ? -19.427 -4.280 56.022 1.00 92.19 396 TYR A C 1
ATOM 2902 O O . TYR A 1 396 ? -18.572 -3.403 56.178 1.00 92.19 396 TYR A O 1
ATOM 2910 N N . ILE A 1 397 ? -20.520 -4.111 55.283 1.00 95.62 397 ILE A N 1
ATOM 2911 C CA . ILE A 1 397 ? -20.928 -2.842 54.685 1.00 95.62 397 ILE A CA 1
ATOM 2912 C C . ILE A 1 397 ? -22.086 -2.299 55.502 1.00 95.62 397 ILE A C 1
ATOM 2914 O O . ILE A 1 397 ? -23.168 -2.887 55.523 1.00 95.62 397 ILE A O 1
ATOM 2918 N N . HIS A 1 398 ? -21.847 -1.171 56.162 1.00 95.94 398 HIS A N 1
ATOM 2919 C CA . HIS A 1 398 ? -22.836 -0.457 56.956 1.00 95.94 398 HIS A CA 1
ATOM 2920 C C . HIS A 1 398 ? -23.195 0.857 56.271 1.00 95.94 398 HIS A C 1
ATOM 2922 O O . HIS A 1 398 ? -22.313 1.604 55.847 1.00 95.94 398 HIS A O 1
ATOM 2928 N N . ALA A 1 399 ? -24.488 1.157 56.185 1.00 95.81 399 ALA A N 1
ATOM 2929 C CA . ALA A 1 399 ? -24.957 2.456 55.721 1.00 95.81 399 ALA A CA 1
ATOM 2930 C C . ALA A 1 399 ? -26.177 2.912 56.522 1.00 95.81 399 ALA A C 1
ATOM 2932 O O . ALA A 1 399 ? -27.007 2.108 56.953 1.00 95.81 399 ALA A O 1
ATOM 2933 N N . LEU A 1 400 ? -26.276 4.223 56.729 1.00 96.69 400 LEU A N 1
ATOM 2934 C CA . LEU A 1 400 ? -27.426 4.818 57.396 1.00 96.69 400 LEU A CA 1
ATOM 2935 C C . LEU A 1 400 ? -28.625 4.837 56.453 1.00 96.69 400 LEU A C 1
ATOM 2937 O O . LEU A 1 400 ? -28.498 5.125 55.261 1.00 96.69 400 LEU A O 1
ATOM 2941 N N . ILE A 1 401 ? -29.795 4.552 57.010 1.00 96.75 401 ILE A N 1
ATOM 2942 C CA . ILE A 1 401 ? -31.053 4.493 56.275 1.00 96.75 401 ILE A CA 1
ATOM 2943 C C . ILE A 1 401 ? -32.127 5.310 56.970 1.00 96.75 401 ILE A C 1
ATOM 2945 O O . ILE A 1 401 ? -32.071 5.601 58.168 1.00 96.75 401 ILE A O 1
ATOM 2949 N N . ARG A 1 402 ? -33.170 5.629 56.211 1.00 96.62 402 ARG A N 1
ATOM 2950 C CA . ARG A 1 402 ? -34.406 6.142 56.778 1.00 96.62 402 ARG A CA 1
ATOM 2951 C C . ARG A 1 402 ? -35.239 4.958 57.265 1.00 96.62 402 ARG A C 1
ATOM 2953 O O . ARG A 1 402 ? -35.638 4.121 56.457 1.00 96.62 402 ARG A O 1
ATOM 2960 N N . ALA A 1 403 ? -35.510 4.909 58.564 1.00 96.25 403 ALA A N 1
ATOM 2961 C CA . ALA A 1 403 ? -36.267 3.842 59.212 1.00 96.25 403 ALA A CA 1
ATOM 2962 C C . ALA A 1 403 ? -37.461 4.416 59.988 1.00 96.25 403 ALA A C 1
ATOM 2964 O O . ALA A 1 403 ? -37.329 5.440 60.659 1.00 96.25 403 ALA A O 1
ATOM 2965 N N . ALA A 1 404 ? -38.619 3.763 59.913 1.00 95.25 404 ALA A N 1
ATOM 2966 C CA . ALA A 1 404 ? -39.755 4.023 60.795 1.00 95.25 404 ALA A CA 1
ATOM 2967 C C . ALA A 1 404 ? -40.271 2.710 61.377 1.00 95.25 404 ALA A C 1
ATOM 2969 O O . ALA A 1 404 ? -40.534 1.773 60.621 1.00 95.25 404 ALA A O 1
ATOM 2970 N N . ASP A 1 405 ? -40.442 2.673 62.696 1.00 94.75 405 ASP A N 1
ATOM 2971 C CA . ASP A 1 405 ? -41.025 1.552 63.433 1.00 94.75 405 ASP A CA 1
ATOM 2972 C C . ASP A 1 405 ? -42.369 2.005 64.008 1.00 94.75 405 ASP A C 1
ATOM 2974 O O . ASP A 1 405 ? -42.427 2.924 64.826 1.00 94.75 405 ASP A O 1
ATOM 2978 N N . ASN A 1 406 ? -43.469 1.429 63.529 1.00 92.56 406 ASN A N 1
ATOM 2979 C CA . ASN A 1 406 ? -44.829 1.842 63.883 1.00 92.56 406 ASN A CA 1
ATOM 2980 C C . ASN A 1 406 ? -45.111 3.329 63.650 1.00 92.56 406 ASN A C 1
ATOM 2982 O O . ASN A 1 406 ? -45.625 4.018 64.525 1.00 92.56 406 ASN A O 1
ATOM 2986 N N . TYR A 1 407 ? -44.747 3.826 62.463 1.00 89.62 407 TYR A N 1
ATOM 2987 C CA . TYR A 1 407 ? -44.804 5.248 62.082 1.00 89.62 407 TYR A CA 1
ATOM 2988 C C . TYR A 1 407 ? -43.925 6.200 62.912 1.00 89.62 407 TYR A C 1
ATOM 2990 O O . TYR A 1 407 ? -43.880 7.392 62.608 1.00 89.62 407 TYR A O 1
ATOM 2998 N N . ASN A 1 408 ? -43.153 5.697 63.880 1.00 93.88 408 ASN A N 1
ATOM 2999 C CA . ASN A 1 408 ? -42.163 6.495 64.595 1.00 93.88 408 ASN A CA 1
ATOM 3000 C C . ASN A 1 408 ? -40.836 6.470 63.839 1.00 93.88 408 ASN A C 1
ATOM 3002 O O . ASN A 1 408 ? -40.169 5.434 63.755 1.00 93.88 408 ASN A O 1
ATOM 3006 N N . TRP A 1 409 ? -40.455 7.619 63.282 1.00 94.12 409 TRP A N 1
ATOM 3007 C CA . TRP A 1 409 ? -39.185 7.787 62.579 1.00 94.12 409 TRP A CA 1
ATOM 3008 C C . TRP A 1 409 ? -38.002 7.657 63.538 1.00 94.12 409 TRP A C 1
ATOM 3010 O O . TRP A 1 409 ? -37.988 8.262 64.607 1.00 94.12 409 TRP A O 1
ATOM 3020 N N . GLN A 1 410 ? -37.011 6.873 63.127 1.00 92.88 410 GLN A N 1
ATOM 3021 C CA . GLN A 1 410 ? -35.785 6.629 63.877 1.00 92.88 410 GLN A CA 1
ATOM 3022 C C . GLN A 1 410 ? -34.652 7.519 63.344 1.00 92.88 410 GLN A C 1
ATOM 3024 O O . GLN A 1 410 ? -34.551 7.749 62.136 1.00 92.88 410 GLN A O 1
ATOM 3029 N N . THR A 1 411 ? -33.774 7.983 64.236 1.00 90.12 411 THR A N 1
ATOM 3030 C CA . THR A 1 411 ? -32.622 8.843 63.910 1.00 90.12 411 THR A CA 1
ATOM 3031 C C . THR A 1 411 ? -31.335 8.157 64.382 1.00 90.12 411 THR A C 1
ATOM 3033 O O . THR A 1 411 ? -30.975 8.283 65.546 1.00 90.12 411 THR A O 1
ATOM 3036 N N . ALA A 1 412 ? -30.607 7.393 63.566 1.00 88.19 412 ALA A N 1
ATOM 3037 C CA . ALA A 1 412 ? -30.884 6.935 62.202 1.00 88.19 412 ALA A CA 1
ATOM 3038 C C . ALA A 1 412 ? -30.880 5.398 62.160 1.00 88.19 412 ALA A C 1
ATOM 3040 O O . ALA A 1 412 ? -30.150 4.771 62.928 1.00 88.19 412 ALA A O 1
ATOM 3041 N N . GLY A 1 413 ? -31.671 4.804 61.262 1.00 95.44 413 GLY A N 1
ATOM 3042 C CA . GLY A 1 413 ? -31.666 3.355 61.051 1.00 95.44 413 GLY A CA 1
ATOM 3043 C C . GLY A 1 413 ? -30.387 2.879 60.370 1.00 95.44 413 GLY A C 1
ATOM 3044 O O . GLY A 1 413 ? -29.662 3.671 59.761 1.00 95.44 413 GLY A O 1
ATOM 3045 N N . LEU A 1 414 ? -30.134 1.574 60.433 1.00 97.19 414 LEU A N 1
ATOM 3046 C CA . LEU A 1 414 ? -28.921 0.959 59.897 1.00 97.19 414 LEU A CA 1
ATOM 3047 C C . LEU A 1 414 ? -29.265 -0.170 58.928 1.00 97.19 414 LEU A C 1
ATOM 3049 O O . LEU A 1 414 ? -30.140 -0.990 59.207 1.00 97.19 414 LEU A O 1
ATOM 3053 N N . LEU A 1 415 ? -28.543 -0.232 57.811 1.00 97.44 415 LEU A N 1
ATOM 3054 C CA . LEU A 1 415 ? -28.410 -1.458 57.030 1.00 97.44 415 LEU A CA 1
ATOM 3055 C C . LEU A 1 415 ? -27.048 -2.093 57.284 1.00 97.44 415 LEU A C 1
ATOM 3057 O O . LEU A 1 415 ? -26.056 -1.383 57.462 1.00 97.44 415 LEU A O 1
ATOM 3061 N N . SER A 1 416 ? -27.006 -3.421 57.236 1.00 96.88 416 SER A N 1
ATOM 3062 C CA . SER A 1 416 ? -25.779 -4.203 57.312 1.00 96.88 416 SER A CA 1
ATOM 3063 C C . SER A 1 416 ? -25.782 -5.323 56.275 1.00 96.88 416 SER A C 1
ATOM 3065 O O . SER A 1 416 ? -26.741 -6.093 56.174 1.00 96.88 416 SER A O 1
ATOM 3067 N N . LEU A 1 417 ? -24.701 -5.412 55.504 1.00 97.75 417 LEU A N 1
ATOM 3068 C CA . LEU A 1 417 ? -24.420 -6.509 54.581 1.00 97.75 417 LEU A CA 1
ATOM 3069 C C . LEU A 1 417 ? -23.094 -7.157 54.982 1.00 97.75 417 LEU A C 1
ATOM 3071 O O . LEU A 1 417 ? -22.045 -6.515 54.929 1.00 97.75 417 LEU A O 1
ATOM 3075 N N . ALA A 1 418 ? -23.146 -8.422 55.396 1.00 95.75 418 ALA A N 1
ATOM 3076 C CA . ALA A 1 418 ? -21.963 -9.170 55.807 1.00 95.75 418 ALA A CA 1
ATOM 3077 C C . ALA A 1 418 ? -21.036 -9.496 54.623 1.00 95.75 418 ALA A C 1
ATOM 3079 O O . ALA A 1 418 ? -21.462 -9.547 53.465 1.00 95.75 418 ALA A O 1
ATOM 3080 N N . GLN A 1 419 ? -19.766 -9.765 54.926 1.00 94.75 419 GLN A N 1
ATOM 3081 C CA . GLN A 1 419 ? -18.803 -10.280 53.951 1.00 94.75 419 GLN A CA 1
ATOM 3082 C C . GLN A 1 419 ? -19.325 -11.575 53.310 1.00 94.75 419 GLN A C 1
ATOM 3084 O O . GLN A 1 419 ? -19.800 -12.468 54.011 1.00 94.75 419 GLN A O 1
ATOM 3089 N N . GLY A 1 420 ? -19.249 -11.682 51.981 1.00 94.88 420 GLY A N 1
ATOM 3090 C CA . GLY A 1 420 ? -19.709 -12.866 51.247 1.00 94.88 420 GLY A CA 1
ATOM 3091 C C . GLY A 1 420 ? -21.229 -13.052 51.208 1.00 94.88 420 GLY A C 1
ATOM 3092 O O . GLY A 1 420 ? -21.706 -13.982 50.563 1.00 94.88 420 GLY A O 1
ATOM 3093 N N . ALA A 1 421 ? -22.011 -12.203 51.880 1.00 96.19 421 ALA A N 1
ATOM 3094 C CA . ALA A 1 421 ? -23.457 -12.361 51.950 1.00 96.19 421 ALA A CA 1
ATOM 3095 C C . ALA A 1 421 ? -24.162 -11.674 50.775 1.00 96.19 421 ALA A C 1
ATOM 3097 O O . ALA A 1 421 ? -23.682 -10.687 50.221 1.00 96.19 421 ALA A O 1
ATOM 3098 N N . SER A 1 422 ? -25.347 -12.173 50.430 1.00 96.56 422 SER A N 1
ATOM 3099 C CA . SER A 1 422 ? -26.310 -11.519 49.535 1.00 96.56 422 SER A CA 1
ATOM 3100 C C . SER A 1 422 ? -27.553 -11.031 50.285 1.00 96.56 422 SER A C 1
ATOM 3102 O O . SER A 1 422 ? -28.492 -10.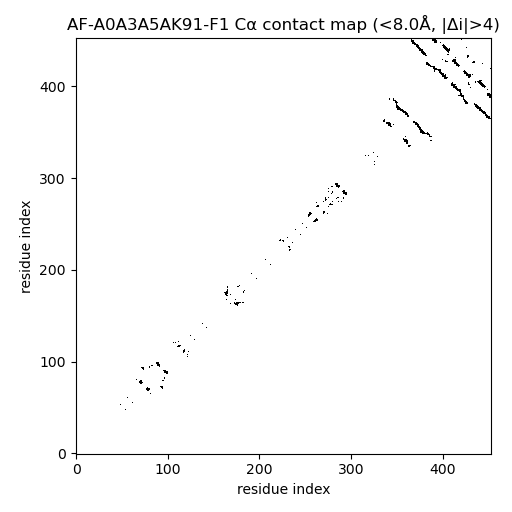556 49.660 1.00 96.56 422 SER A O 1
ATOM 3104 N N . THR A 1 423 ? -27.582 -11.128 51.616 1.00 97.69 423 THR A N 1
ATOM 3105 C CA . THR A 1 423 ? -28.716 -10.696 52.445 1.00 97.69 423 THR A CA 1
ATOM 3106 C C . THR A 1 423 ? -28.364 -9.417 53.187 1.00 97.69 423 THR A C 1
ATOM 3108 O O . THR A 1 423 ? -27.412 -9.392 53.965 1.00 97.69 423 THR A O 1
ATOM 3111 N N . VAL A 1 424 ? -29.158 -8.372 52.968 1.00 97.88 424 VAL A N 1
ATOM 3112 C CA . VAL A 1 424 ? -29.062 -7.104 53.694 1.00 97.88 424 VAL A CA 1
ATOM 3113 C C . VAL A 1 424 ? -29.997 -7.163 54.890 1.00 97.88 424 VAL A C 1
ATOM 3115 O O . VAL A 1 424 ? -31.198 -7.375 54.717 1.00 97.88 424 VAL A O 1
ATOM 3118 N N . ASN A 1 425 ? -29.457 -6.959 56.086 1.00 97.75 425 ASN A N 1
ATOM 3119 C CA . ASN A 1 425 ? -30.223 -6.860 57.322 1.00 97.75 425 ASN A CA 1
ATOM 3120 C C . ASN A 1 425 ? -30.475 -5.394 57.672 1.00 97.75 425 ASN A C 1
ATOM 3122 O O . ASN A 1 425 ? -29.618 -4.540 57.443 1.00 97.75 425 ASN A O 1
ATOM 3126 N N . PHE A 1 426 ? -31.640 -5.115 58.249 1.00 97.69 426 PHE A N 1
ATOM 3127 C CA . PHE A 1 426 ? -32.037 -3.778 58.673 1.00 97.69 426 PHE A CA 1
ATOM 3128 C C . PHE A 1 426 ? -32.300 -3.732 60.166 1.00 97.69 426 PHE A C 1
ATOM 3130 O O . PHE A 1 426 ? -32.974 -4.606 60.716 1.00 97.69 426 PHE A O 1
ATOM 3137 N N . TYR A 1 427 ? -31.866 -2.642 60.783 1.00 97.12 427 TYR A N 1
ATOM 3138 C CA . TYR A 1 427 ? -32.044 -2.365 62.199 1.00 97.12 427 TYR A CA 1
ATOM 3139 C C . TYR A 1 427 ? -32.681 -0.996 62.391 1.00 97.12 427 TYR A C 1
ATOM 3141 O O . TYR A 1 427 ? -32.521 -0.091 61.561 1.00 97.12 427 TYR A O 1
ATOM 3149 N N . LYS A 1 428 ? -33.416 -0.847 63.496 1.00 93.94 428 LYS A N 1
ATOM 3150 C CA . LYS A 1 428 ? -34.166 0.384 63.764 1.00 93.94 428 LYS A CA 1
ATOM 3151 C C . LYS A 1 428 ? -33.239 1.575 64.021 1.00 93.94 428 LYS A C 1
ATOM 3153 O O . LYS A 1 428 ? -33.605 2.703 63.714 1.00 93.94 428 LYS A O 1
ATOM 3158 N N . ASP A 1 429 ? -32.047 1.318 64.551 1.00 94.75 429 ASP A N 1
ATOM 3159 C CA . ASP A 1 429 ? -31.043 2.313 64.904 1.00 94.75 429 ASP A CA 1
ATOM 3160 C C . ASP A 1 429 ? -29.619 1.808 64.616 1.00 94.75 429 ASP A C 1
ATOM 3162 O O . ASP A 1 429 ? -29.397 0.629 64.330 1.00 94.75 429 ASP A O 1
ATOM 3166 N N . ALA A 1 430 ? -28.648 2.719 64.692 1.00 93.31 430 ALA A N 1
ATOM 3167 C CA . ALA A 1 430 ? -27.225 2.434 64.507 1.00 93.31 430 ALA A CA 1
ATOM 3168 C C . ALA A 1 430 ? -26.617 1.504 65.575 1.00 93.31 430 ALA A C 1
ATOM 3170 O O . ALA A 1 430 ? -25.495 1.041 65.393 1.00 93.31 430 ALA A O 1
ATOM 3171 N N . SER A 1 431 ? -27.347 1.214 66.656 1.00 93.81 431 SER A N 1
ATOM 3172 C CA . SER A 1 431 ? -26.944 0.266 67.702 1.00 93.81 431 SER A CA 1
ATOM 3173 C C . SER A 1 431 ? -27.440 -1.159 67.427 1.00 93.81 431 SER A C 1
ATOM 3175 O O . SER A 1 431 ? -27.422 -1.993 68.329 1.00 93.81 431 SER A O 1
ATOM 3177 N N . GLU A 1 432 ? -27.907 -1.434 66.204 1.00 94.19 432 GLU A N 1
ATOM 3178 C CA . GLU A 1 432 ? -28.419 -2.738 65.764 1.00 94.19 432 GLU A CA 1
ATOM 3179 C C . GLU A 1 432 ? -29.633 -3.237 66.564 1.00 94.19 432 GLU A C 1
ATOM 3181 O O . GLU A 1 432 ? -29.890 -4.439 66.680 1.00 94.19 432 GLU A O 1
ATOM 3186 N N . THR A 1 433 ? -30.439 -2.324 67.109 1.00 94.44 433 THR A N 1
ATOM 3187 C CA . THR A 1 433 ? -31.589 -2.747 67.905 1.00 94.44 433 THR A CA 1
ATOM 3188 C C . THR A 1 433 ? -32.683 -3.368 67.028 1.00 94.44 433 THR A C 1
ATOM 3190 O O . THR A 1 433 ? -33.048 -2.846 65.967 1.00 94.44 433 THR A O 1
ATOM 3193 N N . ALA A 1 434 ? -33.249 -4.479 67.508 1.00 93.88 434 ALA A N 1
ATOM 3194 C CA . ALA A 1 434 ? -34.329 -5.202 66.844 1.00 93.88 434 ALA A CA 1
ATOM 3195 C C . ALA A 1 434 ? -35.629 -4.384 66.750 1.00 93.88 434 ALA A C 1
ATOM 3197 O O . ALA A 1 434 ? -35.936 -3.559 67.616 1.00 93.88 434 ALA A O 1
ATOM 3198 N N . TRP A 1 435 ? -36.416 -4.659 65.709 1.00 95.69 435 TRP A N 1
ATOM 3199 C CA . TRP A 1 435 ? -37.694 -3.999 65.445 1.00 95.69 435 TRP A CA 1
ATOM 3200 C C . TRP A 1 435 ? -38.790 -4.424 66.428 1.00 95.69 435 TRP A C 1
ATOM 3202 O O . TRP A 1 435 ? -38.768 -5.539 66.952 1.00 95.69 435 TRP A O 1
ATOM 3212 N N . THR A 1 436 ? -39.808 -3.584 66.622 1.00 94.94 436 THR A N 1
ATOM 3213 C CA . THR A 1 436 ? -41.008 -3.973 67.378 1.00 94.94 436 THR A CA 1
ATOM 3214 C C . THR A 1 436 ? -41.813 -5.020 66.597 1.00 94.94 436 THR A C 1
ATOM 3216 O O . THR A 1 436 ? -42.058 -4.856 65.406 1.00 94.94 436 THR A O 1
ATOM 3219 N N . ALA A 1 437 ? -42.255 -6.108 67.235 1.00 91.69 437 ALA A N 1
ATOM 3220 C CA . ALA A 1 437 ? -42.990 -7.205 66.583 1.00 91.69 437 ALA A CA 1
ATOM 3221 C C . ALA A 1 437 ? -44.469 -6.876 66.270 1.00 91.69 437 ALA A C 1
ATOM 3223 O O . ALA A 1 437 ? -45.359 -7.694 66.490 1.00 91.69 437 ALA A O 1
ATOM 3224 N N . SER A 1 438 ? -44.762 -5.669 65.793 1.00 88.44 438 SER A N 1
ATOM 3225 C CA . SER A 1 438 ? -46.117 -5.245 65.444 1.00 88.44 438 SER A CA 1
ATOM 3226 C C . SER A 1 438 ? -46.106 -4.045 64.503 1.00 88.44 438 SER A C 1
ATOM 3228 O O . SER A 1 438 ? -45.155 -3.265 64.517 1.00 88.44 438 SER A O 1
ATOM 3230 N N . GLY A 1 439 ? -47.193 -3.921 63.733 1.00 91.44 439 GLY A N 1
ATOM 3231 C CA . GLY A 1 439 ? -47.614 -2.735 62.984 1.00 91.44 439 GLY A CA 1
ATOM 3232 C C . GLY A 1 439 ? -46.759 -2.391 61.765 1.00 91.44 439 GLY A C 1
ATOM 3233 O O . GLY A 1 439 ? -46.379 -3.281 61.010 1.00 91.44 439 GLY A O 1
ATOM 3234 N N . ASN A 1 440 ? -46.558 -1.104 61.480 1.00 94.06 440 ASN A N 1
ATOM 3235 C CA . ASN A 1 440 ? -46.117 -0.650 60.156 1.00 94.06 440 ASN A CA 1
ATOM 3236 C C . ASN A 1 440 ? -44.647 -0.260 60.159 1.00 94.06 440 ASN A C 1
ATOM 3238 O O . ASN A 1 440 ? -44.220 0.538 60.993 1.00 94.06 440 ASN A O 1
ATOM 3242 N N . LYS A 1 441 ? -43.889 -0.754 59.177 1.00 95.81 441 LYS A N 1
ATOM 3243 C CA . LYS A 1 441 ? -42.459 -0.454 59.053 1.00 95.81 441 LYS A CA 1
ATOM 3244 C C . LYS A 1 441 ? -42.109 0.108 57.701 1.00 95.81 441 LYS A C 1
ATOM 3246 O O . LYS A 1 441 ? -42.631 -0.339 56.677 1.00 95.81 441 LYS A O 1
ATOM 3251 N N . THR A 1 442 ? -41.191 1.063 57.729 1.00 95.94 442 THR A N 1
ATOM 3252 C CA . THR A 1 442 ? -40.633 1.700 56.540 1.00 95.94 442 THR A CA 1
ATOM 3253 C C . THR A 1 442 ? -39.122 1.625 56.600 1.00 95.94 442 THR A C 1
ATOM 3255 O O . THR A 1 442 ? -38.538 2.054 57.593 1.00 95.94 442 THR A O 1
ATOM 3258 N N . ILE A 1 443 ? -38.500 1.152 55.525 1.00 96.69 443 ILE A N 1
ATOM 3259 C CA . ILE A 1 443 ? -37.062 1.285 55.298 1.00 96.69 443 ILE A CA 1
ATOM 3260 C C . ILE A 1 443 ? -36.819 1.894 53.920 1.00 96.69 443 ILE A C 1
ATOM 3262 O O . ILE A 1 443 ? -37.465 1.523 52.939 1.00 96.69 443 ILE A O 1
ATOM 3266 N N . ALA A 1 444 ? -35.903 2.853 53.847 1.00 97.19 444 ALA A N 1
ATOM 3267 C CA . ALA A 1 444 ? -35.536 3.500 52.597 1.00 97.19 444 ALA A CA 1
ATOM 3268 C C . ALA A 1 444 ? -34.071 3.917 52.612 1.00 97.19 444 ALA A C 1
ATOM 3270 O O . ALA A 1 444 ? -33.589 4.472 53.604 1.00 97.19 444 ALA A O 1
ATOM 3271 N N . GLY A 1 445 ? -33.374 3.700 51.505 1.00 96.94 445 GLY A N 1
ATOM 3272 C CA . GLY A 1 445 ? -31.977 4.084 51.411 1.00 96.94 445 GLY 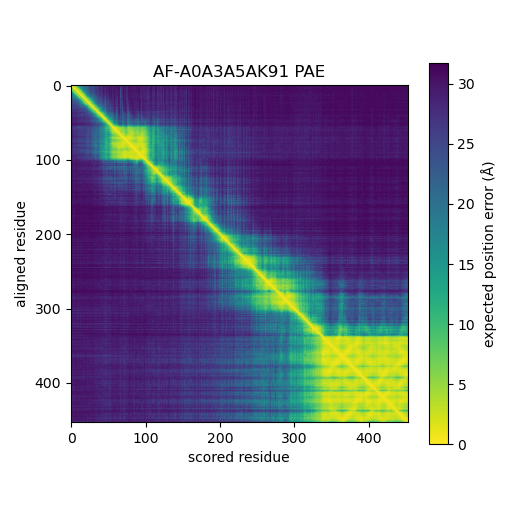A CA 1
ATOM 3273 C C . GLY A 1 445 ? -31.313 3.657 50.117 1.00 96.94 445 GLY A C 1
ATOM 3274 O O . GLY A 1 445 ? -31.931 3.094 49.211 1.00 96.94 445 GLY A O 1
ATOM 3275 N N . GLN A 1 446 ? -30.020 3.949 50.064 1.00 97.19 446 GLN A N 1
ATOM 3276 C CA . GLN A 1 446 ? -29.139 3.577 48.972 1.00 97.19 446 GLN A CA 1
ATOM 3277 C C . GLN A 1 446 ? -27.771 3.196 49.527 1.00 97.19 446 GLN A C 1
ATOM 3279 O O . GLN A 1 446 ? -27.316 3.770 50.516 1.00 97.19 446 GLN A O 1
ATOM 3284 N N . PHE A 1 447 ? -27.114 2.241 48.885 1.00 97.00 447 PHE A N 1
ATOM 3285 C CA . PHE A 1 447 ? -25.733 1.871 49.182 1.00 97.00 447 PHE A CA 1
ATOM 3286 C C . PHE A 1 447 ? -25.086 1.253 47.944 1.00 97.00 447 PHE A C 1
ATOM 3288 O O . PHE A 1 447 ? -25.751 1.003 46.935 1.00 97.00 447 PHE A O 1
ATOM 3295 N N . PHE A 1 448 ? -23.781 1.024 48.010 1.00 95.62 448 PHE A N 1
ATOM 3296 C CA . PHE A 1 448 ? -23.040 0.336 46.965 1.00 95.62 448 PHE A CA 1
ATOM 3297 C C . PHE A 1 448 ? -22.102 -0.703 47.573 1.00 95.62 448 PHE A C 1
ATOM 3299 O O . PHE A 1 448 ? -21.694 -0.579 48.728 1.00 95.62 448 PHE A O 1
ATOM 3306 N N . TYR A 1 449 ? -21.786 -1.735 46.799 1.00 96.00 449 TYR A N 1
ATOM 3307 C CA . TYR A 1 449 ? -20.865 -2.797 47.192 1.00 96.00 449 TYR A CA 1
ATOM 3308 C C . TYR A 1 449 ? -20.193 -3.418 45.970 1.00 96.00 449 TYR A C 1
ATOM 3310 O O . TYR A 1 449 ? -20.704 -3.316 44.857 1.00 96.00 449 TYR A O 1
ATOM 3318 N N . GLU A 1 450 ? -19.055 -4.074 46.165 1.00 95.31 450 GLU A N 1
ATOM 3319 C CA . GLU A 1 450 ? -18.443 -4.889 45.116 1.00 95.31 450 GLU A CA 1
ATOM 3320 C C . GLU A 1 450 ? -19.055 -6.289 45.123 1.00 95.31 450 GLU A C 1
ATOM 3322 O O . GLU A 1 450 ? -19.117 -6.930 46.169 1.00 95.31 450 GLU A O 1
ATOM 3327 N N . ALA A 1 451 ? -19.514 -6.769 43.971 1.00 94.25 451 ALA A N 1
ATOM 3328 C CA . ALA A 1 451 ? -19.995 -8.130 43.791 1.00 94.25 451 ALA A CA 1
ATOM 3329 C C . ALA A 1 451 ? -18.829 -9.125 43.749 1.00 94.25 451 ALA A C 1
ATOM 3331 O O . ALA A 1 451 ? -17.784 -8.835 43.162 1.00 94.25 451 ALA A O 1
ATOM 3332 N N . ALA A 1 452 ? -19.035 -10.307 44.332 1.00 89.75 452 ALA A N 1
ATOM 3333 C CA . ALA A 1 452 ? -18.140 -11.446 44.150 1.00 89.75 452 ALA A CA 1
ATOM 3334 C C . ALA A 1 452 ? -18.017 -11.792 42.649 1.00 89.75 452 ALA A C 1
ATOM 3336 O O . ALA A 1 452 ? -19.005 -11.620 41.922 1.00 89.75 452 ALA A O 1
ATOM 3337 N N . PRO A 1 453 ? -16.816 -12.195 42.188 1.00 79.50 453 PRO A N 1
ATOM 3338 C CA . PRO A 1 453 ? -16.550 -12.496 40.783 1.00 79.50 453 PRO A CA 1
ATOM 3339 C C . PRO A 1 453 ? -17.420 -13.621 40.218 1.00 79.50 453 PRO A C 1
ATOM 3341 O O . PRO A 1 453 ? -17.788 -14.543 40.983 1.00 79.50 453 PRO A O 1
#

Mean predicted aligned error: 23.69 Å

Solvent-accessible surface area (backbone atoms only — not comparable to full-atom values): 29463 Å² total; per-residue (Å²): 134,88,80,89,80,91,85,84,88,83,82,89,79,91,83,88,89,83,81,90,80,92,82,89,86,84,86,82,87,84,82,88,84,83,88,77,92,74,86,75,75,71,88,76,76,86,69,76,76,84,70,88,77,85,71,72,83,53,73,89,77,57,81,84,65,100,58,80,79,60,41,31,40,76,89,41,88,51,46,80,67,81,80,86,84,50,91,58,44,48,80,42,89,68,53,48,77,44,72,67,92,80,81,84,85,92,65,101,66,81,90,59,66,62,98,86,43,72,62,96,61,96,71,78,92,50,81,89,74,53,61,94,83,62,90,70,58,69,92,77,50,92,58,94,66,67,95,64,66,74,87,75,52,70,48,76,66,57,60,50,62,80,31,45,36,81,73,85,85,49,96,87,51,70,48,63,51,86,80,13,87,86,60,46,92,68,76,63,63,94,68,78,54,72,90,77,45,90,57,77,76,62,59,84,86,66,58,62,78,90,77,60,62,73,69,71,60,76,74,52,61,78,76,76,58,56,71,81,58,97,65,46,54,69,58,51,52,54,42,70,71,39,97,56,68,60,53,80,77,52,60,69,87,28,46,66,40,100,90,40,47,79,46,58,42,101,84,74,40,71,41,47,67,76,59,73,31,87,62,75,50,100,66,41,48,79,43,96,86,55,45,68,40,64,81,50,81,88,73,53,61,78,92,79,55,65,72,70,71,55,79,80,51,64,77,83,78,55,63,74,82,55,98,62,46,60,68,56,52,52,50,48,54,59,48,56,71,49,78,41,83,36,37,86,79,32,62,64,47,34,57,82,46,70,82,39,63,47,31,34,37,34,49,53,89,54,40,32,41,38,41,38,38,38,32,30,40,18,61,32,46,52,39,35,36,44,53,99,53,33,27,53,42,99,47,69,47,73,45,73,28,51,23,23,59,58,80,44,73,37,96,42,5,24,37,40,31,46,52,62,34,33,49,38,39,48,25,46,27,78,83,64,40,70,41,62,61,46,52,36,36,36,44,35,44,63,55,72,48,40,40,52,133

Foldseek 3Di:
DDDDDDDDDDDDDDDDDDDDDDDDDDDDDDDDDDDDPDPPPDPDDPDPVPDDDPDPDDPVNDDPPQDCPFDDALVDDGNQHDDPPDPQWDQDPGRDIDGDDDDDDDDPDDFDADPNDTDPDDDDDDPVNDDPPPPDDCVPDPDPDDPDDCVPVQDPVSVQVQAAADDDDDPVGGHHDCPHPVNPPPPPVPDDDCVVVPDDPDDPVPDDPVPDDCVVVVPDDPQVVAPPDDDHPVRVVCCVPPPCSCVVVQPPVQDPDPPGDQHADPVRHRDVCPQLHDQDDPQWDQDPVSDTDGDDPVNDDPVPDDCVVVVPDDPQSVAPPDPDGVVRVVVLVVLQPDKDWCQVVKDKPFAPDWPDRTWTWGDRPQKIKIWTKTKHWGLDQWTKIFAPFFFQDPAKDKDWKFKDAQNRTAPTKMWIHGHRGRMIIIARDPVRGTGHSGTMMIITDMDMGGGDD

=== Feature glossary ===
The record interleaves many kinds of information about one protein. Here is each kind framed as the question it answers.

Q: What are the backbone torsion angles?
A: φ (phi) and ψ (psi) are the two rotatable backbone dihedrals per residue: φ is the C(i-1)–N–Cα–C torsion, ψ is the N–Cα–C–N(i+1) torsion, both in degrees on (−180°, 180°]. α-helical residues cluster near (−60°, −45°); β-strand residues near (−120°, +130°). A Ramachandran plot is simply a scatter of (φ, ψ) for every residue.

Q: What is the amino-acid chain?
A: This is the polypeptide sequence — one letter per residue, N-terminus first. Length ranges from a few dozen residues for small domains to over a thousand for large multi-domain proteins.

Q: How mobile is each atom in the crystal?
A: For experimental (PDB) structures, the B-factor (temperature factor) quantifies the positional spread of each atom in the crystal — a combination of thermal vibration and static disorder — in units of Å². High B-factors mark flexible loops or poorly resolved regions; low B-factors mark the rigid, well-ordered core.

Q: Are the domains correctly placed relative to each other?
A: Predicted Aligned Error (PAE) is an AlphaFold confidence matrix: entry (i, j) is the expected error in the position of residue j, in ångströms, when the prediction is superimposed on the true structure at residue i. Low PAE within a block of residues means that block is internally rigid and well-predicted; high PAE between two blocks means their relative placement is uncertain even if each block individually is confident.

Q: How confident is the AlphaFold model at each residue?
A: pLDDT is the predicted lDDT-Cα score: AlphaFold's confidence that the local environment of each residue (all inter-atomic distances within 15 Å) is correctly placed. It is a per-residue number between 0 and 100, with higher meaning more reliable.

Q: What family and function is it annotated with?
A: Functional annotations link the protein to curated databases. InterPro entries identify conserved domains and families by matching the sequence against member-database signatures (Pfam, PROSITE, CDD, …). Gene Ontology (GO) terms describe molecular function, biological process, and cellular component in a controlled vocabulary. CATH places the structure in a hierarchical fold classification (Class/Architecture/Topology/Homologous-superfamily). The organism is the source species.

Q: How big and how compact is the whole molecule?
A: Three whole-structure scalars: the radius of gyration (RMS distance of Cα from centroid, in Å), the count of Cα–Cα contacts (pairs closer than 8 Å and separated by more than four residues in sequence — i.e. tertiary, not local, contacts), and the bounding-box dimensions. Together they distinguish compact globular folds from extended fibres or disordered chains.

Q: What known structures does this most resemble?
A: The Foldseek neighbor list gives the closest experimentally determined structures in the PDB, ranked by structural alignment. TM-score near 1 means near-identical fold; near 0.3 means only rough topology match. This is how one finds what a novel AlphaFold prediction most resembles in the solved-structure universe.

Q: Which residues are buried vs exposed?
A: SASA measures how much of the protein is reachable by solvent. It is computed by rolling a water-sized probe over the atomic surface and summing the exposed area (Å²). Per-residue SASA distinguishes core (buried, low SASA) from surface (exposed, high SASA) residues; total SASA is a whole-molecule size measure.

Q: Which residues are in helices, strands, or loops?
A: Eight-state secondary structure (DSSP): H is the canonical α-helix, G the tighter 3₁₀-helix, I the wider π-helix; E/B are β-structure, T and S are turns and bends, and '-' is everything else. DSSP derives these from the pattern of main-chain N–H···O=C hydrogen bonds, not from the sequence.

Q: Where is each backbone atom in 3D?
A: Structure coordinates are given as an mmCIF _atom_site loop: one row per atom with element, residue name, chain id, sequence number, and x/y/z position in Å. Only the four main-chain atoms per residue are included here; side chains are omitted to keep the record compact.

Q: What if only a Cα trace is available?
A: Three-state secondary structure (P-SEA) collapses the eight DSSP classes into helix (a), strand (b), and coil (c). P-SEA assigns these from Cα geometry alone — distances and angles — without requiring backbone oxygens, so it works on any Cα trace.

Q: What do the rendered images show?
A: The six renders are orthographic views along the three Cartesian axes in both directions. Representation (cartoon, sticks, or surface) and color scheme (sequence-rainbow or by-chain) vary across proteins so the training set covers all the common visualization conventions.

Q: What does the local fold look like, residue by residue?
A: Foldseek's 3Di representation compresses backbone geometry into a per-residue letter drawn from a learned twenty-state alphabet. It captures the tertiary interaction pattern around each residue — which residues are packed against it in space, regardless of where they are in sequence.

Q: What do the diagnostic plots show?
A: The contact map is a binary N×N matrix image: pixel (i, j) is dark where Cα_i and Cα_j are within 8 Å and |i−j|>4. Because the |i−j|>4 filter removes local helical contacts, off-diagonal stripes parallel to the main diagonal indicate parallel β-sheets; stripes perpendicular to it indicate antiparallel β-sheets. The Ramachandran plot scatters every residue's (φ, ψ) pair against the sterically allowed regions. The PAE heatmap renders the predicted-aligned-error matrix.